Protein AF-0000000078886902 (afdb_homodimer)

Radius of gyration: 30.72 Å; Cα contacts (8 Å, |Δi|>4): 475; chains: 2; bounding box: 94×80×50 Å

Structure (mmCIF, N/CA/C/O backbone):
data_AF-0000000078886902-model_v1
#
loop_
_entity.id
_entity.type
_entity.pdbx_description
1 polymer 'PACRG-like protein'
#
loop_
_atom_site.group_PDB
_atom_site.id
_atom_site.type_symbol
_atom_site.label_atom_id
_atom_site.label_alt_id
_atom_site.label_comp_id
_atom_site.label_asym_id
_atom_site.label_entity_id
_atom_site.label_seq_id
_atom_site.pdbx_PDB_ins_code
_atom_site.Cartn_x
_atom_site.Cartn_y
_atom_site.Cartn_z
_atom_site.occupancy
_atom_site.B_iso_or_equiv
_atom_site.auth_seq_id
_atom_site.auth_comp_id
_atom_site.auth_asym_id
_atom_site.auth_atom_id
_atom_site.pdbx_PDB_model_num
ATOM 1 N N . ARG A 1 1 ? 65.25 -8.016 -24.578 1 24.39 1 ARG A N 1
ATOM 2 C CA . ARG A 1 1 ? 63.906 -8.023 -25.172 1 24.39 1 ARG A CA 1
ATOM 3 C C . ARG A 1 1 ? 62.969 -9 -24.469 1 24.39 1 ARG A C 1
ATOM 5 O O . ARG A 1 1 ? 63.125 -10.219 -24.609 1 24.39 1 ARG A O 1
ATOM 12 N N . PRO A 1 2 ? 62.594 -8.711 -23.25 1 29.84 2 PRO A N 1
ATOM 13 C CA . PRO A 1 2 ? 62.031 -9.68 -22.297 1 29.84 2 PRO A CA 1
ATOM 14 C C . PRO A 1 2 ? 60.75 -10.344 -22.812 1 29.84 2 PRO A C 1
ATOM 16 O O . PRO A 1 2 ? 60.062 -9.766 -23.656 1 29.84 2 PRO A O 1
ATOM 19 N N . SER A 1 3 ? 60.719 -11.703 -22.891 1 32.56 3 SER A N 1
ATOM 20 C CA . SER A 1 3 ? 59.688 -12.664 -23.25 1 32.56 3 SER A CA 1
ATOM 21 C C . SER A 1 3 ? 58.312 -12.227 -22.734 1 32.56 3 SER A C 1
ATOM 23 O O . SER A 1 3 ? 58.219 -11.758 -21.594 1 32.56 3 SER A O 1
ATOM 25 N N . ASP A 1 4 ? 57.375 -11.656 -23.641 1 33.38 4 ASP A N 1
ATOM 26 C CA . ASP A 1 4 ? 55.969 -11.391 -23.734 1 33.38 4 ASP A CA 1
ATOM 27 C C . ASP A 1 4 ? 55.156 -12.555 -23.188 1 33.38 4 ASP A C 1
ATOM 29 O O . ASP A 1 4 ? 54.594 -13.367 -23.938 1 33.38 4 ASP A O 1
ATOM 33 N N . ARG A 1 5 ? 55.625 -13.375 -22.25 1 28.19 5 ARG A N 1
ATOM 34 C CA . ARG A 1 5 ? 55.031 -14.586 -21.688 1 28.19 5 ARG A CA 1
ATOM 35 C C . ARG A 1 5 ? 53.562 -14.414 -21.406 1 28.19 5 ARG A C 1
ATOM 37 O O . ARG A 1 5 ? 53.062 -13.281 -21.359 1 28.19 5 ARG A O 1
ATOM 44 N N . LEU A 1 6 ? 52.812 -15.586 -20.938 1 30.41 6 LEU A N 1
ATOM 45 C CA . LEU A 1 6 ? 51.5 -16.234 -20.875 1 30.41 6 LEU A CA 1
ATOM 46 C C . LEU A 1 6 ? 50.562 -15.461 -19.953 1 30.41 6 LEU A C 1
ATOM 48 O O . LEU A 1 6 ? 50.688 -15.531 -18.734 1 30.41 6 LEU A O 1
ATOM 52 N N . ASN A 1 7 ? 50.406 -14.156 -20.109 1 30.66 7 ASN A N 1
ATOM 53 C CA . ASN A 1 7 ? 49.5 -13.547 -19.156 1 30.66 7 ASN A CA 1
ATOM 54 C C . ASN A 1 7 ? 48.156 -14.281 -19.109 1 30.66 7 ASN A C 1
ATOM 56 O O . ASN A 1 7 ? 47.469 -14.344 -20.125 1 30.66 7 ASN A O 1
ATOM 60 N N . PRO A 1 8 ? 47.938 -15.289 -18.25 1 32.06 8 PRO A N 1
ATOM 61 C CA . PRO A 1 8 ? 46.688 -16 -18.219 1 32.06 8 PRO A CA 1
ATOM 62 C C . PRO A 1 8 ? 45.469 -15.062 -18.234 1 32.06 8 PRO A C 1
ATOM 64 O O . PRO A 1 8 ? 45.531 -13.984 -17.641 1 32.06 8 PRO A O 1
ATOM 67 N N . LYS A 1 9 ? 44.781 -14.961 -19.328 1 35.25 9 LYS A N 1
ATOM 68 C CA . LYS A 1 9 ? 43.469 -14.305 -19.469 1 35.25 9 LYS A CA 1
ATOM 69 C C . LYS A 1 9 ? 42.625 -14.492 -18.219 1 35.25 9 LYS A C 1
ATOM 71 O O . LYS A 1 9 ? 42.375 -15.625 -17.797 1 35.25 9 LYS A O 1
ATOM 76 N N . THR A 1 10 ? 42.844 -13.633 -17.219 1 36.34 10 THR A N 1
ATOM 77 C CA . THR A 1 10 ? 42.031 -13.641 -16 1 36.34 10 THR A CA 1
ATOM 78 C C . THR A 1 10 ? 40.562 -13.883 -16.328 1 36.34 10 THR A C 1
ATOM 80 O O . THR A 1 10 ? 39.938 -13.117 -17.062 1 36.34 10 THR A O 1
ATOM 83 N N . VAL A 1 11 ? 40.125 -15.102 -16.5 1 39.81 11 VAL A N 1
ATOM 84 C CA . VAL A 1 11 ? 38.719 -15.477 -16.547 1 39.81 11 VAL A CA 1
ATOM 85 C C . VAL A 1 11 ? 37.906 -14.688 -15.5 1 39.81 11 VAL A C 1
ATOM 87 O O . VAL A 1 11 ? 38.281 -14.672 -14.32 1 39.81 11 VAL A O 1
ATOM 90 N N . ASP A 1 12 ? 37.469 -13.453 -15.883 1 38.78 12 ASP A N 1
ATOM 91 C CA . ASP A 1 12 ? 36.594 -12.711 -14.961 1 38.78 12 ASP A CA 1
ATOM 92 C C . ASP A 1 12 ? 35.625 -13.641 -14.25 1 38.78 12 ASP A C 1
ATOM 94 O O . ASP A 1 12 ? 34.781 -14.273 -14.898 1 38.78 12 ASP A O 1
ATOM 98 N N . PRO A 1 13 ? 35.938 -14.281 -13.148 1 39.62 13 PRO A N 1
ATOM 99 C CA . PRO A 1 13 ? 35.125 -15.281 -12.438 1 39.62 13 PRO A CA 1
ATOM 100 C C . PRO A 1 13 ? 33.688 -14.844 -12.234 1 39.62 13 PRO A C 1
ATOM 102 O O . PRO A 1 13 ? 32.844 -15.656 -11.883 1 39.62 13 PRO A O 1
ATOM 105 N N . PHE A 1 14 ? 33.531 -13.625 -12.016 1 39.09 14 PHE A N 1
ATOM 106 C CA . PHE A 1 14 ? 32.188 -13.102 -11.781 1 39.09 14 PHE A CA 1
ATOM 107 C C . PHE A 1 14 ? 31.375 -13.109 -13.062 1 39.09 14 PHE A C 1
ATOM 109 O O . PHE A 1 14 ? 30.266 -12.578 -13.102 1 39.09 14 PHE A O 1
ATOM 116 N N . ASN A 1 15 ? 31.984 -13.172 -14.141 1 41.81 15 ASN A N 1
ATOM 117 C CA . ASN A 1 15 ? 31.25 -13.406 -15.375 1 41.81 15 ASN A CA 1
ATOM 118 C C . ASN A 1 15 ? 30.422 -14.688 -15.305 1 41.81 15 ASN A C 1
ATOM 120 O O . ASN A 1 15 ? 30.781 -15.688 -15.938 1 41.81 15 ASN A O 1
ATOM 124 N N . ASP A 1 16 ? 30.312 -15.305 -14.133 1 39.41 16 ASP A N 1
ATOM 125 C CA . ASP A 1 16 ? 29.438 -16.469 -14.125 1 39.41 16 ASP A CA 1
ATOM 126 C C . ASP A 1 16 ? 28.25 -16.281 -15.055 1 39.41 16 ASP A C 1
ATOM 128 O O . ASP A 1 16 ? 27.359 -15.461 -14.766 1 39.41 16 ASP A O 1
ATOM 132 N N . LYS A 1 17 ? 28.375 -16.297 -16.281 1 46.91 17 LYS A N 1
ATOM 133 C CA . LYS A 1 17 ? 27.375 -16.391 -17.344 1 46.91 17 LYS A CA 1
ATOM 134 C C . LYS A 1 17 ? 26.203 -17.266 -16.906 1 46.91 17 LYS A C 1
ATOM 136 O O . LYS A 1 17 ? 26.156 -18.453 -17.203 1 46.91 17 LYS A O 1
ATOM 141 N N . THR A 1 18 ? 25.828 -17.188 -15.672 1 52.66 18 THR A N 1
ATOM 142 C CA . THR A 1 18 ? 24.688 -18 -15.266 1 52.66 18 THR A CA 1
ATOM 143 C C . THR A 1 18 ? 23.609 -18 -16.344 1 52.66 18 THR A C 1
ATOM 145 O O . THR A 1 18 ? 23.203 -16.938 -16.828 1 52.66 18 THR A O 1
ATOM 148 N N . GLN A 1 19 ? 23.625 -19.016 -17.234 1 72.12 19 GLN A N 1
ATOM 149 C CA . GLN A 1 19 ? 22.656 -19.25 -18.297 1 72.12 19 GLN A CA 1
ATOM 150 C C . GLN A 1 19 ? 21.266 -18.75 -17.891 1 72.12 19 GLN A C 1
ATOM 152 O O . GLN A 1 19 ? 20.766 -19.094 -16.828 1 72.12 19 GLN A O 1
ATOM 157 N N . LYS A 1 20 ? 20.938 -17.734 -18.594 1 81.69 20 LYS A N 1
ATOM 158 C CA . LYS A 1 20 ? 19.594 -17.203 -18.422 1 81.69 20 LYS A CA 1
ATOM 159 C C . LYS A 1 20 ? 18.547 -18.297 -18.516 1 81.69 20 LYS A C 1
ATOM 161 O O . LYS A 1 20 ? 18.594 -19.141 -19.406 1 81.69 20 LYS A O 1
ATOM 166 N N . SER A 1 21 ? 17.766 -18.406 -17.531 1 91.81 21 SER A N 1
ATOM 167 C CA . SER A 1 21 ? 16.641 -19.328 -17.609 1 91.81 21 SER A CA 1
ATOM 168 C C . SER A 1 21 ? 15.758 -19.047 -18.812 1 91.81 21 SER A C 1
ATOM 170 O O . SER A 1 21 ? 15.859 -17.984 -19.422 1 91.81 21 SER A O 1
ATOM 172 N N . SER A 1 22 ? 15.086 -20.094 -19.266 1 93.94 22 SER A N 1
ATOM 173 C CA . SER A 1 22 ? 14.133 -19.891 -20.359 1 93.94 22 SER A CA 1
ATOM 174 C C . SER A 1 22 ? 13.188 -18.734 -20.062 1 93.94 22 SER A C 1
ATOM 176 O O . SER A 1 22 ? 12.914 -17.922 -20.953 1 93.94 22 SER A O 1
ATOM 178 N N . PHE A 1 23 ? 12.727 -18.625 -18.859 1 96.5 23 PHE A N 1
ATOM 179 C CA . PHE A 1 23 ? 11.828 -17.531 -18.484 1 96.5 23 PHE A CA 1
ATOM 180 C C . PHE A 1 23 ? 12.531 -16.188 -18.625 1 96.5 23 PHE A C 1
ATOM 182 O O . PHE A 1 23 ? 11.984 -15.258 -19.203 1 96.5 23 PHE A O 1
ATOM 189 N N . ALA A 1 24 ? 13.656 -16.109 -18.062 1 95.06 24 ALA A N 1
ATOM 190 C CA . ALA A 1 24 ? 14.406 -14.859 -18.094 1 95.06 24 ALA A CA 1
ATOM 191 C C . ALA A 1 24 ? 14.633 -14.398 -19.531 1 95.06 24 ALA A C 1
ATOM 193 O O . ALA A 1 24 ? 14.531 -13.203 -19.828 1 95.06 24 ALA A O 1
ATOM 194 N N . ALA A 1 25 ? 14.898 -15.359 -20.375 1 94.25 25 ALA A N 1
ATOM 195 C CA . ALA A 1 25 ? 15.109 -15.047 -21.781 1 94.25 25 ALA A CA 1
ATOM 196 C C . ALA A 1 25 ? 13.836 -14.508 -22.422 1 94.25 25 ALA A C 1
ATOM 198 O O . ALA A 1 25 ? 13.875 -13.5 -23.141 1 94.25 25 ALA A O 1
ATOM 199 N N . VAL A 1 26 ? 12.719 -15.188 -22.25 1 96.19 26 VAL A N 1
ATOM 200 C CA . VAL A 1 26 ? 11.438 -14.766 -22.812 1 96.19 26 VAL A CA 1
ATOM 201 C C . VAL A 1 26 ? 11.055 -13.391 -22.266 1 96.19 26 VAL A C 1
ATOM 203 O O . VAL A 1 26 ? 10.594 -12.531 -23.016 1 96.19 26 VAL A O 1
ATOM 206 N N . TYR A 1 27 ? 11.281 -13.148 -20.953 1 94.44 27 TYR A N 1
ATOM 207 C CA . TYR A 1 27 ? 10.961 -11.875 -20.328 1 94.44 27 TYR A CA 1
ATOM 208 C C . TYR A 1 27 ? 11.812 -10.75 -20.906 1 94.44 27 TYR A C 1
ATOM 210 O O . TYR A 1 27 ? 11.297 -9.68 -21.25 1 94.44 27 TYR A O 1
ATOM 218 N N . ALA A 1 28 ? 13.07 -11.023 -21.016 1 91.06 28 ALA A N 1
ATOM 219 C CA . ALA A 1 28 ? 14.008 -10.016 -21.531 1 91.06 28 ALA A CA 1
ATOM 220 C C . ALA A 1 28 ? 13.664 -9.625 -22.969 1 91.06 28 ALA A C 1
ATOM 222 O O . ALA A 1 28 ? 13.883 -8.484 -23.375 1 91.06 28 ALA A O 1
ATOM 223 N N . SER A 1 29 ? 13.141 -10.523 -23.688 1 93.19 29 SER A N 1
ATOM 224 C CA . SER A 1 29 ? 12.797 -10.273 -25.078 1 93.19 29 SER A CA 1
ATOM 225 C C . SER A 1 29 ? 11.406 -9.656 -25.203 1 93.19 29 SER A C 1
ATOM 227 O O . SER A 1 29 ? 10.938 -9.398 -26.312 1 93.19 29 SER A O 1
ATOM 229 N N . GLY A 1 30 ? 10.711 -9.516 -24.125 1 92.69 30 GLY A N 1
ATOM 230 C CA . GLY A 1 30 ? 9.414 -8.867 -24.141 1 92.69 30 GLY A CA 1
ATOM 231 C C . GLY A 1 30 ? 8.258 -9.844 -24.25 1 92.69 30 GLY A C 1
ATOM 232 O O . GLY A 1 30 ? 7.125 -9.445 -24.531 1 92.69 30 GLY A O 1
ATOM 233 N N . GLY A 1 31 ? 8.555 -11.141 -24.109 1 93.88 31 GLY A N 1
ATOM 234 C CA . GLY A 1 31 ? 7.531 -12.164 -24.219 1 93.88 31 GLY A CA 1
ATOM 235 C C . GLY A 1 31 ? 6.508 -12.102 -23.094 1 93.88 31 GLY A C 1
ATOM 236 O O . GLY A 1 31 ? 5.426 -12.68 -23.203 1 93.88 31 GLY A O 1
ATOM 237 N N . VAL A 1 32 ? 6.828 -11.562 -22 1 96.25 32 VAL A N 1
ATOM 238 C CA . VAL A 1 32 ? 5.918 -11.203 -20.922 1 96.25 32 VAL A CA 1
ATOM 239 C C . VAL A 1 32 ? 5.793 -9.688 -20.828 1 96.25 32 VAL A C 1
ATOM 241 O O . VAL A 1 32 ? 6.703 -9.008 -20.344 1 96.25 32 VAL A O 1
ATOM 244 N N . PRO A 1 33 ? 4.715 -9.195 -21.312 1 95 33 PRO A N 1
ATOM 245 C CA . PRO A 1 33 ? 4.656 -7.754 -21.547 1 95 33 PRO A CA 1
ATOM 246 C C . PRO A 1 33 ? 4.391 -6.957 -20.281 1 95 33 PRO A C 1
ATOM 248 O O . PRO A 1 33 ? 3.33 -6.34 -20.141 1 95 33 PRO A O 1
ATOM 251 N N . CYS A 1 34 ? 5.258 -6.949 -19.406 1 94.5 34 CYS A N 1
ATOM 252 C CA . CYS A 1 34 ? 5.188 -6.172 -18.172 1 94.5 34 CYS A CA 1
ATOM 253 C C . CYS A 1 34 ? 6.578 -5.73 -17.719 1 94.5 34 CYS A C 1
ATOM 255 O O . CYS A 1 34 ? 7.582 -6.203 -18.25 1 94.5 34 CYS A O 1
ATOM 257 N N . ARG A 1 35 ? 6.578 -4.805 -16.875 1 91.56 35 ARG A N 1
ATOM 258 C CA . ARG A 1 35 ? 7.828 -4.348 -16.281 1 91.56 35 ARG A CA 1
ATOM 259 C C . ARG A 1 35 ? 7.672 -4.121 -14.773 1 91.56 35 ARG A C 1
ATOM 261 O O . ARG A 1 35 ? 6.559 -3.912 -14.289 1 91.56 35 ARG A O 1
ATOM 268 N N . LEU A 1 36 ? 8.742 -4.324 -14.062 1 88.5 36 LEU A N 1
ATOM 269 C CA . LEU A 1 36 ? 8.781 -4.031 -12.633 1 88.5 36 LEU A CA 1
ATOM 270 C C . LEU A 1 36 ? 8.898 -2.529 -12.391 1 88.5 36 LEU A C 1
ATOM 272 O O . LEU A 1 36 ? 9.742 -1.861 -13 1 88.5 36 LEU A O 1
ATOM 276 N N . ILE A 1 37 ? 7.906 -2.061 -11.68 1 84.56 37 ILE A N 1
ATOM 277 C CA . ILE A 1 37 ? 8.023 -0.662 -11.281 1 84.56 37 ILE A CA 1
ATOM 278 C C . ILE A 1 37 ? 8.109 -0.559 -9.766 1 84.56 37 ILE A C 1
ATOM 280 O O . ILE A 1 37 ? 7.566 -1.408 -9.047 1 84.56 37 ILE A O 1
ATOM 284 N N . HIS A 1 38 ? 8.969 0.184 -9.344 1 71.44 38 HIS A N 1
ATOM 285 C CA . HIS A 1 38 ? 9.078 0.464 -7.914 1 71.44 38 HIS A CA 1
ATOM 286 C C . HIS A 1 38 ? 7.887 1.275 -7.422 1 71.44 38 HIS A C 1
ATOM 288 O O . HIS A 1 38 ? 7.559 2.318 -7.992 1 71.44 38 HIS A O 1
ATOM 294 N N . GLY A 1 39 ? 6.953 0.468 -6.836 1 61.34 39 GLY A N 1
ATOM 295 C CA . GLY A 1 39 ? 5.895 1.262 -6.238 1 61.34 39 GLY A CA 1
ATOM 296 C C . GLY A 1 39 ? 6.406 2.322 -5.281 1 61.34 39 GLY A C 1
ATOM 297 O O . GLY A 1 39 ? 7.594 2.344 -4.953 1 61.34 39 GLY A O 1
ATOM 298 N N . SER A 1 40 ? 5.66 3.436 -5.188 1 56.59 40 SER A N 1
ATOM 299 C CA . SER A 1 40 ? 6.02 4.566 -4.34 1 56.59 40 SER A CA 1
ATOM 300 C C . SER A 1 40 ? 6.262 4.121 -2.9 1 56.59 40 SER A C 1
ATOM 302 O O . SER A 1 40 ? 5.645 3.162 -2.43 1 56.59 40 SER A O 1
ATOM 304 N N . VAL A 1 41 ? 7.492 4.195 -2.51 1 57.59 41 VAL A N 1
ATOM 305 C CA . VAL A 1 41 ? 7.734 4.133 -1.072 1 57.59 41 VAL A CA 1
ATOM 306 C C . VAL A 1 41 ? 6.625 4.871 -0.328 1 57.59 41 VAL A C 1
ATOM 308 O O . VAL A 1 41 ? 6.414 6.066 -0.544 1 57.59 41 VAL A O 1
ATOM 311 N N . LYS A 1 42 ? 5.645 4.035 0.114 1 64.81 42 LYS A N 1
ATOM 312 C CA . LYS A 1 42 ? 4.703 4.816 0.911 1 64.81 42 LYS A CA 1
ATOM 313 C C . LYS A 1 42 ? 5.246 5.066 2.314 1 64.81 42 LYS A C 1
ATOM 315 O O . LYS A 1 42 ? 5.617 4.129 3.02 1 64.81 42 LYS A O 1
ATOM 320 N N . HIS A 1 43 ? 5.801 6.281 2.508 1 74.94 43 HIS A N 1
ATOM 321 C CA . HIS A 1 43 ? 6.129 6.688 3.871 1 74.94 43 HIS A CA 1
ATOM 322 C C . HIS A 1 43 ? 4.922 6.535 4.793 1 74.94 43 HIS A C 1
ATOM 324 O O . HIS A 1 43 ? 3.785 6.773 4.383 1 74.94 43 HIS A O 1
ATOM 330 N N . LYS A 1 44 ? 5.242 5.805 5.871 1 86.69 44 LYS A N 1
ATOM 331 C CA . LYS A 1 44 ? 4.199 5.703 6.887 1 86.69 44 LYS A CA 1
ATOM 332 C C . LYS A 1 44 ? 4.703 6.184 8.242 1 86.69 44 LYS A C 1
ATOM 334 O O . LYS A 1 44 ? 5.91 6.219 8.484 1 86.69 44 LYS A O 1
ATOM 339 N N . LEU A 1 45 ? 3.791 6.723 9.07 1 90.44 45 LEU A N 1
ATOM 340 C CA . LEU A 1 45 ? 4.129 7.047 10.453 1 90.44 45 LEU A CA 1
ATOM 341 C C . LEU A 1 45 ? 4.105 5.797 11.328 1 90.44 45 LEU A C 1
ATOM 343 O O . LEU A 1 45 ? 3.199 4.969 11.211 1 90.44 45 LEU A O 1
ATOM 347 N N . GLN A 1 46 ? 5.176 5.562 12.016 1 92.75 46 GLN A N 1
ATOM 348 C CA . GLN A 1 46 ? 5.176 4.594 13.102 1 92.75 46 GLN A CA 1
ATOM 349 C C . GLN A 1 46 ? 5.07 5.289 14.461 1 92.75 46 GLN A C 1
ATOM 351 O O . GLN A 1 46 ? 6.016 5.938 14.906 1 92.75 46 GLN A O 1
ATOM 356 N N . TRP A 1 47 ? 3.92 5.016 15.086 1 94.56 47 TRP A N 1
ATOM 357 C CA . TRP A 1 47 ? 3.672 5.656 16.375 1 94.56 47 TRP A CA 1
ATOM 358 C C . TRP A 1 47 ? 4.309 4.859 17.5 1 94.56 47 TRP A C 1
ATOM 360 O O . TRP A 1 47 ? 4.234 3.627 17.531 1 94.56 47 TRP A O 1
ATOM 370 N N . ASP A 1 48 ? 5.004 5.539 18.438 1 93.56 48 ASP A N 1
ATOM 371 C CA . ASP A 1 48 ? 5.492 4.898 19.656 1 93.56 48 ASP A CA 1
ATOM 372 C C . ASP A 1 48 ? 4.34 4.523 20.594 1 93.56 48 ASP A C 1
ATOM 374 O O . ASP A 1 48 ? 4.391 3.494 21.266 1 93.56 48 ASP A O 1
ATOM 378 N N . THR A 1 49 ? 3.408 5.379 20.641 1 93.81 49 THR A N 1
ATOM 379 C CA . THR A 1 49 ? 2.123 5.203 21.297 1 93.81 49 THR A CA 1
ATOM 380 C C . THR A 1 49 ? 0.972 5.379 20.312 1 93.81 49 THR A C 1
ATOM 382 O O . THR A 1 49 ? 0.918 6.367 19.578 1 93.81 49 THR A O 1
ATOM 385 N N . PRO A 1 50 ? 0.075 4.383 20.266 1 94.56 50 PRO A N 1
ATOM 386 C CA . PRO A 1 50 ? -1.025 4.504 19.312 1 94.56 50 PRO A CA 1
ATOM 387 C C . PRO A 1 50 ? -1.823 5.793 19.484 1 94.56 50 PRO A C 1
ATOM 389 O O . PRO A 1 50 ? -2.057 6.23 20.609 1 94.56 50 PRO A O 1
ATOM 392 N N . PRO A 1 51 ? -2.244 6.344 18.375 1 95.88 51 PRO A N 1
ATOM 393 C CA . PRO A 1 51 ? -3.01 7.59 18.422 1 95.88 51 PRO A CA 1
ATOM 394 C C . PRO A 1 51 ? -4.207 7.508 19.375 1 95.88 51 PRO A C 1
ATOM 396 O O . PRO A 1 51 ? -4.547 8.492 20.031 1 95.88 51 PRO A O 1
ATOM 399 N N . ASP A 1 52 ? -4.762 6.34 19.5 1 96.44 52 ASP A N 1
ATOM 400 C CA . ASP A 1 52 ? -5.918 6.129 20.375 1 96.44 52 ASP A CA 1
ATOM 401 C C . ASP A 1 52 ? -5.586 6.469 21.828 1 96.44 52 ASP A C 1
ATOM 403 O O . ASP A 1 52 ? -6.477 6.816 22.609 1 96.44 52 ASP A O 1
ATOM 407 N N . ASN A 1 53 ? -4.34 6.41 22.156 1 96.88 53 ASN A N 1
ATOM 408 C CA . ASN A 1 53 ? -3.926 6.582 23.531 1 96.88 53 ASN A CA 1
ATOM 409 C C . ASN A 1 53 ? -3.199 7.906 23.75 1 96.88 53 ASN A C 1
ATOM 411 O O . ASN A 1 53 ? -2.658 8.164 24.828 1 96.88 53 ASN A O 1
ATOM 415 N N . LEU A 1 54 ? -3.152 8.719 22.828 1 97.06 54 LEU A N 1
ATOM 416 C CA . LEU A 1 54 ? -2.443 9.992 22.906 1 97.06 54 LEU A CA 1
ATOM 417 C C . LEU A 1 54 ? -3.391 11.117 23.312 1 97.06 54 LEU A C 1
ATOM 419 O O . LEU A 1 54 ? -4.547 11.141 22.875 1 97.06 54 LEU A O 1
ATOM 423 N N . PRO A 1 55 ? -2.945 11.992 24.172 1 97.62 55 PRO A N 1
ATOM 424 C CA . PRO A 1 55 ? -3.756 13.18 24.453 1 97.62 55 PRO A CA 1
ATOM 425 C C . PRO A 1 55 ? -3.855 14.109 23.234 1 97.62 55 PRO A C 1
ATOM 427 O O . PRO A 1 55 ? -2.838 14.438 22.625 1 97.62 55 PRO A O 1
ATOM 430 N N . PHE A 1 56 ? -5.055 14.516 22.891 1 98.31 56 PHE A N 1
ATOM 431 C CA . PHE A 1 56 ? -5.25 15.414 21.766 1 98.31 56 PHE A CA 1
ATOM 432 C C . PHE A 1 56 ? -4.691 16.797 22.062 1 98.31 56 PHE A C 1
ATOM 434 O O . PHE A 1 56 ? -4.164 17.469 21.172 1 98.31 56 PHE A O 1
ATOM 441 N N . ASP A 1 57 ? -4.93 17.234 23.234 1 97.62 57 ASP A N 1
ATOM 442 C CA . ASP A 1 57 ? -4.219 18.391 23.766 1 97.62 57 ASP A CA 1
ATOM 443 C C . ASP A 1 57 ? -3.041 17.953 24.641 1 97.62 57 ASP A C 1
ATOM 445 O O . ASP A 1 57 ? -3.232 17.406 25.734 1 97.62 57 ASP A O 1
ATOM 449 N N . PRO A 1 58 ? -1.734 18.094 24.156 1 97.56 58 PRO A N 1
ATOM 450 C CA . PRO A 1 58 ? -1.305 19.078 23.156 1 97.56 58 PRO A CA 1
ATOM 451 C C . PRO A 1 58 ? -1.005 18.438 21.797 1 97.56 58 PRO A C 1
ATOM 453 O O . PRO A 1 58 ? -0.67 19.141 20.844 1 97.56 58 PRO A O 1
ATOM 456 N N . ILE A 1 59 ? -1.151 17.125 21.625 1 98.38 59 ILE A N 1
ATOM 457 C CA . ILE A 1 59 ? -0.516 16.453 20.5 1 98.38 59 ILE A CA 1
ATOM 458 C C . ILE A 1 59 ? -1.195 16.875 19.203 1 98.38 59 ILE A C 1
ATOM 460 O O . ILE A 1 59 ? -0.526 17.25 18.234 1 98.38 59 ILE A O 1
ATOM 464 N N . LEU A 1 60 ? -2.461 16.859 19.156 1 98.75 60 LEU A N 1
ATOM 465 C CA . LEU A 1 60 ? -3.17 17.25 17.938 1 98.75 60 LEU A CA 1
ATOM 466 C C . LEU A 1 60 ? -2.91 18.719 17.609 1 98.75 60 LEU A C 1
ATOM 468 O O . LEU A 1 60 ? -2.744 19.078 16.438 1 98.75 60 LEU A O 1
ATOM 472 N N . ILE A 1 61 ? -2.83 19.531 18.656 1 98.69 61 ILE A N 1
ATOM 473 C CA . ILE A 1 61 ? -2.551 20.953 18.469 1 98.69 61 ILE A CA 1
ATOM 474 C C . ILE A 1 61 ? -1.151 21.125 17.891 1 98.69 61 ILE A C 1
ATOM 476 O O . ILE A 1 61 ? -0.957 21.922 16.953 1 98.69 61 ILE A O 1
ATOM 480 N N . THR A 1 62 ? -0.261 20.391 18.438 1 98.38 62 THR A N 1
ATOM 481 C CA . THR A 1 62 ? 1.109 20.438 17.938 1 98.38 62 THR A CA 1
ATOM 482 C C . THR A 1 62 ? 1.169 20.016 16.484 1 98.38 62 THR A C 1
ATOM 484 O O . THR A 1 62 ? 1.849 20.656 15.672 1 98.38 62 THR A O 1
ATOM 487 N N . LEU A 1 63 ? 0.537 19 16.156 1 98.75 63 LEU A N 1
ATOM 488 C CA . LEU A 1 63 ? 0.503 18.516 14.781 1 98.75 63 LEU A CA 1
ATOM 489 C C . LEU A 1 63 ? -0.128 19.562 13.859 1 98.75 63 LEU A C 1
ATOM 491 O O . LEU A 1 63 ? 0.345 19.766 12.742 1 98.75 63 LEU A O 1
ATOM 495 N N . ALA A 1 64 ? -1.202 20.219 14.328 1 98.75 64 ALA A N 1
ATOM 496 C CA . ALA A 1 64 ? -1.819 21.297 13.547 1 98.75 64 ALA A CA 1
ATOM 497 C C . ALA A 1 64 ? -0.826 22.422 13.273 1 98.75 64 ALA A C 1
ATOM 499 O O . ALA A 1 64 ? -0.779 22.969 12.172 1 98.75 64 ALA A O 1
ATOM 500 N N . GLU A 1 65 ? -0.05 22.719 14.273 1 98.38 65 GLU A N 1
ATOM 501 C CA . GLU A 1 65 ? 0.984 23.734 14.117 1 98.38 65 GLU A CA 1
ATOM 502 C C . GLU A 1 65 ? 2.006 23.328 13.055 1 98.38 65 GLU A C 1
ATOM 504 O O . GLU A 1 65 ? 2.566 24.172 12.359 1 98.38 65 GLU A O 1
ATOM 509 N N . GLY A 1 66 ? 2.172 22.094 12.945 1 98.62 66 GLY A N 1
ATOM 510 C CA . GLY A 1 66 ? 3.141 21.547 12.008 1 98.62 66 GLY A CA 1
ATOM 511 C C . GLY A 1 66 ? 2.654 21.562 10.57 1 98.62 66 GLY A C 1
ATOM 512 O O . GLY A 1 66 ? 3.439 21.359 9.641 1 98.62 66 GLY A O 1
ATOM 513 N N . LEU A 1 67 ? 1.382 21.781 10.305 1 98.44 67 LEU A N 1
ATOM 514 C CA . LEU A 1 67 ? 0.817 21.719 8.961 1 98.44 67 LEU A CA 1
ATOM 515 C C . LEU A 1 67 ? 1.463 22.75 8.047 1 98.44 67 LEU A C 1
ATOM 517 O O . LEU A 1 67 ? 1.417 22.609 6.82 1 98.44 67 LEU A O 1
ATOM 521 N N . ARG A 1 68 ? 2.098 23.734 8.648 1 97.56 68 ARG A N 1
ATOM 522 C CA . ARG A 1 68 ? 2.721 24.781 7.84 1 97.56 68 ARG A CA 1
ATOM 523 C C . ARG A 1 68 ? 4.137 24.391 7.434 1 97.56 68 ARG A C 1
ATOM 525 O O . ARG A 1 68 ? 4.809 25.125 6.707 1 97.56 68 ARG A O 1
ATOM 532 N N . GLU A 1 69 ? 4.598 23.281 7.926 1 96.38 69 GLU A N 1
ATOM 533 C CA . GLU A 1 69 ? 5.934 22.797 7.582 1 96.38 69 GLU A CA 1
ATOM 534 C C . GLU A 1 69 ? 6.039 22.484 6.094 1 96.38 69 GLU A C 1
ATOM 536 O O . GLU A 1 69 ? 5.109 21.938 5.5 1 96.38 69 GLU A O 1
ATOM 541 N N . THR A 1 70 ? 7.227 22.797 5.543 1 94.12 70 THR A N 1
ATOM 542 C CA . THR A 1 70 ? 7.453 22.516 4.129 1 94.12 70 THR A CA 1
ATOM 543 C C . THR A 1 70 ? 8.555 21.469 3.955 1 94.12 70 THR A C 1
ATOM 545 O O . THR A 1 70 ? 8.664 20.844 2.9 1 94.12 70 THR A O 1
ATOM 548 N N . LYS A 1 71 ? 9.312 21.266 4.941 1 90.5 71 LYS A N 1
ATOM 549 C CA . LYS A 1 71 ? 10.484 20.406 4.824 1 90.5 71 LYS A CA 1
ATOM 550 C C . LYS A 1 71 ? 10.18 18.984 5.312 1 90.5 71 LYS A C 1
ATOM 552 O O . LYS A 1 71 ? 9.492 18.812 6.32 1 90.5 71 LYS A O 1
ATOM 557 N N . HIS A 1 72 ? 10.695 17.938 4.598 1 87.75 72 HIS A N 1
ATOM 558 C CA . HIS A 1 72 ? 10.656 16.562 5.062 1 87.75 72 HIS A CA 1
ATOM 559 C C . HIS A 1 72 ? 11.703 16.312 6.141 1 87.75 72 HIS A C 1
ATOM 561 O O . HIS A 1 72 ? 12.797 16.891 6.094 1 87.75 72 HIS A O 1
ATOM 567 N N . PRO A 1 73 ? 11.375 15.664 7.238 1 90.38 73 PRO A N 1
ATOM 568 C CA . PRO A 1 73 ? 10.164 14.836 7.305 1 90.38 73 PRO A CA 1
ATOM 569 C C . PRO A 1 73 ? 9 15.547 7.977 1 90.38 73 PRO A C 1
ATOM 571 O O . PRO A 1 73 ? 7.93 14.961 8.156 1 90.38 73 PRO A O 1
ATOM 574 N N . TYR A 1 74 ? 9.148 16.797 8.32 1 94.06 74 TYR A N 1
ATOM 575 C CA . TYR A 1 74 ? 8.211 17.5 9.188 1 94.06 74 TYR A CA 1
ATOM 576 C C . TYR A 1 74 ? 6.855 17.656 8.508 1 94.06 74 TYR A C 1
ATOM 578 O O . TYR A 1 74 ? 5.812 17.469 9.133 1 94.06 74 TYR A O 1
ATOM 586 N N . THR A 1 75 ? 6.906 18.047 7.234 1 94.88 75 THR A N 1
ATOM 587 C CA . THR A 1 75 ? 5.664 18.219 6.492 1 94.88 75 THR A CA 1
ATOM 588 C C . THR A 1 75 ? 4.863 16.922 6.469 1 94.88 75 THR A C 1
ATOM 590 O O . THR A 1 75 ? 3.65 16.922 6.691 1 94.88 75 THR A O 1
ATOM 593 N N . PHE A 1 76 ? 5.508 15.844 6.281 1 94.25 76 PHE A N 1
ATOM 594 C CA . PHE A 1 76 ? 4.852 14.547 6.254 1 94.25 76 PHE A CA 1
ATOM 595 C C . PHE A 1 76 ? 4.328 14.172 7.637 1 94.25 76 PHE A C 1
ATOM 597 O O . PHE A 1 76 ? 3.182 13.75 7.777 1 94.25 76 PHE A O 1
ATOM 604 N N . VAL A 1 77 ? 5.141 14.242 8.617 1 94.94 77 VAL A N 1
ATOM 605 C CA . VAL A 1 77 ? 4.793 13.867 9.984 1 94.94 77 VAL A CA 1
ATOM 606 C C . VAL A 1 77 ? 3.572 14.656 10.445 1 94.94 77 VAL A C 1
ATOM 608 O O . VAL A 1 77 ? 2.627 14.094 11 1 94.94 77 VAL A O 1
ATOM 611 N N . ALA A 1 78 ? 3.627 15.93 10.195 1 97.94 78 ALA A N 1
ATOM 612 C CA . ALA A 1 78 ? 2.531 16.797 10.625 1 97.94 78 ALA A CA 1
ATOM 613 C C . ALA A 1 78 ? 1.229 16.422 9.922 1 97.94 78 ALA A C 1
ATOM 615 O O . ALA A 1 78 ? 0.199 16.234 10.578 1 97.94 78 ALA A O 1
ATOM 616 N N . ARG A 1 79 ? 1.326 16.328 8.609 1 97.56 79 ARG A N 1
ATOM 617 C CA . ARG A 1 79 ? 0.143 16.031 7.812 1 97.56 79 ARG A CA 1
ATOM 618 C C . ARG A 1 79 ? -0.439 14.672 8.188 1 97.56 79 ARG A C 1
ATOM 620 O O . ARG A 1 79 ? -1.622 14.57 8.523 1 97.56 79 ARG A O 1
ATOM 627 N N . GLU A 1 80 ? 0.42 13.672 8.188 1 96.56 80 GLU A N 1
ATOM 628 C CA . GLU A 1 80 ? -0.046 12.312 8.438 1 96.56 80 GLU A CA 1
ATOM 629 C C . GLU A 1 80 ? -0.432 12.117 9.898 1 96.56 80 GLU A C 1
ATOM 631 O O . GLU A 1 80 ? -1.413 11.438 10.203 1 96.56 80 GLU A O 1
ATOM 636 N N . GLY A 1 81 ? 0.347 12.672 10.773 1 98.06 81 GLY A N 1
ATOM 637 C CA . GLY A 1 81 ? -0.004 12.609 12.18 1 98.06 81 GLY A CA 1
ATOM 638 C C . GLY A 1 81 ? -1.353 13.234 12.492 1 98.06 81 GLY A C 1
ATOM 639 O O . GLY A 1 81 ? -2.166 12.648 13.203 1 98.06 81 GLY A O 1
ATOM 640 N N . PHE A 1 82 ? -1.594 14.438 11.969 1 98.69 82 PHE A N 1
ATOM 641 C CA . PHE A 1 82 ? -2.865 15.125 12.148 1 98.69 82 PHE A CA 1
ATOM 642 C C . PHE A 1 82 ? -4.02 14.281 11.617 1 98.69 82 PHE A C 1
ATOM 644 O O . PHE A 1 82 ? -5.023 14.094 12.305 1 98.69 82 PHE A O 1
ATOM 651 N N . ARG A 1 83 ? -3.828 13.742 10.477 1 98.5 83 ARG A N 1
ATOM 652 C CA . ARG A 1 83 ? -4.844 12.906 9.844 1 98.5 83 ARG A CA 1
ATOM 653 C C . ARG A 1 83 ? -5.145 11.672 10.68 1 98.5 83 ARG A C 1
ATOM 655 O O . ARG A 1 83 ? -6.309 11.375 10.953 1 98.5 83 ARG A O 1
ATOM 662 N N . GLU A 1 84 ? -4.113 10.992 11.055 1 97.25 84 GLU A N 1
ATOM 663 C CA . GLU A 1 84 ? -4.285 9.734 11.773 1 97.25 84 GLU A CA 1
ATOM 664 C C . GLU A 1 84 ? -4.906 9.961 13.148 1 97.25 84 GLU A C 1
ATOM 666 O O . GLU A 1 84 ? -5.691 9.141 13.625 1 97.25 84 GLU A O 1
ATOM 671 N N . MET A 1 85 ? -4.566 10.977 13.766 1 98.12 85 MET A N 1
ATOM 672 C CA . MET A 1 85 ? -5.176 11.289 15.055 1 98.12 85 MET A CA 1
ATOM 673 C C . MET A 1 85 ? -6.672 11.555 14.906 1 98.12 85 MET A C 1
ATOM 675 O O . MET A 1 85 ? -7.473 11.102 15.727 1 98.12 85 MET A O 1
ATOM 679 N N . LEU A 1 86 ? -7.062 12.25 13.852 1 98.44 86 LEU A N 1
ATOM 680 C CA . LEU A 1 86 ? -8.469 12.555 13.625 1 98.44 86 LEU A CA 1
ATOM 681 C C . LEU A 1 86 ? -9.242 11.312 13.211 1 98.44 86 LEU A C 1
ATOM 683 O O . LEU A 1 86 ? -10.469 11.281 13.281 1 98.44 86 LEU A O 1
ATOM 687 N N . ASP A 1 87 ? -8.562 10.289 12.828 1 97.38 87 ASP A N 1
ATOM 688 C CA . ASP A 1 87 ? -9.195 9.062 12.375 1 97.38 87 ASP A CA 1
ATOM 689 C C . ASP A 1 87 ? -9.578 8.164 13.555 1 97.38 87 ASP A C 1
ATOM 691 O O . ASP A 1 87 ? -10.273 7.164 13.383 1 97.38 87 ASP A O 1
ATOM 695 N N . VAL A 1 88 ? -9.102 8.516 14.703 1 96.06 88 VAL A N 1
ATOM 696 C CA . VAL A 1 88 ? -9.422 7.719 15.891 1 96.06 88 VAL A CA 1
ATOM 697 C C . VAL A 1 88 ? -10.922 7.754 16.141 1 96.06 88 VAL A C 1
ATOM 699 O O . VAL A 1 88 ? -11.578 8.773 15.93 1 96.06 88 VAL A O 1
ATOM 702 N N . GLU A 1 89 ? -11.484 6.684 16.672 1 91.94 89 GLU A N 1
ATOM 703 C CA . GLU A 1 89 ? -12.93 6.48 16.797 1 91.94 89 GLU A CA 1
ATOM 704 C C . GLU A 1 89 ? -13.555 7.559 17.688 1 91.94 89 GLU A C 1
ATOM 706 O O . GLU A 1 89 ? -14.602 8.117 17.344 1 91.94 89 GLU A O 1
ATOM 711 N N . ASP A 1 90 ? -12.945 7.941 18.75 1 96.19 90 ASP A N 1
ATOM 712 C CA . ASP A 1 90 ? -13.547 8.906 19.672 1 96.19 90 ASP A CA 1
ATOM 713 C C . ASP A 1 90 ? -13.023 10.312 19.406 1 96.19 90 ASP A C 1
ATOM 715 O O . ASP A 1 90 ? -13.125 11.188 20.266 1 96.19 90 ASP A O 1
ATOM 719 N N . SER A 1 91 ? -12.531 10.555 18.203 1 97.69 91 SER A N 1
ATOM 720 C CA . SER A 1 91 ? -11.922 11.836 17.875 1 97.69 91 SER A CA 1
ATOM 721 C C . SER A 1 91 ? -12.938 12.977 17.953 1 97.69 91 SER A C 1
ATOM 723 O O . SER A 1 91 ? -12.602 14.086 18.375 1 97.69 91 SER A O 1
ATOM 725 N N . PRO A 1 92 ? -14.25 12.781 17.625 1 97.56 92 PRO A N 1
ATOM 726 C CA . PRO A 1 92 ? -15.203 13.891 17.734 1 97.56 92 PRO A CA 1
ATOM 727 C C . PRO A 1 92 ? -15.281 14.461 19.156 1 97.56 92 PRO A C 1
ATOM 729 O O . PRO A 1 92 ? -15.188 15.68 19.344 1 97.56 92 PRO A O 1
ATOM 732 N N . GLU A 1 93 ? -15.336 13.602 20.172 1 97.88 93 GLU A N 1
ATOM 733 C CA . GLU A 1 93 ? -15.477 14.023 21.562 1 97.88 93 GLU A CA 1
ATOM 734 C C . GLU A 1 93 ? -14.188 14.672 22.078 1 97.88 93 GLU A C 1
ATOM 736 O O . GLU A 1 93 ? -14.234 15.562 22.922 1 97.88 93 GLU A O 1
ATOM 741 N N . ARG A 1 94 ? -13.117 14.289 21.5 1 98.25 94 ARG A N 1
ATOM 742 C CA . ARG A 1 94 ? -11.828 14.758 22 1 98.25 94 ARG A CA 1
ATOM 743 C C . ARG A 1 94 ? -11.375 16.016 21.266 1 98.25 94 ARG A C 1
ATOM 745 O O . ARG A 1 94 ? -10.648 16.844 21.828 1 98.25 94 ARG A O 1
ATOM 752 N N . THR A 1 95 ? -11.797 16.188 20.031 1 98.75 95 THR A N 1
ATOM 753 C CA . THR A 1 95 ? -11.375 17.297 19.203 1 98.75 95 THR A CA 1
ATOM 754 C C . THR A 1 95 ? -12.242 18.531 19.469 1 98.75 95 THR A C 1
ATOM 756 O O . THR A 1 95 ? -11.75 19.656 19.484 1 98.75 95 THR A O 1
ATOM 759 N N . THR A 1 96 ? -13.531 18.359 19.719 1 98.56 96 THR A N 1
ATOM 760 C CA . THR A 1 96 ? -14.5 19.438 19.812 1 98.56 96 THR A CA 1
ATOM 761 C C . THR A 1 96 ? -14.109 20.422 20.922 1 98.56 96 THR A C 1
ATOM 763 O O . THR A 1 96 ? -14.094 21.641 20.703 1 98.56 96 THR A O 1
ATOM 766 N N . PRO A 1 97 ? -13.68 19.938 22.094 1 98.19 97 PRO A N 1
ATOM 767 C CA . PRO A 1 97 ? -13.344 20.875 23.172 1 98.19 97 PRO A CA 1
ATOM 768 C C . PRO A 1 97 ? -12.102 21.703 22.844 1 98.19 97 PRO A C 1
ATOM 770 O O . PRO A 1 97 ? -11.922 22.797 23.406 1 98.19 97 PRO A O 1
ATOM 773 N N . ILE A 1 98 ? -11.305 21.281 22 1 98.56 98 ILE A N 1
ATOM 774 C CA . ILE A 1 98 ? -10.055 21.984 21.781 1 98.56 98 ILE A CA 1
ATOM 775 C C . ILE A 1 98 ? -10.094 22.688 20.422 1 98.56 98 ILE A C 1
ATOM 777 O O . ILE A 1 98 ? -9.078 23.219 19.953 1 98.56 98 ILE A O 1
ATOM 781 N N . LEU A 1 99 ? -11.211 22.734 19.828 1 98.5 99 LEU A N 1
ATOM 782 C CA . LEU A 1 99 ? -11.398 23.297 18.484 1 98.5 99 LEU A CA 1
ATOM 783 C C . LEU A 1 99 ? -10.891 24.734 18.438 1 98.5 99 LEU A C 1
ATOM 785 O O . LEU A 1 99 ? -10.18 25.109 17.5 1 98.5 99 LEU A O 1
ATOM 789 N N . PRO A 1 100 ? -11.125 25.578 19.391 1 98.31 100 PRO A N 1
ATOM 790 C CA . PRO A 1 100 ? -10.602 26.953 19.344 1 98.31 100 PRO A CA 1
ATOM 791 C C . PRO A 1 100 ? -9.078 27 19.25 1 98.31 100 PRO A C 1
ATOM 793 O O . PRO A 1 100 ? -8.531 27.875 18.578 1 98.31 100 PRO A O 1
ATOM 796 N N . LYS A 1 101 ? -8.414 26.047 19.812 1 98.44 101 LYS A N 1
ATOM 797 C CA . LYS A 1 101 ? -6.953 26.016 19.781 1 98.44 101 LYS A CA 1
ATOM 798 C C . LYS A 1 101 ? -6.438 25.562 18.422 1 98.44 101 LYS A C 1
ATOM 800 O O . LYS A 1 101 ? -5.266 25.766 18.094 1 98.44 101 LYS A O 1
ATOM 805 N N . LEU A 1 102 ? -7.293 24.969 17.656 1 98.69 102 LEU A N 1
ATOM 806 C CA . LEU A 1 102 ? -6.895 24.438 16.359 1 98.69 102 LEU A CA 1
ATOM 807 C C . LEU A 1 102 ? -7.059 25.5 15.273 1 98.69 102 LEU A C 1
ATOM 809 O O . LEU A 1 102 ? -6.488 25.391 14.188 1 98.69 102 LEU A O 1
ATOM 813 N N . VAL A 1 103 ? -7.824 26.516 15.555 1 98.25 103 VAL A N 1
ATOM 814 C CA . VAL A 1 103 ? -8.227 27.5 14.547 1 98.25 103 VAL A CA 1
ATOM 815 C C . VAL A 1 103 ? -7.012 28.297 14.086 1 98.25 103 VAL A C 1
ATOM 817 O O . VAL A 1 103 ? -6.785 28.453 12.883 1 98.25 103 VAL A O 1
ATOM 820 N N . PHE A 1 104 ? -6.23 28.688 15.062 1 97.56 104 PHE A N 1
ATOM 821 C CA . PHE A 1 104 ? -5.109 29.547 14.719 1 97.56 104 PHE A CA 1
ATOM 822 C C . PHE A 1 104 ? -4.09 28.797 13.867 1 97.56 104 PHE A C 1
ATOM 824 O O . PHE A 1 104 ? -3.707 29.266 12.789 1 97.56 104 PHE A O 1
ATOM 831 N N . PRO A 1 105 ? -3.658 27.656 14.312 1 98.5 105 PRO A N 1
ATOM 832 C CA . PRO A 1 105 ? -2.688 26.953 13.469 1 98.5 105 PRO A CA 1
ATOM 833 C C . PRO A 1 105 ? -3.252 26.578 12.102 1 98.5 105 PRO A C 1
ATOM 835 O O . PRO A 1 105 ? -2.529 26.609 11.102 1 98.5 105 PRO A O 1
ATOM 838 N N . LEU A 1 106 ? -4.484 26.234 11.977 1 98.62 106 LEU A N 1
ATOM 839 C CA . LEU A 1 106 ? -5.098 25.906 10.688 1 98.62 106 LEU A CA 1
ATOM 840 C C . LEU A 1 106 ? -5.129 27.141 9.789 1 98.62 106 LEU A C 1
ATOM 842 O O . LEU A 1 106 ? -4.848 27.047 8.594 1 98.62 106 LEU A O 1
ATOM 846 N N . ARG A 1 107 ? -5.496 28.25 10.422 1 98.31 107 ARG A N 1
ATOM 847 C CA . ARG A 1 107 ? -5.496 29.5 9.68 1 98.31 107 ARG A CA 1
ATOM 848 C C . ARG A 1 107 ? -4.117 29.797 9.109 1 98.31 107 ARG A C 1
ATOM 850 O O . ARG A 1 107 ? -3.986 30.172 7.941 1 98.31 107 ARG A O 1
ATOM 857 N N . ALA A 1 108 ? -3.16 29.656 9.969 1 98 108 ALA A N 1
ATOM 858 C CA . ALA A 1 108 ? -1.786 29.938 9.555 1 98 108 ALA A CA 1
ATOM 859 C C . ALA A 1 108 ? -1.37 29.031 8.398 1 98 108 ALA A C 1
ATOM 861 O O . ALA A 1 108 ? -0.729 29.469 7.449 1 98 108 ALA A O 1
ATOM 862 N N . ALA A 1 109 ? -1.669 27.781 8.445 1 98.5 109 ALA A N 1
ATOM 863 C CA . ALA A 1 109 ? -1.308 26.812 7.414 1 98.5 109 ALA A CA 1
ATOM 864 C C . ALA A 1 109 ? -2.043 27.109 6.109 1 98.5 109 ALA A C 1
ATOM 866 O O . ALA A 1 109 ? -1.458 27.031 5.027 1 98.5 109 ALA A O 1
ATOM 867 N N . LEU A 1 110 ? -3.314 27.5 6.16 1 98.38 110 LEU A N 1
ATOM 868 C CA . LEU A 1 110 ? -4.125 27.812 4.988 1 98.38 110 LEU A CA 1
ATOM 869 C C . LEU A 1 110 ? -3.645 29.094 4.324 1 98.38 110 LEU A C 1
ATOM 871 O O . LEU A 1 110 ? -3.9 29.312 3.141 1 98.38 110 LEU A O 1
ATOM 875 N N . SER A 1 111 ? -2.939 29.922 5.105 1 97.44 111 SER A N 1
ATOM 876 C CA . SER A 1 111 ? -2.447 31.188 4.598 1 97.44 111 SER A CA 1
ATOM 877 C C . SER A 1 111 ? -1.051 31.047 4 1 97.44 111 SER A C 1
ATOM 879 O O . SER A 1 111 ? -0.492 32.031 3.477 1 97.44 111 SER A O 1
ATOM 881 N N . ALA A 1 112 ? -0.49 29.859 4.172 1 96.38 112 ALA A N 1
ATOM 882 C CA . ALA A 1 112 ? 0.882 29.641 3.721 1 96.38 112 ALA A CA 1
ATOM 883 C C . ALA A 1 112 ? 0.985 29.766 2.203 1 96.38 112 ALA A C 1
ATOM 885 O O . ALA A 1 112 ? 0.097 29.312 1.477 1 96.38 112 ALA A O 1
ATOM 886 N N . PRO A 1 113 ? 2.096 30.328 1.692 1 95.12 113 PRO A N 1
ATOM 887 C CA . PRO A 1 113 ? 2.254 30.5 0.245 1 95.12 113 PRO A CA 1
ATOM 888 C C . PRO A 1 113 ? 2.525 29.172 -0.472 1 95.12 113 PRO A C 1
ATOM 890 O O . PRO A 1 113 ? 2.238 29.047 -1.664 1 95.12 113 PRO A O 1
ATOM 893 N N . ASP A 1 114 ? 3.066 28.281 0.193 1 94.31 114 ASP A N 1
ATOM 894 C CA . ASP A 1 114 ? 3.404 27 -0.393 1 94.31 114 ASP A CA 1
ATOM 895 C C . ASP A 1 114 ? 2.146 26.219 -0.792 1 94.31 114 ASP A C 1
ATOM 897 O O . ASP A 1 114 ? 1.265 26 0.038 1 94.31 114 ASP A O 1
ATOM 901 N N . LEU A 1 115 ? 2.115 25.828 -2.047 1 93.56 115 LEU A N 1
ATOM 902 C CA . LEU A 1 115 ? 0.922 25.203 -2.611 1 93.56 115 LEU A CA 1
ATOM 903 C C . LEU A 1 115 ? 0.628 23.875 -1.925 1 93.56 115 LEU A C 1
ATOM 905 O O . LEU A 1 115 ? -0.527 23.578 -1.615 1 93.56 115 LEU A O 1
ATOM 909 N N . GLU A 1 116 ? 1.653 23.078 -1.707 1 93.5 116 GLU A N 1
ATOM 910 C CA . GLU A 1 116 ? 1.464 21.781 -1.062 1 93.5 116 GLU A CA 1
ATOM 911 C C . GLU A 1 116 ? 0.958 21.953 0.368 1 93.5 116 GLU A C 1
ATOM 913 O O . GLU A 1 116 ? 0.072 21.203 0.808 1 93.5 116 GLU A O 1
ATOM 918 N N . VAL A 1 117 ? 1.498 22.891 1.061 1 97 117 VAL A N 1
ATOM 919 C CA . VAL A 1 117 ? 1.059 23.188 2.42 1 97 117 VAL A CA 1
ATOM 920 C C . VAL A 1 117 ? -0.415 23.578 2.412 1 97 117 VAL A C 1
ATOM 922 O O . VAL A 1 117 ? -1.205 23.078 3.215 1 97 117 VAL A O 1
ATOM 925 N N . PHE A 1 118 ? -0.779 24.469 1.493 1 97.88 118 PHE A N 1
ATOM 926 C CA . PHE A 1 118 ? -2.166 24.906 1.389 1 97.88 118 PHE A CA 1
ATOM 927 C C . PHE A 1 118 ? -3.09 23.719 1.122 1 97.88 118 PHE A C 1
ATOM 929 O O . PHE A 1 118 ? -4.098 23.547 1.812 1 97.88 118 PHE A O 1
ATOM 936 N N . GLN A 1 119 ? -2.711 22.891 0.162 1 97.31 119 GLN A N 1
ATOM 937 C CA . GLN A 1 119 ? -3.553 21.766 -0.225 1 97.31 119 GLN A CA 1
ATOM 938 C C . GLN A 1 119 ? -3.719 20.781 0.928 1 97.31 119 GLN A C 1
ATOM 940 O O . GLN A 1 119 ? -4.824 20.312 1.19 1 97.31 119 GLN A O 1
ATOM 945 N N . ASN A 1 120 ? -2.6 20.516 1.582 1 96.75 120 ASN A N 1
ATOM 946 C CA . ASN A 1 120 ? -2.648 19.625 2.74 1 96.75 120 ASN A CA 1
ATOM 947 C C . ASN A 1 120 ? -3.514 20.203 3.855 1 96.75 120 ASN A C 1
ATOM 949 O O . ASN A 1 120 ? -4.238 19.469 4.531 1 96.75 120 ASN A O 1
ATOM 953 N N . SER A 1 121 ? -3.391 21.469 4.035 1 98.62 121 SER A N 1
ATOM 954 C CA . SER A 1 121 ? -4.168 22.141 5.07 1 98.62 121 SER A CA 1
ATOM 955 C C . SER A 1 121 ? -5.656 22.156 4.73 1 98.62 121 SER A C 1
ATOM 957 O O . SER A 1 121 ? -6.5 22.031 5.621 1 98.62 121 SER A O 1
ATOM 959 N N . LEU A 1 122 ? -5.953 22.312 3.451 1 98.44 122 LEU A N 1
ATOM 960 C CA . LEU A 1 122 ? -7.336 22.219 2.994 1 98.44 122 LEU A CA 1
ATOM 961 C C . LEU A 1 122 ? -7.91 20.828 3.27 1 98.44 122 LEU A C 1
ATOM 963 O O . LEU A 1 122 ? -9.031 20.703 3.762 1 98.44 122 LEU A O 1
ATOM 967 N N . ASP A 1 123 ? -7.129 19.812 3.021 1 98.31 123 ASP A N 1
ATOM 968 C CA . ASP A 1 123 ? -7.535 18.453 3.334 1 98.31 123 ASP A CA 1
ATOM 969 C C . ASP A 1 123 ? -7.777 18.281 4.832 1 98.31 123 ASP A C 1
ATOM 971 O O . ASP A 1 123 ? -8.734 17.609 5.238 1 98.31 123 ASP A O 1
ATOM 975 N N . ALA A 1 124 ? -6.875 18.797 5.594 1 98.75 124 ALA A N 1
ATOM 976 C CA . ALA A 1 124 ? -7 18.719 7.047 1 98.75 124 ALA A CA 1
ATOM 977 C C . ALA A 1 124 ? -8.289 19.391 7.52 1 98.75 124 ALA A C 1
ATOM 979 O O . ALA A 1 124 ? -8.969 18.891 8.406 1 98.75 124 ALA A O 1
ATOM 980 N N . LEU A 1 125 ? -8.625 20.547 6.898 1 98.81 125 LEU A N 1
ATOM 981 C CA . LEU A 1 125 ? -9.852 21.266 7.246 1 98.81 125 LEU A CA 1
ATOM 982 C C . LEU A 1 125 ? -11.078 20.438 6.914 1 98.81 125 LEU A C 1
ATOM 984 O O . LEU A 1 125 ? -12.023 20.359 7.707 1 98.81 125 LEU A O 1
ATOM 988 N N . VAL A 1 126 ? -11.07 19.797 5.766 1 98.62 126 VAL A N 1
ATOM 989 C CA . VAL A 1 126 ? -12.188 18.953 5.371 1 98.62 126 VAL A CA 1
ATOM 990 C C . VAL A 1 126 ? -12.336 17.797 6.367 1 98.62 126 VAL A C 1
ATOM 992 O O . VAL A 1 126 ? -13.438 17.5 6.824 1 98.62 126 VAL A O 1
ATOM 995 N N . GLN A 1 127 ? -11.234 17.188 6.688 1 98.62 127 GLN A N 1
ATOM 996 C CA . GLN A 1 127 ? -11.297 16.094 7.645 1 98.62 127 GLN A CA 1
ATOM 997 C C . GLN A 1 127 ? -11.805 16.562 9 1 98.62 127 GLN A C 1
ATOM 999 O O . GLN A 1 127 ? -12.625 15.898 9.633 1 98.62 127 GLN A O 1
ATOM 1004 N N . LEU A 1 128 ? -11.297 17.688 9.453 1 98.81 128 LEU A N 1
ATOM 1005 C CA . LEU A 1 128 ? -11.758 18.25 10.719 1 98.81 128 LEU A CA 1
ATOM 1006 C C . LEU A 1 128 ? -13.266 18.5 10.68 1 98.81 128 LEU A C 1
ATOM 1008 O O . LEU A 1 128 ? -13.969 18.234 11.656 1 98.81 128 LEU A O 1
ATOM 1012 N N . SER A 1 129 ? -13.75 19 9.555 1 98.69 129 SER A N 1
ATOM 1013 C CA . SER A 1 129 ? -15.18 19.266 9.414 1 98.69 129 SER A CA 1
ATOM 1014 C C . SER A 1 129 ? -15.992 17.984 9.555 1 98.69 129 SER A C 1
ATOM 1016 O O . SER A 1 129 ? -17.094 18 10.094 1 98.69 129 SER A O 1
ATOM 1018 N N . PHE A 1 130 ? -15.469 16.875 9.078 1 98 130 PHE A N 1
ATOM 1019 C CA . PHE A 1 130 ? -16.141 15.586 9.203 1 98 130 PHE A CA 1
ATOM 1020 C C . PHE A 1 130 ? -16.188 15.141 10.656 1 98 130 PHE A C 1
ATOM 1022 O O . PHE A 1 130 ? -17.188 14.57 11.102 1 98 130 PHE A O 1
ATOM 1029 N N . VAL A 1 131 ? -15.172 15.375 11.328 1 98.31 131 VAL A N 1
ATOM 1030 C CA . VAL A 1 131 ? -15.016 14.891 12.695 1 98.31 131 VAL A CA 1
ATOM 1031 C C . VAL A 1 131 ? -15.875 15.727 13.648 1 98.31 131 VAL A C 1
ATOM 1033 O O . VAL A 1 131 ? -16.609 15.172 14.477 1 98.31 131 VAL A O 1
ATOM 1036 N N . VAL A 1 132 ? -15.898 17.109 13.5 1 98.56 132 VAL A N 1
ATOM 1037 C CA . VAL A 1 132 ? -16.516 17.938 14.523 1 98.56 132 VAL A CA 1
ATOM 1038 C C . VAL A 1 132 ? -17.859 18.453 14.016 1 98.56 132 VAL A C 1
ATOM 1040 O O . VAL A 1 132 ? -18.641 19.031 14.781 1 98.56 132 VAL A O 1
ATOM 1043 N N . ARG A 1 133 ? -18.125 18.312 12.75 1 97.69 133 ARG A N 1
ATOM 1044 C CA . ARG A 1 133 ? -19.422 18.625 12.141 1 97.69 133 ARG A CA 1
ATOM 1045 C C . ARG A 1 133 ? -19.812 20.078 12.414 1 97.69 133 ARG A C 1
ATOM 1047 O O . ARG A 1 133 ? -19.031 21 12.133 1 97.69 133 ARG A O 1
ATOM 1054 N N . GLU A 1 134 ? -20.938 20.312 12.945 1 97.94 134 GLU A N 1
ATOM 1055 C CA . GLU A 1 134 ? -21.5 21.656 13.094 1 97.94 134 GLU A CA 1
ATOM 1056 C C . GLU A 1 134 ? -20.688 22.5 14.07 1 97.94 134 GLU A C 1
ATOM 1058 O O . GLU A 1 134 ? -20.75 23.719 14.047 1 97.94 134 GLU A O 1
ATOM 1063 N N . ALA A 1 135 ? -19.938 21.844 14.875 1 98.38 135 ALA A N 1
ATOM 1064 C CA . ALA A 1 135 ? -19.141 22.578 15.852 1 98.38 135 ALA A CA 1
ATOM 1065 C C . ALA A 1 135 ? -18.094 23.438 15.172 1 98.38 135 ALA A C 1
ATOM 1067 O O . ALA A 1 135 ? -17.531 24.359 15.781 1 98.38 135 ALA A O 1
ATOM 1068 N N . LEU A 1 136 ? -17.828 23.219 13.906 1 98.62 136 LEU A N 1
ATOM 1069 C CA . LEU A 1 136 ? -16.828 23.969 13.156 1 98.62 136 LEU A CA 1
ATOM 1070 C C . LEU A 1 136 ? -17.406 25.281 12.648 1 98.62 136 LEU A C 1
ATOM 1072 O O . LEU A 1 136 ? -16.656 26.203 12.32 1 98.62 136 LEU A O 1
ATOM 1076 N N . ASN A 1 137 ? -18.703 25.438 12.57 1 98.06 137 ASN A N 1
ATOM 1077 C CA . ASN A 1 137 ? -19.391 26.547 11.906 1 98.06 137 ASN A CA 1
ATOM 1078 C C . ASN A 1 137 ? -18.938 27.891 12.469 1 98.06 137 ASN A C 1
ATOM 1080 O O . ASN A 1 137 ? -18.609 28.797 11.711 1 98.06 137 ASN A O 1
ATOM 1084 N N . PRO A 1 138 ? -18.859 28.031 13.789 1 97.81 138 PRO A N 1
ATOM 1085 C CA . PRO A 1 138 ? -18.438 29.328 14.328 1 97.81 138 PRO A CA 1
ATOM 1086 C C . PRO A 1 138 ? -17.031 29.734 13.891 1 97.81 138 PRO A C 1
ATOM 1088 O O . PRO A 1 138 ? -16.703 30.922 13.898 1 97.81 138 PRO A O 1
ATOM 1091 N N . HIS A 1 139 ? -16.281 28.812 13.445 1 98.19 139 HIS A N 1
ATOM 1092 C CA . HIS A 1 139 ? -14.883 29.078 13.133 1 98.19 139 HIS A CA 1
ATOM 1093 C C . HIS A 1 139 ? -14.672 29.219 11.625 1 98.19 139 HIS A C 1
ATOM 1095 O O . HIS A 1 139 ? -13.602 29.641 11.188 1 98.19 139 HIS A O 1
ATOM 1101 N N . LEU A 1 140 ? -15.625 28.891 10.836 1 98.12 140 LEU A N 1
ATOM 1102 C CA . LEU A 1 140 ? -15.5 28.922 9.383 1 98.12 140 LEU A CA 1
ATOM 1103 C C . LEU A 1 140 ? -15.266 30.344 8.883 1 98.12 140 LEU A C 1
ATOM 1105 O O . LEU A 1 140 ? -14.531 30.547 7.914 1 98.12 140 LEU A O 1
ATOM 1109 N N . LYS A 1 141 ? -15.867 31.328 9.578 1 96.44 141 LYS A N 1
ATOM 1110 C CA . LYS A 1 141 ? -15.711 32.719 9.172 1 96.44 141 LYS A CA 1
ATOM 1111 C C . LYS A 1 141 ? -14.242 33.156 9.219 1 96.44 141 LYS A C 1
ATOM 1113 O O . LYS A 1 141 ? -13.797 33.969 8.398 1 96.44 141 LYS A O 1
ATOM 1118 N N . THR A 1 142 ? -13.547 32.562 10.141 1 97 142 THR A N 1
ATOM 1119 C CA . THR A 1 142 ? -12.148 32.906 10.336 1 97 142 THR A CA 1
ATOM 1120 C C . THR A 1 142 ? -11.258 32.125 9.375 1 97 142 THR A C 1
ATOM 1122 O O . THR A 1 142 ? -10.211 32.594 8.953 1 97 142 THR A O 1
ATOM 1125 N N . LEU A 1 143 ? -11.641 30.969 8.961 1 98.38 143 LEU A N 1
ATOM 1126 C CA . LEU A 1 143 ? -10.797 30.047 8.203 1 98.38 143 LEU A CA 1
ATOM 1127 C C . LEU A 1 143 ? -11.023 30.203 6.707 1 98.38 143 LEU A C 1
ATOM 1129 O O . LEU A 1 143 ? -10.078 30.188 5.922 1 98.38 143 LEU A O 1
ATOM 1133 N N . LEU A 1 144 ? -12.227 30.484 6.242 1 97.88 144 LEU A N 1
ATOM 1134 C CA . LEU A 1 144 ? -12.633 30.391 4.844 1 97.88 144 LEU A CA 1
ATOM 1135 C C . LEU A 1 144 ? -12.031 31.531 4.031 1 97.88 144 LEU A C 1
ATOM 1137 O O . LEU A 1 144 ? -11.75 31.375 2.842 1 97.88 144 LEU A O 1
ATOM 1141 N N . PRO A 1 145 ? -11.805 32.781 4.652 1 97.12 145 PRO A N 1
ATOM 1142 C CA . PRO A 1 145 ? -11.18 33.812 3.863 1 97.12 145 PRO A CA 1
ATOM 1143 C C . PRO A 1 145 ? -9.82 33.406 3.297 1 97.12 145 PRO A C 1
ATOM 1145 O O . PRO A 1 145 ? -9.461 33.812 2.188 1 97.12 145 PRO A O 1
ATOM 1148 N N . HIS A 1 146 ? -9.102 32.594 3.98 1 97.44 146 HIS A N 1
ATOM 1149 C CA . HIS A 1 146 ? -7.773 32.156 3.557 1 97.44 146 HIS A CA 1
ATOM 1150 C C . HIS A 1 146 ? -7.859 31.094 2.459 1 97.44 146 HIS A C 1
ATOM 1152 O O . HIS A 1 146 ? -6.922 30.922 1.681 1 97.44 146 HIS A O 1
ATOM 1158 N N . VAL A 1 147 ? -8.961 30.391 2.449 1 97.5 147 VAL A N 1
ATOM 1159 C CA . VAL A 1 147 ? -9.234 29.438 1.378 1 97.5 147 VAL A CA 1
ATOM 1160 C C . VAL A 1 147 ? -9.695 30.188 0.13 1 97.5 147 VAL A C 1
ATOM 1162 O O . VAL A 1 147 ? -9.195 29.953 -0.969 1 97.5 147 VAL A O 1
ATOM 1165 N N . SER A 1 148 ? -10.578 31.172 0.324 1 96 148 SER A N 1
ATOM 1166 C CA . SER A 1 148 ? -11.195 31.906 -0.779 1 96 148 SER A CA 1
ATOM 1167 C C . SER A 1 148 ? -10.172 32.719 -1.548 1 96 148 SER A C 1
ATOM 1169 O O . SER A 1 148 ? -10.297 32.906 -2.76 1 96 148 SER A O 1
ATOM 1171 N N . ARG A 1 149 ? -9.164 33.156 -0.878 1 95.25 149 ARG A N 1
ATOM 1172 C CA . ARG A 1 149 ? -8.117 33.969 -1.5 1 95.25 149 ARG A CA 1
ATOM 1173 C C . ARG A 1 149 ? -7.379 33.188 -2.572 1 95.25 149 ARG A C 1
ATOM 1175 O O . ARG A 1 149 ? -6.809 33.75 -3.5 1 95.25 149 ARG A O 1
ATOM 1182 N N . ARG A 1 150 ? -7.496 31.859 -2.484 1 95.62 150 ARG A N 1
ATOM 1183 C CA . ARG A 1 150 ? -6.746 31 -3.395 1 95.62 150 ARG A CA 1
ATOM 1184 C C . ARG A 1 150 ? -7.605 30.578 -4.582 1 95.62 150 ARG A C 1
ATOM 1186 O O . ARG A 1 150 ? -7.137 29.859 -5.473 1 95.62 150 ARG A O 1
ATOM 1193 N N . LEU A 1 151 ? -8.797 31.031 -4.668 1 94.19 151 LEU A N 1
ATOM 1194 C CA . LEU A 1 151 ? -9.742 30.625 -5.707 1 94.19 151 LEU A CA 1
ATOM 1195 C C . LEU A 1 151 ? -9.305 31.156 -7.07 1 94.19 151 LEU A C 1
ATOM 1197 O O . LEU A 1 151 ? -9.688 30.594 -8.102 1 94.19 151 LEU A O 1
ATOM 1201 N N . MET A 1 152 ? -8.469 32.188 -7.031 1 91.25 152 MET A N 1
ATOM 1202 C CA . MET A 1 152 ? -8.016 32.781 -8.289 1 91.25 152 MET A CA 1
ATOM 1203 C C . MET A 1 152 ? -6.965 31.906 -8.953 1 91.25 152 MET A C 1
ATOM 1205 O O . MET A 1 152 ? -6.668 32.062 -10.141 1 91.25 152 MET A O 1
ATOM 1209 N N . ASP A 1 153 ? -6.34 31.109 -8.172 1 92.75 153 ASP A N 1
ATOM 1210 C CA . ASP A 1 153 ? -5.43 30.125 -8.727 1 92.75 153 ASP A CA 1
ATOM 1211 C C . ASP A 1 153 ? -6.199 28.984 -9.406 1 92.75 153 ASP A C 1
ATOM 1213 O O . ASP A 1 153 ? -6.793 28.141 -8.734 1 92.75 153 ASP A O 1
ATOM 1217 N N . LYS A 1 154 ? -6.172 28.922 -10.688 1 90.31 154 LYS A N 1
ATOM 1218 C CA . LYS A 1 154 ? -6.953 27.969 -11.484 1 90.31 154 LYS A CA 1
ATOM 1219 C C . LYS A 1 154 ? -6.625 26.531 -11.109 1 90.31 154 LYS A C 1
ATOM 1221 O O . LYS A 1 154 ? -7.496 25.672 -11.141 1 90.31 154 LYS A O 1
ATOM 1226 N N . SER A 1 155 ? -5.406 26.391 -10.727 1 90.81 155 SER A N 1
ATOM 1227 C CA . SER A 1 155 ? -4.984 25.031 -10.406 1 90.81 155 SER A CA 1
ATOM 1228 C C . SER A 1 155 ? -5.586 24.562 -9.086 1 90.81 155 SER A C 1
ATOM 1230 O O . SER A 1 155 ? -5.633 23.359 -8.805 1 90.81 155 SER A O 1
ATOM 1232 N N . LEU A 1 156 ? -6.098 25.516 -8.297 1 94.19 156 LEU A N 1
ATOM 1233 C CA . LEU A 1 156 ? -6.617 25.172 -6.973 1 94.19 156 LEU A CA 1
ATOM 1234 C C . LEU A 1 156 ? -8.141 25.219 -6.957 1 94.19 156 LEU A C 1
ATOM 1236 O O . LEU A 1 156 ? -8.773 24.703 -6.035 1 94.19 156 LEU A O 1
ATOM 1240 N N . LYS A 1 157 ? -8.656 25.844 -7.922 1 93.06 157 LYS A N 1
ATOM 1241 C CA . LYS A 1 157 ? -10.078 26.156 -7.934 1 93.06 157 LYS A CA 1
ATOM 1242 C C . LYS A 1 157 ? -10.93 24.906 -7.719 1 93.06 157 LYS A C 1
ATOM 1244 O O . LYS A 1 157 ? -11.812 24.891 -6.859 1 93.06 157 LYS A O 1
ATOM 1249 N N . GLU A 1 158 ? -10.664 23.875 -8.492 1 92.06 158 GLU A N 1
ATOM 1250 C CA . GLU A 1 158 ? -11.453 22.656 -8.406 1 92.06 158 GLU A CA 1
ATOM 1251 C C . GLU A 1 158 ? -11.336 22.031 -7.023 1 92.06 158 GLU A C 1
ATOM 1253 O O . GLU A 1 158 ? -12.336 21.578 -6.457 1 92.06 158 GLU A O 1
ATOM 1258 N N . LYS A 1 159 ? -10.203 21.953 -6.547 1 94 159 LYS A N 1
ATOM 1259 C CA . LYS A 1 159 ? -9.969 21.375 -5.227 1 94 159 LYS A CA 1
ATOM 1260 C C . LYS A 1 159 ? -10.68 22.172 -4.141 1 94 159 LYS A C 1
ATOM 1262 O O . LYS A 1 159 ? -11.273 21.594 -3.227 1 94 159 LYS A O 1
ATOM 1267 N N . ILE A 1 160 ? -10.633 23.453 -4.23 1 97.44 160 ILE A N 1
ATOM 1268 C CA . ILE A 1 160 ? -11.258 24.328 -3.246 1 97.44 160 ILE A CA 1
ATOM 1269 C C . ILE A 1 160 ? -12.773 24.141 -3.281 1 97.44 160 ILE A C 1
ATOM 1271 O O . ILE A 1 160 ? -13.406 23.969 -2.236 1 97.44 160 ILE A O 1
ATOM 1275 N N . ILE A 1 161 ? -13.328 24.094 -4.449 1 94.75 161 ILE A N 1
ATOM 1276 C CA . ILE A 1 161 ? -14.773 23.938 -4.59 1 94.75 161 ILE A CA 1
ATOM 1277 C C . ILE A 1 161 ? -15.203 22.594 -4.027 1 94.75 161 ILE A C 1
ATOM 1279 O O . ILE A 1 161 ? -16.172 22.5 -3.264 1 94.75 161 ILE A O 1
ATOM 1283 N N . SER A 1 162 ? -14.516 21.578 -4.398 1 95.06 162 SER A N 1
ATOM 1284 C CA . SER A 1 162 ? -14.812 20.25 -3.877 1 95.06 162 SER A CA 1
ATOM 1285 C C . SER A 1 162 ? -14.711 20.219 -2.355 1 95.06 162 SER A C 1
ATOM 1287 O O . SER A 1 162 ? -15.555 19.609 -1.688 1 95.06 162 SER A O 1
ATOM 1289 N N . SER A 1 163 ? -13.711 20.844 -1.833 1 97.5 163 SER A N 1
ATOM 1290 C CA . SER A 1 163 ? -13.516 20.891 -0.388 1 97.5 163 SER A CA 1
ATOM 1291 C C . SER A 1 163 ? -14.656 21.625 0.302 1 97.5 163 SER A C 1
ATOM 1293 O O . SER A 1 163 ? -15.164 21.172 1.335 1 97.5 163 SER A O 1
ATOM 1295 N N . LEU A 1 164 ? -15.109 22.703 -0.292 1 97.5 164 LEU A N 1
ATOM 1296 C CA . LEU A 1 164 ? -16.234 23.453 0.261 1 97.5 164 LEU A CA 1
ATOM 1297 C C . LEU A 1 164 ? -17.516 22.625 0.242 1 97.5 164 LEU A C 1
ATOM 1299 O O . LEU A 1 164 ? -18.328 22.703 1.167 1 97.5 164 LEU A O 1
ATOM 1303 N N . GLN A 1 165 ? -17.656 21.812 -0.764 1 96.12 165 GLN A N 1
ATOM 1304 C CA . GLN A 1 165 ? -18.812 20.922 -0.838 1 96.12 165 GLN A CA 1
ATOM 1305 C C . GLN A 1 165 ? -18.797 19.891 0.294 1 96.12 165 GLN A C 1
ATOM 1307 O O . GLN A 1 165 ? -19.828 19.625 0.907 1 96.12 165 GLN A O 1
ATOM 1312 N N . HIS A 1 166 ? -17.656 19.359 0.542 1 96.25 166 HIS A N 1
ATOM 1313 C CA . HIS A 1 166 ? -17.516 18.438 1.662 1 96.25 166 HIS A CA 1
ATOM 1314 C C . HIS A 1 166 ? -17.812 19.141 2.988 1 96.25 166 HIS A C 1
ATOM 1316 O O . HIS A 1 166 ? -18.5 18.578 3.846 1 96.25 166 HIS A O 1
ATOM 1322 N N . ILE A 1 167 ? -17.328 20.391 3.15 1 97.81 167 ILE A N 1
ATOM 1323 C CA . ILE A 1 167 ? -17.531 21.141 4.383 1 97.81 167 ILE A CA 1
ATOM 1324 C C . ILE A 1 167 ? -19.031 21.422 4.57 1 97.81 167 ILE A C 1
ATOM 1326 O O . ILE A 1 167 ? -19.562 21.266 5.672 1 97.81 167 ILE A O 1
ATOM 1330 N N . GLU A 1 168 ? -19.641 21.75 3.527 1 97.12 168 GLU A N 1
ATOM 1331 C CA . GLU A 1 168 ? -21.078 21.984 3.604 1 97.12 168 GLU A CA 1
ATOM 1332 C C . GLU A 1 168 ? -21.828 20.734 4.035 1 97.12 168 GLU A C 1
ATOM 1334 O O . GLU A 1 168 ? -22.688 20.781 4.914 1 97.12 168 GLU A O 1
ATOM 1339 N N . ARG A 1 169 ? -21.531 19.625 3.441 1 95.31 169 ARG A N 1
ATOM 1340 C CA . ARG A 1 169 ? -22.172 18.359 3.787 1 95.31 169 ARG A CA 1
ATOM 1341 C C . ARG A 1 169 ? -21.891 18 5.242 1 95.31 169 ARG A C 1
ATOM 1343 O O . ARG A 1 169 ? -22.797 17.531 5.949 1 95.31 169 ARG A O 1
ATOM 1350 N N . ASN A 1 170 ? -20.734 18.203 5.691 1 96.19 170 ASN A N 1
ATOM 1351 C CA . ASN A 1 170 ? -20.312 17.797 7.023 1 96.19 170 ASN A CA 1
ATOM 1352 C C . ASN A 1 170 ? -20.875 18.719 8.102 1 96.19 170 ASN A C 1
ATOM 1354 O O . ASN A 1 170 ? -21.281 18.266 9.164 1 96.19 170 ASN A O 1
ATOM 1358 N N . CYS A 1 171 ? -20.859 20.016 7.777 1 97.38 171 CYS A N 1
ATOM 1359 C CA . CYS A 1 171 ? -21.172 21.016 8.797 1 97.38 171 CYS A CA 1
ATOM 1360 C C . CYS A 1 171 ? -22.641 21.422 8.75 1 97.38 171 CYS A C 1
ATOM 1362 O O . CYS A 1 171 ? -23.094 22.219 9.562 1 97.38 171 CYS A O 1
ATOM 1364 N N . GLY A 1 172 ? -23.328 20.891 7.73 1 94.38 172 GLY A N 1
ATOM 1365 C CA . GLY A 1 172 ? -24.766 21.078 7.691 1 94.38 172 GLY A CA 1
ATOM 1366 C C . GLY A 1 172 ? -25.172 22.375 7.031 1 94.38 172 GLY A C 1
ATOM 1367 O O . GLY A 1 172 ? -24.328 23.172 6.625 1 94.38 172 GLY A O 1
ATOM 1368 N N . ARG A 1 173 ? -26.453 22.656 6.996 1 93.06 173 ARG A N 1
ATOM 1369 C CA . ARG A 1 173 ? -27.062 23.734 6.238 1 93.06 173 ARG A CA 1
ATOM 1370 C C . ARG A 1 173 ? -26.625 25.094 6.781 1 93.06 173 ARG A C 1
ATOM 1372 O O . ARG A 1 173 ? -26.531 26.062 6.031 1 93.06 173 ARG A O 1
ATOM 1379 N N . GLU A 1 174 ? -26.359 25.156 8.023 1 95.12 174 GLU A N 1
ATOM 1380 C CA . GLU A 1 174 ? -25.984 26.406 8.664 1 95.12 174 GLU A CA 1
ATOM 1381 C C . GLU A 1 174 ? -24.625 26.891 8.156 1 95.12 174 GLU A C 1
ATOM 1383 O O . GLU A 1 174 ? -24.25 28.047 8.375 1 95.12 174 GLU A O 1
ATOM 1388 N N . SER A 1 175 ? -23.875 26.031 7.48 1 96.69 175 SER A N 1
ATOM 1389 C CA . SER A 1 175 ? -22.562 26.422 6.977 1 96.69 175 SER A CA 1
ATOM 1390 C C . SER A 1 175 ? -22.672 27.156 5.648 1 96.69 175 SER A C 1
ATOM 1392 O O . SER A 1 175 ? -21.766 27.906 5.262 1 96.69 175 SER A O 1
ATOM 1394 N N . LEU A 1 176 ? -23.75 26.969 4.957 1 96.19 176 LEU A N 1
ATOM 1395 C CA . LEU A 1 176 ? -23.922 27.453 3.592 1 96.19 176 LEU A CA 1
ATOM 1396 C C . LEU A 1 176 ? -23.844 28.984 3.555 1 96.19 176 LEU A C 1
ATOM 1398 O O . LEU A 1 176 ? -23.109 29.547 2.752 1 96.19 176 LEU A O 1
ATOM 1402 N N . PRO A 1 177 ? -24.625 29.75 4.434 1 96.06 177 PRO A N 1
ATOM 1403 C CA . PRO A 1 177 ? -24.5 31.219 4.41 1 96.06 177 PRO A CA 1
ATOM 1404 C C . PRO A 1 177 ? -23.078 31.703 4.656 1 96.06 177 PRO A C 1
ATOM 1406 O O . PRO A 1 177 ? -22.656 32.719 4.09 1 96.06 177 PRO A O 1
ATOM 1409 N N . ILE A 1 178 ? -22.359 31.031 5.488 1 96.5 178 ILE A N 1
ATOM 1410 C CA . ILE A 1 178 ? -20.984 31.406 5.805 1 96.5 178 ILE A CA 1
ATOM 1411 C C . ILE A 1 178 ? -20.094 31.188 4.578 1 96.5 178 ILE A C 1
ATOM 1413 O O . ILE A 1 178 ? -19.297 32.062 4.223 1 96.5 178 ILE A O 1
ATOM 1417 N N . ILE A 1 179 ? -20.266 30.031 3.945 1 96.94 179 ILE A N 1
ATOM 1418 C CA . ILE A 1 179 ? -19.5 29.703 2.748 1 96.94 179 ILE A CA 1
ATOM 1419 C C . ILE A 1 179 ? -19.797 30.719 1.651 1 96.94 179 ILE A C 1
ATOM 1421 O O . ILE A 1 179 ? -18.875 31.25 1.029 1 96.94 179 ILE A O 1
ATOM 1425 N N . LYS A 1 180 ? -21.031 31.016 1.438 1 95.06 180 LYS A N 1
ATOM 1426 C CA . LYS A 1 180 ? -21.453 31.938 0.373 1 95.06 180 LYS A CA 1
ATOM 1427 C C . LYS A 1 180 ? -21 33.375 0.661 1 95.06 180 LYS A C 1
ATOM 1429 O O . LYS A 1 180 ? -20.766 34.156 -0.263 1 95.06 180 LYS A O 1
ATOM 1434 N N . LEU A 1 181 ? -20.906 33.688 1.901 1 93.62 181 LEU A N 1
ATOM 1435 C CA . LEU A 1 181 ? -20.391 35 2.275 1 93.62 181 LEU A CA 1
ATOM 1436 C C . LEU A 1 181 ? -18.953 35.156 1.808 1 93.62 181 LEU A C 1
ATOM 1438 O O . LEU A 1 181 ? -18.562 36.25 1.362 1 93.62 181 LEU A O 1
ATOM 1442 N N . LYS A 1 182 ? -18.172 34.094 1.891 1 92.06 182 LYS A N 1
ATOM 1443 C CA . LYS A 1 182 ? -16.75 34.188 1.562 1 92.06 182 LYS A CA 1
ATOM 1444 C C . LYS A 1 182 ? -16.5 33.781 0.11 1 92.06 182 LYS A C 1
ATOM 1446 O O . LYS A 1 182 ? -15.523 34.219 -0.499 1 92.06 182 LYS A O 1
ATOM 1451 N N . VAL A 1 183 ? -17.391 32.938 -0.41 1 93.44 183 VAL A N 1
ATOM 1452 C CA . VAL A 1 183 ? -17.328 32.5 -1.801 1 93.44 183 VAL A CA 1
ATOM 1453 C C . VAL A 1 183 ? -18.719 32.656 -2.441 1 93.44 183 VAL A C 1
ATOM 1455 O O . VAL A 1 183 ? -19.438 31.672 -2.637 1 93.44 183 VAL A O 1
ATOM 1458 N N . PRO A 1 184 ? -18.938 33.875 -2.951 1 91.19 184 PRO A N 1
ATOM 1459 C CA . PRO A 1 184 ? -20.281 34.156 -3.451 1 91.19 184 PRO A CA 1
ATOM 1460 C C . PRO A 1 184 ? -20.672 33.312 -4.656 1 91.19 184 PRO A C 1
ATOM 1462 O O . PRO A 1 184 ? -21.859 33.062 -4.887 1 91.19 184 PRO A O 1
ATOM 1465 N N . THR A 1 185 ? -19.734 32.844 -5.371 1 90.06 185 THR A N 1
ATOM 1466 C CA . THR A 1 185 ? -20.016 32.094 -6.586 1 90.06 185 THR A CA 1
ATOM 1467 C C . THR A 1 185 ? -20.234 30.609 -6.273 1 90.06 185 THR A C 1
ATOM 1469 O O . THR A 1 185 ? -20.516 29.812 -7.168 1 90.06 185 THR A O 1
ATOM 1472 N N . TYR A 1 186 ? -19.984 30.234 -5.012 1 93 186 TYR A N 1
ATOM 1473 C CA . TYR A 1 186 ? -20.125 28.844 -4.605 1 93 186 TYR A CA 1
ATOM 1474 C C . TYR A 1 186 ? -21.531 28.344 -4.852 1 93 186 TYR A C 1
ATOM 1476 O O . TYR A 1 186 ? -22.516 29.047 -4.539 1 93 186 TYR A O 1
ATOM 1484 N N . GLN A 1 187 ? -21.609 27.156 -5.477 1 88.44 187 GLN A N 1
ATOM 1485 C CA . GLN A 1 187 ? -22.891 26.516 -5.707 1 88.44 187 GLN A CA 1
ATOM 1486 C C . GLN A 1 187 ? -23.109 25.344 -4.746 1 88.44 187 GLN A C 1
ATOM 1488 O O . GLN A 1 187 ? -22.328 24.391 -4.754 1 88.44 187 GLN A O 1
ATOM 1493 N N . SER A 1 188 ? -24.203 25.406 -3.961 1 85.38 188 SER A N 1
ATOM 1494 C CA . SER A 1 188 ? -24.5 24.438 -2.912 1 85.38 188 SER A CA 1
ATOM 1495 C C . SER A 1 188 ? -24.812 23.062 -3.5 1 85.38 188 SER A C 1
ATOM 1497 O O . SER A 1 188 ? -25.391 22.969 -4.59 1 85.38 188 SER A O 1
ATOM 1499 N N . VAL A 1 189 ? -24.344 21.984 -2.879 1 74.5 189 VAL A N 1
ATOM 1500 C CA . VAL A 1 189 ? -24.641 20.625 -3.32 1 74.5 189 VAL A CA 1
ATOM 1501 C C . VAL A 1 189 ? -25.719 20.031 -2.424 1 74.5 189 VAL A C 1
ATOM 1503 O O . VAL A 1 189 ? -26.172 18.906 -2.658 1 74.5 189 VAL A O 1
ATOM 1506 N N . CYS A 1 190 ? -25.969 20.469 -1.255 1 66.62 190 CYS A N 1
ATOM 1507 C CA . CYS A 1 190 ? -27 19.938 -0.358 1 66.62 190 CYS A CA 1
ATOM 1508 C C . CYS A 1 190 ? -28.359 20.547 -0.663 1 66.62 190 CYS A C 1
ATOM 1510 O O . CYS A 1 190 ? -29.312 20.344 0.088 1 66.62 190 CYS A O 1
ATOM 1512 N N . LEU A 1 191 ? -28.641 21.234 -1.852 1 49.09 191 LEU A N 1
ATOM 1513 C CA . LEU A 1 191 ? -30.047 21.578 -2.021 1 49.09 191 LEU A CA 1
ATOM 1514 C C . LEU A 1 191 ? -30.859 20.344 -2.373 1 49.09 191 LEU A C 1
ATOM 1516 O O . LEU A 1 191 ? -30.359 19.406 -3.004 1 49.09 191 LEU A O 1
ATOM 1520 N N . ARG B 1 1 ? 57.719 38.156 7.207 1 25.38 1 ARG B N 1
ATOM 1521 C CA . ARG B 1 1 ? 56.688 37.875 8.219 1 25.38 1 ARG B CA 1
ATOM 1522 C C . ARG B 1 1 ? 55.281 38.094 7.652 1 25.38 1 ARG B C 1
ATOM 1524 O O . ARG B 1 1 ? 54.844 39.219 7.484 1 25.38 1 ARG B O 1
ATOM 1531 N N . PRO B 1 2 ? 54.875 37.312 6.703 1 31.56 2 PRO B N 1
ATOM 1532 C CA . PRO B 1 2 ? 53.781 37.625 5.781 1 31.56 2 PRO B CA 1
ATOM 1533 C C . PRO B 1 2 ? 52.469 37.875 6.5 1 31.56 2 PRO B C 1
ATOM 1535 O O . PRO B 1 2 ? 52.25 37.344 7.602 1 31.56 2 PRO B O 1
ATOM 1538 N N . SER B 1 3 ? 51.781 39 6.293 1 31.09 3 SER B N 1
ATOM 1539 C CA . SER B 1 3 ? 50.5 39.562 6.746 1 31.09 3 SER B CA 1
ATOM 1540 C C . SER B 1 3 ? 49.406 38.531 6.75 1 31.09 3 SER B C 1
ATOM 1542 O O . SER B 1 3 ? 49.219 37.812 5.766 1 31.09 3 SER B O 1
ATOM 1544 N N . ASP B 1 4 ? 49.094 37.781 7.906 1 32.25 4 ASP B N 1
ATOM 1545 C CA . ASP B 1 4 ? 48 36.969 8.453 1 32.25 4 ASP B CA 1
ATOM 1546 C C . ASP B 1 4 ? 46.625 37.531 8.125 1 32.25 4 ASP B C 1
ATOM 1548 O O . ASP B 1 4 ? 45.969 38.125 8.984 1 32.25 4 ASP B O 1
ATOM 1552 N N . ARG B 1 5 ? 46.469 38.219 7.008 1 31.66 5 ARG B N 1
ATOM 1553 C CA . ARG B 1 5 ? 45.25 38.969 6.629 1 31.66 5 ARG B CA 1
ATOM 1554 C C . ARG B 1 5 ? 44 38.125 6.863 1 31.66 5 ARG B C 1
ATOM 1556 O O . ARG B 1 5 ? 44.094 36.906 7.066 1 31.66 5 ARG B O 1
ATOM 1563 N N . LEU B 1 6 ? 42.719 38.719 6.434 1 31.56 6 LEU B N 1
ATOM 1564 C CA . LEU B 1 6 ? 41.281 38.719 6.707 1 31.56 6 LEU B CA 1
ATOM 1565 C C . LEU B 1 6 ? 40.625 37.438 6.203 1 31.56 6 LEU B C 1
ATOM 1567 O O . LEU B 1 6 ? 40.5 37.25 4.996 1 31.56 6 LEU B O 1
ATOM 1571 N N . ASN B 1 7 ? 41.156 36.281 6.508 1 30.81 7 ASN B N 1
ATOM 1572 C CA . ASN B 1 7 ? 40.438 35.125 5.949 1 30.81 7 ASN B CA 1
ATOM 1573 C C . ASN B 1 7 ? 38.938 35.25 6.164 1 30.81 7 ASN B C 1
ATOM 1575 O O . ASN B 1 7 ? 38.469 35.281 7.305 1 30.81 7 ASN B O 1
ATOM 1579 N N . PRO B 1 8 ? 38.156 35.719 5.188 1 35.72 8 PRO B N 1
ATOM 1580 C CA . PRO B 1 8 ? 36.719 35.844 5.402 1 35.72 8 PRO B CA 1
ATOM 1581 C C . PRO B 1 8 ? 36.062 34.594 5.945 1 35.72 8 PRO B C 1
ATOM 1583 O O . PRO B 1 8 ? 36.469 33.469 5.602 1 35.72 8 PRO B O 1
ATOM 1586 N N . LYS B 1 9 ? 35.688 34.531 7.211 1 37.62 9 LYS B N 1
ATOM 1587 C CA . LYS B 1 9 ? 34.875 33.469 7.84 1 37.62 9 LYS B CA 1
ATOM 1588 C C . LYS B 1 9 ? 33.844 32.906 6.879 1 37.62 9 LYS B C 1
ATOM 1590 O O . LYS B 1 9 ? 33 33.656 6.383 1 37.62 9 LYS B O 1
ATOM 1595 N N . THR B 1 10 ? 34.219 32.062 5.977 1 36.25 10 THR B N 1
ATOM 1596 C CA . THR B 1 10 ? 33.312 31.375 5.07 1 36.25 10 THR B CA 1
ATOM 1597 C C . THR B 1 10 ? 32.031 30.953 5.805 1 36.25 10 THR B C 1
ATOM 1599 O O . THR B 1 10 ? 32.094 30.188 6.766 1 36.25 10 THR B O 1
ATOM 1602 N N . VAL B 1 11 ? 31.047 31.812 5.992 1 39.03 11 VAL B N 1
ATOM 1603 C CA . VAL B 1 11 ? 29.703 31.484 6.445 1 39.03 11 VAL B CA 1
ATOM 1604 C C . VAL B 1 11 ? 29.219 30.219 5.742 1 39.03 11 VAL B C 1
ATOM 1606 O O . VAL B 1 11 ? 29.266 30.125 4.516 1 39.03 11 VAL B O 1
ATOM 1609 N N . ASP B 1 12 ? 29.516 29.016 6.293 1 39.06 12 ASP B N 1
ATOM 1610 C CA . ASP B 1 12 ? 28.953 27.781 5.73 1 39.06 12 ASP B CA 1
ATOM 1611 C C . ASP B 1 12 ? 27.516 28 5.258 1 39.06 12 ASP B C 1
ATOM 1613 O O . ASP B 1 12 ? 26.625 28.312 6.059 1 39.06 12 ASP B O 1
ATOM 1617 N N . PRO B 1 13 ? 27.25 28.453 4.039 1 39.78 13 PRO B N 1
ATOM 1618 C CA . PRO B 1 13 ? 25.922 28.797 3.502 1 39.78 13 PRO B CA 1
ATOM 1619 C C . PRO B 1 13 ? 24.875 27.734 3.812 1 39.78 13 PRO B C 1
ATOM 1621 O O . PRO B 1 13 ? 23.688 27.969 3.615 1 39.78 13 PRO B O 1
ATOM 1624 N N . PHE B 1 14 ? 25.266 26.547 3.82 1 40.81 14 PHE B N 1
ATOM 1625 C CA . PHE B 1 14 ? 24.328 25.453 4.078 1 40.81 14 PHE B CA 1
ATOM 1626 C C . PHE B 1 14 ? 23.938 25.406 5.547 1 40.81 14 PHE B C 1
ATOM 1628 O O . PHE B 1 14 ? 23.203 24.516 5.973 1 40.81 14 PHE B O 1
ATOM 1635 N N . ASN B 1 15 ? 24.75 25.875 6.426 1 40.97 15 ASN B N 1
ATOM 1636 C CA . ASN B 1 15 ? 24.328 26.078 7.809 1 40.97 15 ASN B CA 1
ATOM 1637 C C . ASN B 1 15 ? 23.094 26.969 7.902 1 40.97 15 ASN B C 1
ATOM 1639 O O . ASN B 1 15 ? 23.125 28.016 8.539 1 40.97 15 ASN B O 1
ATOM 1643 N N . ASP B 1 16 ? 22.562 27.297 6.809 1 43.34 16 ASP B N 1
ATOM 1644 C CA . ASP B 1 16 ? 21.359 28.109 6.992 1 43.34 16 ASP B CA 1
ATOM 1645 C C . ASP B 1 16 ? 20.578 27.656 8.219 1 43.34 16 ASP B C 1
ATOM 1647 O O . ASP B 1 16 ? 20.047 26.547 8.25 1 43.34 16 ASP B O 1
ATOM 1651 N N . LYS B 1 17 ? 20.984 27.922 9.375 1 48.03 17 LYS B N 1
ATOM 1652 C CA . LYS B 1 17 ? 20.328 27.828 10.672 1 48.03 17 LYS B CA 1
ATOM 1653 C C . LYS B 1 17 ? 18.828 28.078 10.547 1 48.03 17 LYS B C 1
ATOM 1655 O O . LYS B 1 17 ? 18.344 29.188 10.844 1 48.03 17 LYS B O 1
ATOM 1660 N N . THR B 1 18 ? 18.281 27.797 9.391 1 52.75 18 THR B N 1
ATOM 1661 C CA . THR B 1 18 ? 16.844 28.047 9.367 1 52.75 18 THR B CA 1
ATOM 1662 C C . THR B 1 18 ? 16.188 27.594 10.664 1 52.75 18 THR B C 1
ATOM 1664 O O . THR B 1 18 ? 16.422 26.484 11.141 1 52.75 18 THR B O 1
ATOM 1667 N N . GLN B 1 19 ? 16.016 28.562 11.602 1 71.38 19 GLN B N 1
ATOM 1668 C CA . GLN B 1 19 ? 15.336 28.375 12.883 1 71.38 19 GLN B CA 1
ATOM 1669 C C . GLN B 1 19 ? 14.25 27.312 12.789 1 71.38 19 GLN B C 1
ATOM 1671 O O . GLN B 1 19 ? 13.398 27.359 11.898 1 71.38 19 GLN B O 1
ATOM 1676 N N . LYS B 1 20 ? 14.586 26.312 13.43 1 81.75 20 LYS B N 1
ATOM 1677 C CA . LYS B 1 20 ? 13.617 25.234 13.547 1 81.75 20 LYS B CA 1
ATOM 1678 C C . LYS B 1 20 ? 12.25 25.766 13.961 1 81.75 20 LYS B C 1
ATOM 1680 O O . LYS B 1 20 ? 12.148 26.594 14.867 1 81.75 20 LYS B O 1
ATOM 1685 N N . SER B 1 21 ? 11.281 25.438 13.227 1 91.69 21 SER B N 1
ATOM 1686 C CA . SER B 1 21 ? 9.914 25.781 13.625 1 91.69 21 SER B CA 1
ATOM 1687 C C . SER B 1 21 ? 9.578 25.203 14.992 1 91.69 21 SER B C 1
ATOM 1689 O O . SER B 1 21 ? 10.289 24.328 15.5 1 91.69 21 SER B O 1
ATOM 1691 N N . SER B 1 22 ? 8.641 25.859 15.688 1 94 22 SER B N 1
ATOM 1692 C CA . SER B 1 22 ? 8.18 25.328 16.969 1 94 22 SER B CA 1
ATOM 1693 C C . SER B 1 22 ? 7.805 23.844 16.844 1 94 22 SER B C 1
ATOM 1695 O O . SER B 1 22 ? 8.141 23.047 17.719 1 94 22 SER B O 1
ATOM 1697 N N . PHE B 1 23 ? 7.172 23.469 15.773 1 96.69 23 PHE B N 1
ATOM 1698 C CA . PHE B 1 23 ? 6.785 22.078 15.562 1 96.69 23 PHE B CA 1
ATOM 1699 C C . PHE B 1 23 ? 8.016 21.188 15.438 1 96.69 23 PHE B C 1
ATOM 1701 O O . PHE B 1 23 ? 8.102 20.141 16.094 1 96.69 23 PHE B O 1
ATOM 1708 N N . ALA B 1 24 ? 8.867 21.594 14.602 1 95.19 24 ALA B N 1
ATOM 1709 C CA . ALA B 1 24 ? 10.078 20.812 14.375 1 95.19 24 ALA B CA 1
ATOM 1710 C C . ALA B 1 24 ? 10.836 20.578 15.688 1 95.19 24 ALA B C 1
ATOM 1712 O O . ALA B 1 24 ? 11.344 19.484 15.93 1 95.19 24 ALA B O 1
ATOM 1713 N N . ALA B 1 25 ? 10.867 21.609 16.5 1 94.38 25 ALA B N 1
ATOM 1714 C CA . ALA B 1 25 ? 11.547 21.5 17.781 1 94.38 25 ALA B CA 1
ATOM 1715 C C . ALA B 1 25 ? 10.852 20.484 18.688 1 94.38 25 ALA B C 1
ATOM 1717 O O . ALA B 1 25 ? 11.5 19.656 19.312 1 94.38 25 ALA B O 1
ATOM 1718 N N . VAL B 1 26 ? 9.523 20.578 18.828 1 96.12 26 VAL B N 1
ATOM 1719 C CA . VAL B 1 26 ? 8.742 19.688 19.672 1 96.12 26 VAL B CA 1
ATOM 1720 C C . VAL B 1 26 ? 8.883 18.25 19.156 1 96.12 26 VAL B C 1
ATOM 1722 O O . VAL B 1 26 ? 9.047 17.312 19.938 1 96.12 26 VAL B O 1
ATOM 1725 N N . TYR B 1 27 ? 8.859 18.062 17.812 1 94.62 27 TYR B N 1
ATOM 1726 C CA . TYR B 1 27 ? 8.992 16.734 17.203 1 94.62 27 TYR B CA 1
ATOM 1727 C C . TYR B 1 27 ? 10.367 16.141 17.5 1 94.62 27 TYR B C 1
ATOM 1729 O O . TYR B 1 27 ? 10.477 14.984 17.891 1 94.62 27 TYR B O 1
ATOM 1737 N N . ALA B 1 28 ? 11.367 16.938 17.312 1 91.38 28 ALA B N 1
ATOM 1738 C CA . ALA B 1 28 ? 12.742 16.484 17.5 1 91.38 28 ALA B CA 1
ATOM 1739 C C . ALA B 1 28 ? 12.977 16.078 18.953 1 91.38 28 ALA B C 1
ATOM 1741 O O . ALA B 1 28 ? 13.773 15.18 19.234 1 91.38 28 ALA B O 1
ATOM 1742 N N . SER B 1 29 ? 12.305 16.703 19.844 1 93.38 29 SER B N 1
ATOM 1743 C CA . SER B 1 29 ? 12.469 16.406 21.266 1 93.38 29 SER B CA 1
ATOM 1744 C C . SER B 1 29 ? 11.57 15.25 21.688 1 93.38 29 SER B C 1
ATOM 1746 O O . SER B 1 29 ? 11.539 14.883 22.875 1 93.38 29 SER B O 1
ATOM 1748 N N . GLY B 1 30 ? 10.773 14.742 20.812 1 92.81 30 GLY B N 1
ATOM 1749 C CA . GLY B 1 30 ? 9.938 13.586 21.109 1 92.81 30 GLY B CA 1
ATOM 1750 C C . GLY B 1 30 ? 8.539 13.961 21.562 1 92.81 30 GLY B C 1
ATOM 1751 O O . GLY B 1 30 ? 7.812 13.117 22.094 1 92.81 30 GLY B O 1
ATOM 1752 N N . GLY B 1 31 ? 8.188 15.242 21.422 1 94 31 GLY B N 1
ATOM 1753 C CA . GLY B 1 31 ? 6.875 15.719 21.828 1 94 31 GLY B CA 1
ATOM 1754 C C . GLY B 1 31 ? 5.746 15.141 21 1 94 31 GLY B C 1
ATOM 1755 O O . GLY B 1 31 ? 4.582 15.188 21.406 1 94 31 GLY B O 1
ATOM 1756 N N . VAL B 1 32 ? 5.992 14.742 19.828 1 96.25 32 VAL B N 1
ATOM 1757 C CA . VAL B 1 32 ? 5.098 13.953 19 1 96.25 32 VAL B CA 1
ATOM 1758 C C . VAL B 1 32 ? 5.641 12.539 18.844 1 96.25 32 VAL B C 1
ATOM 1760 O O . VAL B 1 32 ? 6.605 12.305 18.109 1 96.25 32 VAL B O 1
ATOM 1763 N N . PRO B 1 33 ? 5.07 11.648 19.562 1 95.19 33 PRO B N 1
ATOM 1764 C CA . PRO B 1 33 ? 5.707 10.344 19.719 1 95.19 33 PRO B CA 1
ATOM 1765 C C . PRO B 1 33 ? 5.512 9.438 18.5 1 95.19 33 PRO B C 1
ATOM 1767 O O . PRO B 1 33 ? 4.828 8.414 18.594 1 95.19 33 PRO B O 1
ATOM 1770 N N . CYS B 1 34 ? 6.051 9.758 17.438 1 94.62 34 CYS B N 1
ATOM 1771 C CA . CYS B 1 34 ? 6.027 8.961 16.219 1 94.62 34 CYS B CA 1
ATOM 1772 C C . CYS B 1 34 ? 7.305 9.156 15.406 1 94.62 34 CYS B C 1
ATOM 1774 O O . CYS B 1 34 ? 8.102 10.047 15.703 1 94.62 34 CYS B O 1
ATOM 1776 N N . ARG B 1 35 ? 7.52 8.281 14.508 1 91.56 35 ARG B N 1
ATOM 1777 C CA . ARG B 1 35 ? 8.648 8.391 13.594 1 91.56 35 ARG B CA 1
ATOM 1778 C C . ARG B 1 35 ? 8.242 8.023 12.172 1 91.56 35 ARG B C 1
ATOM 1780 O O . ARG B 1 35 ? 7.262 7.309 11.969 1 91.56 35 ARG B O 1
ATOM 1787 N N . LEU B 1 36 ? 8.914 8.656 11.227 1 88.38 36 LEU B N 1
ATOM 1788 C CA . LEU B 1 36 ? 8.719 8.32 9.82 1 88.38 36 LEU B CA 1
ATOM 1789 C C . LEU B 1 36 ? 9.422 7.012 9.469 1 88.38 36 LEU B C 1
ATOM 1791 O O . LEU B 1 36 ? 10.594 6.82 9.812 1 88.38 36 LEU B O 1
ATOM 1795 N N . ILE B 1 37 ? 8.625 6.105 9 1 84.94 37 ILE B N 1
ATOM 1796 C CA . ILE B 1 37 ? 9.25 4.879 8.508 1 84.94 37 ILE B CA 1
ATOM 1797 C C . ILE B 1 37 ? 9 4.742 7.012 1 84.94 37 ILE B C 1
ATOM 1799 O O . ILE B 1 37 ? 7.98 5.219 6.5 1 84.94 37 ILE B O 1
ATOM 1803 N N . HIS B 1 38 ? 10 4.461 6.348 1 71.19 38 HIS B N 1
ATOM 1804 C CA . HIS B 1 38 ? 9.875 4.184 4.922 1 71.19 38 HIS B CA 1
ATOM 1805 C C . HIS B 1 38 ? 9.102 2.896 4.672 1 71.19 38 HIS B C 1
ATOM 1807 O O . HIS B 1 38 ? 9.438 1.849 5.23 1 71.19 38 HIS B O 1
ATOM 1813 N N . GLY B 1 39 ? 7.797 3.16 4.406 1 61.25 39 GLY B N 1
ATOM 1814 C CA . GLY B 1 39 ? 7.098 1.942 4.027 1 61.25 39 GLY B CA 1
ATOM 1815 C C . GLY B 1 39 ? 7.785 1.185 2.908 1 61.25 39 GLY B C 1
ATOM 1816 O O . GLY B 1 39 ? 8.727 1.69 2.297 1 61.25 39 GLY B O 1
ATOM 1817 N N . SER B 1 40 ? 7.664 -0.142 2.941 1 56.81 40 SER B N 1
ATOM 1818 C CA . SER B 1 40 ? 8.273 -1.025 1.954 1 56.81 40 SER B CA 1
ATOM 1819 C C . SER B 1 40 ? 7.898 -0.614 0.535 1 56.81 40 SER B C 1
ATOM 1821 O O . SER B 1 40 ? 6.809 -0.085 0.305 1 56.81 40 SER B O 1
ATOM 1823 N N . VAL B 1 41 ? 8.898 -0.131 -0.164 1 57.47 41 VAL B N 1
ATOM 1824 C CA . VAL B 1 41 ? 8.695 -0.059 -1.608 1 57.47 41 VAL B CA 1
ATOM 1825 C C . VAL B 1 41 ? 7.91 -1.276 -2.084 1 57.47 41 VAL B C 1
ATOM 1827 O O . VAL B 1 41 ? 8.336 -2.416 -1.889 1 57.47 41 VAL B O 1
ATOM 1830 N N . LYS B 1 42 ? 6.586 -0.996 -2.201 1 64.69 42 LYS B N 1
ATOM 1831 C CA . LYS B 1 42 ? 5.941 -2.172 -2.777 1 64.69 42 LYS B CA 1
ATOM 1832 C C . LYS B 1 42 ? 6.168 -2.238 -4.285 1 64.69 42 LYS B C 1
ATOM 1834 O O . LYS B 1 42 ? 5.887 -1.277 -5.004 1 64.69 42 LYS B O 1
ATOM 1839 N N . HIS B 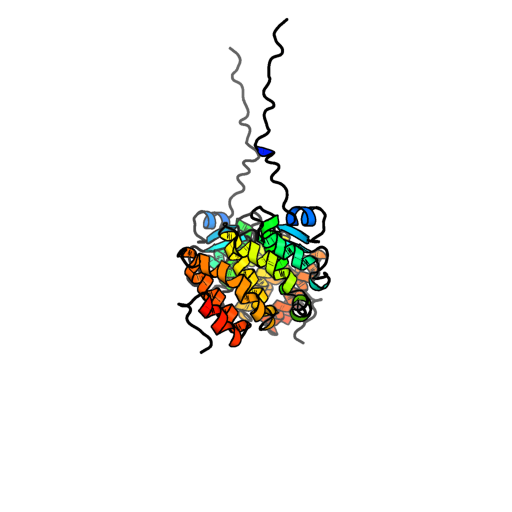1 43 ? 7.152 -3.088 -4.695 1 75.06 43 HIS B N 1
ATOM 1840 C CA . HIS B 1 43 ? 7.277 -3.387 -6.117 1 75.06 43 HIS B CA 1
ATOM 1841 C C . HIS B 1 43 ? 5.945 -3.838 -6.707 1 75.06 43 HIS B C 1
ATOM 1843 O O . HIS B 1 43 ? 5.168 -4.523 -6.039 1 75.06 43 HIS B O 1
ATOM 1849 N N . LYS B 1 44 ? 5.656 -3.107 -7.785 1 86.62 44 LYS B N 1
ATOM 1850 C CA . LYS B 1 44 ? 4.453 -3.529 -8.5 1 86.62 44 LYS B CA 1
ATOM 1851 C C . LYS B 1 44 ? 4.762 -3.811 -9.969 1 86.62 44 LYS B C 1
ATOM 1853 O O . LYS B 1 44 ? 5.766 -3.326 -10.5 1 86.62 44 LYS B O 1
ATOM 1858 N N . LEU B 1 45 ? 4.016 -4.738 -10.578 1 90.44 45 LEU B N 1
ATOM 1859 C CA . LEU B 1 45 ? 4.109 -4.957 -12.016 1 90.44 45 LEU B CA 1
ATOM 1860 C C . LEU B 1 45 ? 3.32 -3.902 -12.781 1 90.44 45 LEU B C 1
ATOM 1862 O O . LEU B 1 45 ? 2.199 -3.559 -12.398 1 90.44 45 LEU B O 1
ATOM 1866 N N . GLN B 1 46 ? 3.979 -3.27 -13.711 1 92.81 46 GLN B N 1
ATOM 1867 C CA . GLN B 1 46 ? 3.285 -2.461 -14.711 1 92.81 46 GLN B CA 1
ATOM 1868 C C . GLN B 1 46 ? 3.162 -3.207 -16.031 1 92.81 46 GLN B C 1
ATOM 1870 O O . GLN B 1 46 ? 4.156 -3.391 -16.75 1 92.81 46 GLN B O 1
ATOM 1875 N N . TRP B 1 47 ? 1.905 -3.516 -16.328 1 94.44 47 TRP B N 1
ATOM 1876 C CA . TRP B 1 47 ? 1.653 -4.273 -17.547 1 94.44 47 TRP B CA 1
ATOM 1877 C C . TRP B 1 47 ? 1.564 -3.348 -18.766 1 94.44 47 TRP B C 1
ATOM 1879 O O . TRP B 1 47 ? 0.95 -2.279 -18.688 1 94.44 47 TRP B O 1
ATOM 1889 N N . ASP B 1 48 ? 2.234 -3.695 -19.875 1 93.19 48 ASP B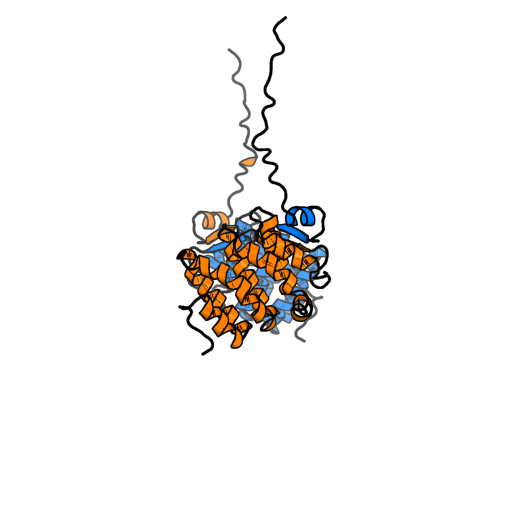 N 1
ATOM 1890 C CA . ASP B 1 48 ? 2.07 -2.977 -21.125 1 93.19 48 ASP B CA 1
ATOM 1891 C C . ASP B 1 48 ? 0.679 -3.205 -21.719 1 93.19 48 ASP B C 1
ATOM 1893 O O . ASP B 1 48 ? 0.1 -2.305 -22.328 1 93.19 48 ASP B O 1
ATOM 1897 N N . THR B 1 49 ? 0.246 -4.387 -21.578 1 93.44 49 THR B N 1
ATOM 1898 C CA . THR B 1 49 ? -1.104 -4.836 -21.891 1 93.44 49 THR B CA 1
ATOM 1899 C C . THR B 1 49 ? -1.773 -5.445 -20.656 1 93.44 49 THR B C 1
ATOM 1901 O O . THR B 1 49 ? -1.198 -6.312 -20 1 93.44 49 THR B O 1
ATOM 1904 N N . PRO B 1 50 ? -2.963 -4.953 -20.344 1 94.44 50 PRO B N 1
ATOM 1905 C CA . PRO B 1 50 ? -3.617 -5.492 -19.141 1 94.44 50 PRO B CA 1
ATOM 1906 C C . PRO B 1 50 ? -3.777 -7.012 -19.188 1 94.44 50 PRO B C 1
ATOM 1908 O O . PRO B 1 50 ? -4.066 -7.57 -20.25 1 94.44 50 PRO B O 1
ATOM 1911 N N . PRO B 1 51 ? -3.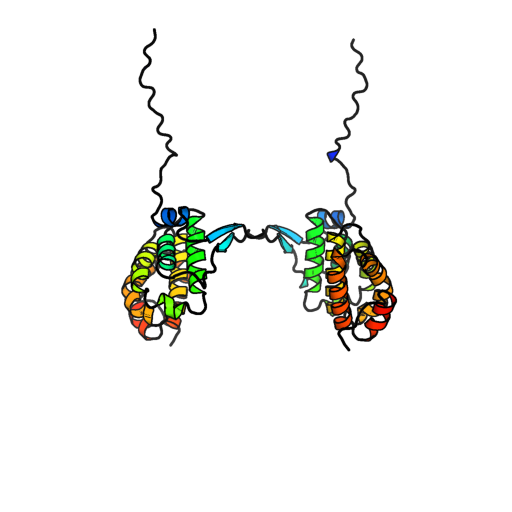621 -7.617 -18.047 1 95.88 51 PRO B N 1
ATOM 1912 C CA . PRO B 1 51 ? -3.744 -9.078 -17.984 1 95.88 51 PRO B CA 1
ATOM 1913 C C . PRO B 1 51 ? -5.047 -9.586 -18.609 1 95.88 51 PRO B C 1
ATOM 1915 O O . PRO B 1 51 ? -5.066 -10.656 -19.219 1 95.88 51 PRO B O 1
ATOM 1918 N N . ASP B 1 52 ? -6.078 -8.797 -18.531 1 96.31 52 ASP B N 1
ATOM 1919 C CA . ASP B 1 52 ? -7.383 -9.172 -19.078 1 96.31 52 ASP B CA 1
ATOM 1920 C C . ASP B 1 52 ? -7.305 -9.414 -20.578 1 96.31 52 ASP B C 1
ATOM 1922 O O . ASP B 1 52 ? -8.109 -10.172 -21.125 1 96.31 52 ASP B O 1
ATOM 1926 N N . ASN B 1 53 ? -6.34 -8.828 -21.203 1 96.75 53 ASN B N 1
ATOM 1927 C CA . ASN B 1 53 ? -6.246 -8.891 -22.656 1 96.75 53 ASN B CA 1
ATOM 1928 C C . ASN B 1 53 ? -5.086 -9.766 -23.109 1 96.75 53 ASN B C 1
ATOM 1930 O O . ASN B 1 53 ? -4.77 -9.82 -24.297 1 96.75 53 ASN B O 1
ATOM 1934 N N . LEU B 1 54 ? -4.469 -10.422 -22.281 1 96.94 54 LEU B N 1
ATOM 1935 C CA . LEU B 1 54 ? -3.312 -11.25 -22.609 1 96.94 54 LEU B CA 1
ATOM 1936 C C . LEU B 1 54 ? -3.73 -12.695 -22.828 1 96.94 54 LEU B C 1
ATOM 1938 O O . LEU B 1 54 ? -4.602 -13.211 -22.125 1 96.94 54 LEU B O 1
ATOM 1942 N N . PRO B 1 55 ? -3.154 -13.32 -23.844 1 97.56 55 PRO B N 1
ATOM 1943 C CA . PRO B 1 55 ? -3.391 -14.766 -23.969 1 97.56 55 PRO B CA 1
ATOM 1944 C C . PRO B 1 55 ? -2.768 -15.57 -22.828 1 97.56 55 PRO B C 1
ATOM 1946 O O . PRO B 1 55 ? -1.595 -15.375 -22.5 1 97.56 55 PRO B O 1
ATOM 1949 N N . PHE B 1 56 ? -3.541 -16.438 -22.219 1 98.25 56 PHE B N 1
ATOM 1950 C CA . PHE B 1 56 ? -3.031 -17.266 -21.125 1 98.25 56 PHE B CA 1
ATOM 1951 C C . PHE B 1 56 ? -2.014 -18.266 -21.641 1 98.25 56 PHE B C 1
ATOM 1953 O O . PHE B 1 56 ? -1.04 -18.578 -20.938 1 98.25 56 PHE B O 1
ATOM 1960 N N . ASP B 1 57 ? -2.309 -18.844 -22.719 1 97.56 57 ASP B N 1
ATOM 1961 C CA . ASP B 1 57 ? -1.316 -19.578 -23.484 1 97.56 57 ASP B CA 1
ATOM 1962 C C . ASP B 1 57 ? -0.713 -18.719 -24.594 1 97.56 57 ASP B C 1
ATOM 1964 O O . ASP B 1 57 ? -1.391 -18.375 -25.562 1 97.56 57 ASP B O 1
ATOM 1968 N N . PRO B 1 58 ? 0.587 -18.234 -24.469 1 97.56 58 PRO B N 1
ATOM 1969 C CA . PRO B 1 58 ? 1.636 -18.859 -23.656 1 97.56 58 PRO B CA 1
ATOM 1970 C C . PRO B 1 58 ? 1.943 -18.078 -22.375 1 97.56 58 PRO B C 1
ATOM 1972 O O . PRO B 1 58 ? 2.771 -18.5 -21.562 1 97.56 58 PRO B O 1
ATOM 1975 N N . ILE B 1 59 ? 1.29 -16.969 -22.109 1 98.31 59 ILE B N 1
ATOM 1976 C CA . ILE B 1 59 ? 1.822 -16.031 -21.125 1 98.31 59 ILE B CA 1
ATOM 1977 C C . ILE B 1 59 ? 1.74 -16.625 -19.734 1 98.31 59 ILE B C 1
ATOM 1979 O O . ILE B 1 59 ? 2.721 -16.609 -18.984 1 98.31 59 ILE B O 1
ATOM 1983 N N . LEU B 1 60 ? 0.66 -17.156 -19.375 1 98.69 60 LEU B N 1
ATOM 1984 C CA . LEU B 1 60 ? 0.52 -17.75 -18.047 1 98.69 60 LEU B CA 1
ATOM 1985 C C . LEU B 1 60 ? 1.473 -18.922 -17.875 1 98.69 60 LEU B C 1
ATOM 1987 O O . LEU B 1 60 ? 2.061 -19.094 -16.812 1 98.69 60 LEU B O 1
ATOM 1991 N N . ILE B 1 61 ? 1.638 -19.672 -18.953 1 98.69 61 ILE B N 1
ATOM 1992 C CA . ILE B 1 61 ? 2.549 -20.812 -18.922 1 98.69 61 ILE B CA 1
ATOM 1993 C C . ILE B 1 61 ? 3.98 -20.328 -18.719 1 98.69 61 ILE B C 1
ATOM 1995 O O . ILE B 1 61 ? 4.727 -20.891 -17.906 1 98.69 61 ILE B O 1
ATOM 1999 N N . THR B 1 62 ? 4.301 -19.312 -19.438 1 98.38 62 THR B N 1
ATOM 2000 C CA . THR B 1 62 ? 5.625 -18.719 -19.297 1 98.38 62 THR B CA 1
ATOM 2001 C C . THR B 1 62 ? 5.852 -18.234 -17.875 1 98.38 62 THR B C 1
ATOM 2003 O O . THR B 1 62 ? 6.918 -18.453 -17.297 1 98.38 62 THR B O 1
ATOM 2006 N N . LEU B 1 63 ? 4.918 -17.578 -17.344 1 98.75 63 LEU B N 1
ATOM 2007 C CA . LEU B 1 63 ? 5.02 -17.094 -15.977 1 98.75 63 LEU B CA 1
ATOM 2008 C C . LEU B 1 63 ? 5.16 -18.234 -14.984 1 98.75 63 LEU B C 1
ATOM 2010 O O . LEU B 1 63 ? 5.938 -18.156 -14.031 1 98.75 63 LEU B O 1
ATOM 2014 N N . ALA B 1 64 ? 4.414 -19.312 -15.203 1 98.75 64 ALA B N 1
ATOM 2015 C CA . ALA B 1 64 ? 4.547 -20.5 -14.359 1 98.75 64 ALA B CA 1
ATOM 2016 C C . ALA B 1 64 ? 5.969 -21.047 -14.406 1 98.75 64 ALA B C 1
ATOM 2018 O O . ALA B 1 64 ? 6.523 -21.453 -13.383 1 98.75 64 ALA B O 1
ATOM 2019 N N . GLU B 1 65 ? 6.527 -21.047 -15.586 1 98.31 65 GLU B N 1
ATOM 2020 C CA . GLU B 1 65 ? 7.91 -21.484 -15.742 1 98.31 65 GLU B CA 1
ATOM 2021 C C . GLU B 1 65 ? 8.867 -20.609 -14.953 1 98.31 65 GLU B C 1
ATOM 2023 O O . GLU B 1 65 ? 9.898 -21.078 -14.477 1 98.31 65 GLU B O 1
ATOM 2028 N N . GLY B 1 66 ? 8.5 -19.422 -14.812 1 98.56 66 GLY B N 1
ATOM 2029 C CA . GLY B 1 66 ? 9.328 -18.453 -14.117 1 98.56 66 GLY B CA 1
ATOM 2030 C C . GLY B 1 66 ? 9.266 -18.594 -12.602 1 98.56 66 GLY B C 1
ATOM 2031 O O . GLY B 1 66 ? 10.078 -18 -11.891 1 98.56 66 GLY B O 1
ATOM 2032 N N . LEU B 1 67 ? 8.328 -19.328 -12.031 1 98.5 67 LEU B N 1
ATOM 2033 C CA . LEU B 1 67 ? 8.148 -19.438 -10.594 1 98.5 67 LEU B CA 1
ATOM 2034 C C . LEU B 1 67 ? 9.391 -20.031 -9.93 1 98.5 67 LEU B C 1
ATOM 2036 O O . LEU B 1 67 ? 9.594 -19.844 -8.727 1 98.5 67 LEU B O 1
ATOM 2040 N N . ARG B 1 68 ? 10.219 -20.672 -10.719 1 97.62 68 ARG B N 1
ATOM 2041 C CA . ARG B 1 68 ? 11.414 -21.281 -10.156 1 97.62 68 ARG B CA 1
ATOM 2042 C C . ARG B 1 68 ? 12.562 -20.281 -10.094 1 97.62 68 ARG B C 1
ATOM 2044 O O . ARG B 1 68 ? 13.648 -20.609 -9.609 1 97.62 68 ARG B O 1
ATOM 2051 N N . GLU B 1 69 ? 12.344 -19.125 -10.633 1 96.44 69 GLU B N 1
ATOM 2052 C CA . GLU B 1 69 ? 13.375 -18.078 -10.602 1 96.44 69 GLU B CA 1
ATOM 2053 C C . GLU B 1 69 ? 13.695 -17.672 -9.172 1 96.44 69 GLU B C 1
ATOM 2055 O O . GLU B 1 69 ? 12.797 -17.547 -8.336 1 96.44 69 GLU B O 1
ATOM 2060 N N . THR B 1 70 ? 14.977 -17.391 -8.938 1 94.25 70 THR B N 1
ATOM 2061 C CA . THR B 1 70 ? 15.391 -16.953 -7.605 1 94.25 70 THR B CA 1
ATOM 2062 C C . THR B 1 70 ? 15.93 -15.531 -7.648 1 94.25 70 THR B C 1
ATOM 2064 O O . THR B 1 70 ? 16.016 -14.859 -6.617 1 94.25 70 THR B O 1
ATOM 2067 N N . LYS B 1 71 ? 16.25 -15.07 -8.797 1 90.75 71 LYS B N 1
ATOM 2068 C CA . LYS B 1 71 ? 16.906 -13.781 -8.922 1 90.75 71 LYS B CA 1
ATOM 2069 C C . LYS B 1 71 ? 15.898 -12.672 -9.227 1 90.75 71 LYS B C 1
ATOM 2071 O O . LYS B 1 71 ? 14.977 -12.875 -10.023 1 90.75 71 LYS B O 1
ATOM 2076 N N . HIS B 1 72 ? 16.062 -11.469 -8.602 1 87.94 72 HIS B N 1
ATOM 2077 C CA . HIS B 1 72 ? 15.312 -10.273 -8.961 1 87.94 72 HIS B CA 1
ATOM 2078 C C . HIS B 1 72 ? 15.844 -9.656 -10.25 1 87.94 72 HIS B C 1
ATOM 2080 O O . HIS B 1 72 ? 17.047 -9.688 -10.508 1 87.94 72 HIS B O 1
ATOM 2086 N N . PRO B 1 73 ? 15 -9.266 -11.188 1 90.5 73 PRO B N 1
ATOM 2087 C CA . PRO B 1 73 ? 13.578 -9.062 -10.906 1 90.5 73 PRO B CA 1
ATOM 2088 C C . PRO B 1 73 ? 12.711 -10.258 -11.305 1 90.5 73 PRO B C 1
ATOM 2090 O O . PRO B 1 73 ? 11.492 -10.211 -11.164 1 90.5 73 PRO B O 1
ATOM 2093 N N . TYR B 1 74 ? 13.305 -11.344 -11.766 1 94.06 74 TYR B N 1
ATOM 2094 C CA . TYR B 1 74 ? 12.586 -12.438 -12.414 1 94.06 74 TYR B CA 1
ATOM 2095 C C . TYR B 1 74 ? 11.656 -13.141 -11.422 1 94.06 74 TYR B C 1
ATOM 2097 O O . TYR B 1 74 ? 10.516 -13.461 -11.758 1 94.06 74 TYR B O 1
ATOM 2105 N N . THR B 1 75 ? 12.195 -13.391 -10.234 1 95 75 THR B N 1
ATOM 2106 C CA . THR B 1 75 ? 11.383 -14.055 -9.219 1 95 75 THR B CA 1
ATOM 2107 C C . THR B 1 75 ? 10.133 -13.242 -8.914 1 95 75 THR B C 1
ATOM 2109 O O . THR B 1 75 ? 9.031 -13.797 -8.836 1 95 75 THR B O 1
ATOM 2112 N N . PHE B 1 76 ? 10.234 -11.969 -8.82 1 94 76 PHE B N 1
ATOM 2113 C CA . PHE B 1 76 ? 9.102 -11.094 -8.539 1 94 76 PHE B CA 1
ATOM 2114 C C . PHE B 1 76 ? 8.141 -11.062 -9.719 1 94 76 PHE B C 1
ATOM 2116 O O . PHE B 1 76 ? 6.926 -11.211 -9.547 1 94 76 PHE B O 1
ATOM 2123 N N . VAL B 1 77 ? 8.648 -10.844 -10.914 1 95.31 77 VAL B N 1
ATOM 2124 C CA . VAL B 1 77 ? 7.84 -10.734 -12.117 1 95.31 77 VAL B CA 1
ATOM 2125 C C . VAL B 1 77 ? 7.027 -12.008 -12.312 1 95.31 77 VAL B C 1
ATOM 2127 O O . VAL B 1 77 ? 5.82 -11.953 -12.578 1 95.31 77 VAL B O 1
ATOM 2130 N N . ALA B 1 78 ? 7.703 -13.117 -12.148 1 97.94 78 ALA B N 1
ATOM 2131 C CA . ALA B 1 78 ? 7.031 -14.398 -12.352 1 97.94 78 ALA B CA 1
ATOM 2132 C C . ALA B 1 78 ? 5.918 -14.602 -11.328 1 97.94 78 ALA B C 1
ATOM 2134 O O . ALA B 1 78 ? 4.785 -14.922 -11.695 1 97.94 78 ALA B O 1
ATOM 2135 N N . ARG B 1 79 ? 6.285 -14.391 -10.078 1 97.5 79 ARG B N 1
ATOM 2136 C CA . ARG B 1 79 ? 5.328 -14.594 -9 1 97.5 79 ARG B CA 1
ATOM 2137 C C . ARG B 1 79 ? 4.133 -13.656 -9.141 1 97.5 79 ARG B C 1
ATOM 2139 O O . ARG B 1 79 ? 2.984 -14.109 -9.164 1 97.5 79 ARG B O 1
ATOM 2146 N N . GLU B 1 80 ? 4.426 -12.391 -9.281 1 96.62 80 GLU B N 1
ATOM 2147 C CA . GLU B 1 80 ? 3.363 -11.398 -9.328 1 96.62 80 GLU B CA 1
ATOM 2148 C C . GLU B 1 80 ? 2.582 -11.484 -10.633 1 96.62 80 GLU B C 1
ATOM 2150 O O . GLU B 1 80 ? 1.36 -11.328 -10.648 1 96.62 80 GLU B O 1
ATOM 2155 N N . GLY B 1 81 ? 3.287 -11.672 -11.711 1 97.94 81 GLY B N 1
ATOM 2156 C CA . GLY B 1 81 ? 2.607 -11.852 -12.984 1 97.94 81 GLY B CA 1
ATOM 2157 C C . GLY B 1 81 ? 1.645 -13.023 -12.984 1 97.94 81 GLY B C 1
ATOM 2158 O O . GLY B 1 81 ? 0.505 -12.898 -13.438 1 97.94 81 GLY B O 1
ATOM 2159 N N . PHE B 1 82 ? 2.092 -14.188 -12.5 1 98.75 82 PHE B N 1
ATOM 2160 C CA . PHE B 1 82 ? 1.259 -15.383 -12.398 1 98.75 82 PHE B CA 1
ATOM 2161 C C . PHE B 1 82 ? 0.019 -15.102 -11.555 1 98.75 82 PHE B C 1
ATOM 2163 O O . PHE B 1 82 ? -1.1 -15.422 -11.961 1 98.75 82 PHE B O 1
ATOM 2170 N N . ARG B 1 83 ? 0.221 -14.461 -10.461 1 98.5 83 ARG B N 1
ATOM 2171 C CA . ARG B 1 83 ? -0.865 -14.133 -9.547 1 98.5 83 ARG B CA 1
ATOM 2172 C C . ARG B 1 83 ? -1.88 -13.211 -10.211 1 98.5 83 ARG B C 1
ATOM 2174 O O . ARG B 1 83 ? -3.084 -13.477 -10.172 1 98.5 83 ARG B O 1
ATOM 2181 N N . GLU B 1 84 ? -1.371 -12.18 -10.773 1 97.19 84 GLU B N 1
ATOM 2182 C CA . GLU B 1 84 ? -2.252 -11.164 -11.352 1 97.19 84 GLU B CA 1
ATOM 2183 C C . GLU B 1 84 ? -3.029 -11.727 -12.539 1 97.19 84 GLU B C 1
ATOM 2185 O O . GLU B 1 84 ? -4.188 -11.359 -12.758 1 97.19 84 GLU B O 1
ATOM 2190 N N . MET B 1 85 ? -2.447 -12.508 -13.297 1 98.12 85 MET B N 1
ATOM 2191 C CA . MET B 1 85 ? -3.156 -13.125 -14.414 1 98.12 85 MET B CA 1
ATOM 2192 C C . MET B 1 85 ? -4.289 -14.016 -13.914 1 98.12 85 MET B C 1
ATOM 2194 O O . MET B 1 85 ? -5.383 -14.008 -14.477 1 98.12 85 MET B O 1
ATOM 2198 N N . LEU B 1 86 ? -4.055 -14.75 -12.836 1 98.44 86 LEU B N 1
ATOM 2199 C CA . LEU B 1 86 ? -5.074 -15.641 -12.289 1 98.44 86 LEU B CA 1
ATOM 2200 C C . LEU B 1 86 ? -6.191 -14.844 -11.625 1 98.44 86 LEU B C 1
ATOM 2202 O O . LEU B 1 86 ? -7.281 -15.367 -11.391 1 98.44 86 LEU B O 1
ATOM 2206 N N . ASP B 1 87 ? -5.969 -13.609 -11.359 1 97.38 87 ASP B N 1
ATOM 2207 C CA . ASP B 1 87 ? -6.953 -12.758 -10.695 1 97.38 87 ASP B CA 1
ATOM 2208 C C . ASP B 1 87 ? -7.961 -12.203 -11.695 1 97.38 87 ASP B C 1
ATOM 2210 O O . ASP B 1 87 ? -8.969 -11.602 -11.297 1 97.38 87 ASP B O 1
ATOM 2214 N N . VAL B 1 88 ? -7.688 -12.383 -12.93 1 95.88 88 VAL B N 1
ATOM 2215 C CA . VAL B 1 88 ? -8.602 -11.883 -13.953 1 95.88 88 VAL B CA 1
ATOM 2216 C C . VAL B 1 88 ? -9.945 -12.594 -13.836 1 95.88 88 VAL B C 1
ATOM 2218 O O . VAL B 1 88 ? -10 -13.789 -13.523 1 95.88 88 VAL B O 1
ATOM 2221 N N . GLU B 1 89 ? -11.023 -11.922 -14.148 1 91.75 89 GLU B N 1
ATOM 2222 C CA . GLU B 1 89 ? -12.383 -12.383 -13.914 1 91.75 89 GLU B CA 1
ATOM 2223 C C . GLU B 1 89 ? -12.672 -13.68 -14.664 1 91.75 89 GLU B C 1
ATOM 2225 O O . GLU B 1 89 ? -13.242 -14.617 -14.109 1 91.75 89 GLU B O 1
ATOM 2230 N N . ASP B 1 90 ? -12.242 -13.812 -15.875 1 96.06 90 ASP B N 1
ATOM 2231 C CA . ASP B 1 90 ? -12.555 -14.992 -16.672 1 96.06 90 ASP B CA 1
ATOM 2232 C C . ASP B 1 90 ? -11.414 -16 -16.625 1 96.06 90 ASP B C 1
ATOM 2234 O O . ASP B 1 90 ? -11.32 -16.875 -17.5 1 96.06 90 ASP B O 1
ATOM 2238 N N . SER B 1 91 ? -10.594 -15.93 -15.617 1 97.69 91 SER B N 1
ATOM 2239 C CA . SER B 1 91 ? -9.414 -16.781 -15.508 1 97.69 91 SER B CA 1
ATOM 2240 C C . SER B 1 91 ? -9.812 -18.25 -15.414 1 97.69 91 SER B C 1
ATOM 2242 O O . SER B 1 91 ? -9.133 -19.125 -15.961 1 97.69 91 SER B O 1
ATOM 2244 N N . PRO B 1 92 ? -10.938 -18.641 -14.758 1 97.56 92 PRO B N 1
ATOM 2245 C CA . PRO B 1 92 ? -11.289 -20.062 -14.695 1 97.56 92 PRO B CA 1
ATOM 2246 C C . PRO B 1 92 ? -11.461 -20.688 -16.078 1 97.56 92 PRO B C 1
ATOM 2248 O O . PRO B 1 92 ? -10.891 -21.75 -16.344 1 97.56 92 PRO B O 1
ATOM 2251 N N . GLU B 1 93 ? -12.148 -20 -17 1 97.88 93 GLU B N 1
ATOM 2252 C CA . GLU B 1 93 ? -12.422 -20.531 -18.328 1 97.88 93 GLU B CA 1
ATOM 2253 C C . GLU B 1 93 ? -11.156 -20.578 -19.172 1 97.88 93 GLU B C 1
ATOM 2255 O O . GLU B 1 93 ? -11.008 -21.438 -20.047 1 97.88 93 GLU B O 1
ATOM 2260 N N . ARG B 1 94 ? -10.258 -19.719 -18.875 1 98.19 94 ARG B N 1
ATOM 2261 C CA . ARG B 1 94 ? -9.062 -19.609 -19.703 1 98.19 94 ARG B CA 1
ATOM 2262 C C . ARG B 1 94 ? -7.938 -20.484 -19.172 1 98.19 94 ARG B C 1
ATOM 2264 O O . ARG B 1 94 ? -7.086 -20.938 -19.938 1 98.19 94 ARG B O 1
ATOM 2271 N N . THR B 1 95 ? -7.914 -20.75 -17.89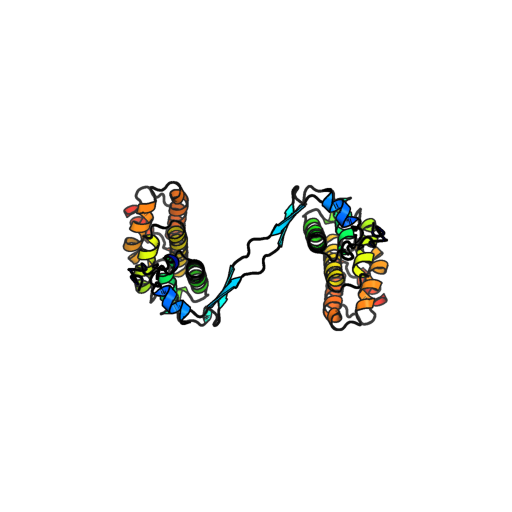1 1 98.75 95 THR B N 1
ATOM 2272 C CA . THR B 1 95 ? -6.844 -21.516 -17.266 1 98.75 95 THR B CA 1
ATOM 2273 C C . THR B 1 95 ? -7.117 -23.016 -17.359 1 98.75 95 THR B C 1
ATOM 2275 O O . THR B 1 95 ? -6.195 -23.812 -17.562 1 98.75 95 THR B O 1
ATOM 2278 N N . THR B 1 96 ? -8.367 -23.453 -17.281 1 98.56 96 THR B N 1
ATOM 2279 C CA . THR B 1 96 ? -8.742 -24.859 -17.203 1 98.56 96 THR B CA 1
ATOM 2280 C C . THR B 1 96 ? -8.242 -25.625 -18.422 1 98.56 96 THR B C 1
ATOM 2282 O O . THR B 1 96 ? -7.637 -26.688 -18.281 1 98.56 96 THR B O 1
ATOM 2285 N N . PRO B 1 97 ? -8.375 -25.047 -19.641 1 98.19 97 PRO B N 1
ATOM 2286 C CA . PRO B 1 97 ? -7.93 -25.797 -20.812 1 98.19 97 PRO B CA 1
ATOM 2287 C C . PRO B 1 97 ? -6.41 -25.969 -20.859 1 98.19 97 PRO B C 1
ATOM 2289 O O . PRO B 1 97 ? -5.91 -26.906 -21.5 1 98.19 97 PRO B O 1
ATOM 2292 N N . ILE B 1 98 ? -5.707 -25.203 -20.203 1 98.56 98 ILE B N 1
ATOM 2293 C CA . ILE B 1 98 ? -4.258 -25.266 -20.344 1 98.56 98 ILE B CA 1
ATOM 2294 C C . ILE B 1 98 ? -3.648 -25.828 -19.047 1 98.56 98 ILE B C 1
ATOM 2296 O O . ILE B 1 98 ? -2.428 -25.828 -18.891 1 98.56 98 ILE B O 1
ATOM 2300 N N . LEU B 1 99 ? -4.441 -26.344 -18.203 1 98.5 99 LEU B N 1
ATOM 2301 C CA . LEU B 1 99 ? -4.02 -26.844 -16.891 1 98.5 99 LEU B CA 1
ATOM 2302 C C . LEU B 1 99 ? -2.932 -27.906 -17.047 1 98.5 99 LEU B C 1
ATOM 2304 O O . LEU B 1 99 ? -1.923 -27.875 -16.344 1 98.5 99 LEU B O 1
ATOM 2308 N N . PRO B 1 100 ? -3.002 -28.812 -17.984 1 98.38 100 PRO B N 1
ATOM 2309 C CA . PRO B 1 100 ? -1.938 -29.797 -18.141 1 98.38 100 PRO B CA 1
ATOM 2310 C C . PRO B 1 100 ? -0.578 -29.172 -18.422 1 98.38 100 PRO B C 1
ATOM 2312 O O . PRO B 1 100 ? 0.449 -29.672 -17.969 1 98.38 100 PRO B O 1
ATOM 2315 N N . LYS B 1 101 ? -0.553 -28.062 -19.078 1 98.44 101 LYS B N 1
ATOM 2316 C CA . LYS B 1 101 ? 0.697 -27.391 -19.406 1 98.44 101 LYS B CA 1
ATOM 2317 C C . LYS B 1 101 ? 1.276 -26.672 -18.203 1 98.44 101 LYS B C 1
ATOM 2319 O O . LYS B 1 101 ? 2.455 -26.312 -18.188 1 98.44 101 LYS B O 1
ATOM 2324 N N . LEU B 1 102 ? 0.471 -26.484 -17.203 1 98.69 102 LEU B N 1
ATOM 2325 C CA . LEU B 1 102 ? 0.908 -25.766 -16.016 1 98.69 102 LEU B CA 1
ATOM 2326 C C . LEU B 1 102 ? 1.5 -26.719 -14.984 1 98.69 102 LEU B C 1
ATOM 2328 O O . LEU B 1 102 ? 2.211 -26.297 -14.07 1 98.69 102 LEU B O 1
ATOM 2332 N N . VAL B 1 103 ? 1.217 -27.969 -15.133 1 98.31 103 VAL B N 1
ATOM 2333 C CA . VAL B 1 103 ? 1.545 -28.969 -14.117 1 98.31 103 VAL B CA 1
ATOM 2334 C C . VAL B 1 103 ? 3.061 -29.109 -14.008 1 98.31 103 VAL B C 1
ATOM 2336 O O . VAL B 1 103 ? 3.619 -29.062 -12.906 1 98.31 103 VAL B O 1
ATOM 2339 N N . PHE B 1 104 ? 3.664 -29.188 -15.164 1 97.62 104 PHE B N 1
ATOM 2340 C CA . PHE B 1 104 ? 5.102 -29.438 -15.148 1 97.62 104 PHE B CA 1
ATOM 2341 C C . PHE B 1 104 ? 5.848 -28.266 -14.531 1 97.62 104 PHE B C 1
ATOM 2343 O O . PHE B 1 104 ? 6.648 -28.438 -13.617 1 97.62 104 PHE B O 1
ATOM 2350 N N . PRO B 1 105 ? 5.609 -27.062 -15.023 1 98.5 105 PRO B N 1
ATOM 2351 C CA . PRO B 1 105 ? 6.34 -25.953 -14.406 1 98.5 105 PRO B CA 1
ATOM 2352 C C . PRO B 1 105 ? 6.027 -25.797 -12.922 1 98.5 105 PRO B C 1
ATOM 2354 O O . PRO B 1 105 ? 6.914 -25.438 -12.133 1 98.5 105 PRO B O 1
ATOM 2357 N N . LEU B 1 106 ? 4.84 -26.016 -12.469 1 98.62 106 LEU B N 1
ATOM 2358 C CA . LEU B 1 106 ? 4.484 -25.938 -11.055 1 98.62 106 LEU B CA 1
ATOM 2359 C C . LEU B 1 106 ? 5.227 -26.984 -10.242 1 98.62 106 LEU B C 1
ATOM 2361 O O . LEU B 1 106 ? 5.723 -26.703 -9.148 1 98.62 106 LEU B O 1
ATOM 2365 N N . ARG B 1 107 ? 5.242 -28.172 -10.828 1 98.25 107 ARG B N 1
ATOM 2366 C CA . ARG B 1 107 ? 5.98 -29.25 -10.188 1 98.25 107 ARG B CA 1
ATOM 2367 C C . ARG B 1 107 ? 7.445 -28.875 -9.992 1 98.25 107 ARG B C 1
ATOM 2369 O O . ARG B 1 107 ? 8.008 -29.078 -8.914 1 98.25 107 ARG B O 1
ATOM 2376 N N . ALA B 1 108 ? 7.992 -28.391 -11.047 1 98 108 ALA B N 1
ATOM 2377 C CA . ALA B 1 108 ? 9.398 -28 -11.008 1 98 108 ALA B CA 1
ATOM 2378 C C . ALA B 1 108 ? 9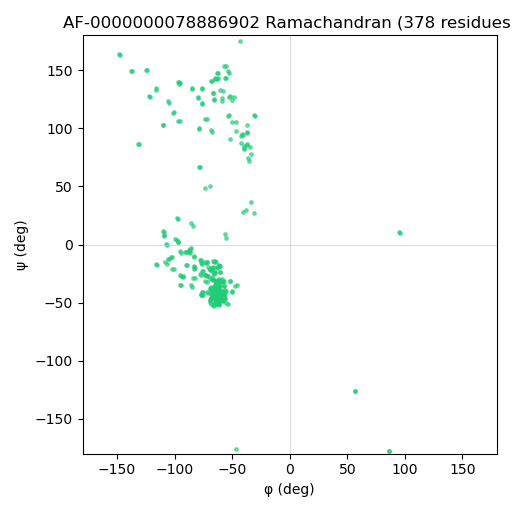.641 -26.938 -9.938 1 98 108 ALA B C 1
ATOM 2380 O O . ALA B 1 108 ? 10.625 -26.984 -9.203 1 98 108 ALA B O 1
ATOM 2381 N N . ALA B 1 109 ? 8.82 -25.953 -9.836 1 98.5 109 ALA B N 1
ATOM 2382 C CA . ALA B 1 109 ? 8.961 -24.875 -8.867 1 98.5 109 ALA B CA 1
ATOM 2383 C C . ALA B 1 109 ? 8.773 -25.375 -7.441 1 98.5 109 ALA B C 1
ATOM 2385 O O . ALA B 1 109 ? 9.508 -24.984 -6.535 1 98.5 109 ALA B O 1
ATOM 2386 N N . LEU B 1 110 ? 7.832 -26.281 -7.199 1 98.38 110 LEU B N 1
ATOM 2387 C CA . LEU B 1 110 ? 7.562 -26.844 -5.883 1 98.38 110 LEU B CA 1
ATOM 2388 C C . LEU B 1 110 ? 8.711 -27.75 -5.43 1 98.38 110 LEU B C 1
ATOM 2390 O O . LEU B 1 110 ? 8.883 -27.984 -4.234 1 98.38 110 LEU B O 1
ATOM 2394 N N . SER B 1 111 ? 9.492 -28.219 -6.41 1 97.44 111 SER B N 1
ATOM 2395 C CA . SER B 1 111 ? 10.602 -29.109 -6.113 1 97.44 111 SER B CA 1
ATOM 2396 C C . SER B 1 111 ? 11.891 -28.328 -5.867 1 97.44 111 SER B C 1
ATOM 2398 O O . SER B 1 111 ? 12.93 -28.906 -5.547 1 97.44 111 SER B O 1
ATOM 2400 N N . ALA B 1 112 ? 11.805 -27.031 -6.102 1 96.44 112 ALA B N 1
ATOM 2401 C CA . ALA B 1 112 ? 13 -26.188 -5.988 1 96.44 112 ALA B CA 1
ATOM 2402 C C . ALA B 1 112 ? 13.516 -26.156 -4.551 1 96.44 112 ALA B C 1
ATOM 2404 O O . ALA B 1 112 ? 12.719 -26.109 -3.604 1 96.44 112 ALA B O 1
ATOM 2405 N N . PRO B 1 113 ? 14.836 -26.141 -4.352 1 95.19 113 PRO B N 1
ATOM 2406 C CA . PRO B 1 113 ? 15.398 -26.141 -3 1 95.19 113 PRO B CA 1
ATOM 2407 C C . PRO B 1 113 ? 15.227 -24.781 -2.303 1 95.19 113 PRO B C 1
ATOM 2409 O O . PRO B 1 113 ? 15.211 -24.719 -1.07 1 95.19 113 PRO B O 1
ATOM 2412 N N . ASP B 1 114 ? 15.141 -23.812 -3.027 1 94.25 114 ASP B N 1
ATOM 2413 C CA . ASP B 1 114 ? 15.008 -22.469 -2.473 1 94.25 114 ASP B CA 1
ATOM 2414 C C . ASP B 1 114 ? 13.68 -22.312 -1.732 1 94.25 114 ASP B C 1
ATOM 2416 O O . ASP B 1 114 ? 12.617 -22.531 -2.307 1 94.25 114 ASP B O 1
ATOM 2420 N N . LEU B 1 115 ? 13.781 -21.922 -0.481 1 93.62 115 LEU B N 1
ATOM 2421 C CA . LEU B 1 115 ? 12.617 -21.859 0.393 1 93.62 115 LEU B CA 1
ATOM 2422 C C . LEU B 1 115 ? 11.609 -20.828 -0.121 1 93.62 115 LEU B C 1
ATOM 2424 O O . LEU B 1 115 ? 10.398 -21.094 -0.119 1 93.62 115 LEU B O 1
ATOM 2428 N N . GLU B 1 116 ? 12.078 -19.672 -0.542 1 93.56 116 GLU B N 1
ATOM 2429 C CA . GLU B 1 116 ? 11.188 -18.641 -1.046 1 93.56 116 GLU B CA 1
ATOM 2430 C C . GLU B 1 116 ? 10.469 -19.094 -2.314 1 93.56 116 GLU B C 1
ATOM 2432 O O . GLU B 1 116 ? 9.273 -18.859 -2.479 1 93.56 116 GLU B O 1
ATOM 2437 N N . VAL B 1 117 ? 11.18 -19.734 -3.172 1 96.94 117 VAL B N 1
ATOM 2438 C CA . VAL B 1 117 ? 10.602 -20.266 -4.398 1 96.94 117 VAL B CA 1
ATOM 2439 C C . VAL B 1 117 ? 9.508 -21.281 -4.051 1 96.94 117 VAL B C 1
ATOM 2441 O O . VAL B 1 117 ? 8.406 -21.234 -4.602 1 96.94 117 VAL B O 1
ATOM 2444 N N . PHE B 1 118 ? 9.812 -22.172 -3.131 1 97.88 118 PHE B N 1
ATOM 2445 C CA . PHE B 1 118 ? 8.836 -23.172 -2.715 1 97.88 118 PHE B CA 1
ATOM 2446 C C . PHE B 1 118 ? 7.582 -22.516 -2.162 1 97.88 118 PHE B C 1
ATOM 2448 O O . PHE B 1 118 ? 6.469 -22.844 -2.574 1 97.88 118 PHE B O 1
ATOM 2455 N N . GLN B 1 119 ? 7.777 -21.562 -1.264 1 97.31 119 GLN B N 1
ATOM 2456 C CA . GLN B 1 119 ? 6.645 -20.906 -0.617 1 97.31 119 GLN B CA 1
ATOM 2457 C C . GLN B 1 119 ? 5.781 -20.156 -1.635 1 97.31 119 GLN B C 1
ATOM 2459 O O . GLN B 1 119 ? 4.555 -20.234 -1.589 1 97.31 119 GLN B O 1
ATOM 2464 N N . ASN B 1 120 ? 6.469 -19.469 -2.529 1 96.75 120 ASN B N 1
ATOM 2465 C CA . ASN B 1 120 ? 5.75 -18.766 -3.584 1 96.75 120 ASN B CA 1
ATOM 2466 C C . ASN B 1 120 ? 4.988 -19.719 -4.488 1 96.75 120 ASN B C 1
ATOM 2468 O O . ASN B 1 120 ? 3.873 -19.422 -4.922 1 96.75 120 ASN B O 1
ATOM 2472 N N . SER B 1 121 ? 5.613 -20.812 -4.777 1 98.56 121 SER B N 1
ATOM 2473 C CA . SER B 1 121 ? 4.988 -21.828 -5.629 1 98.56 121 SER B CA 1
ATOM 2474 C C . SER B 1 121 ? 3.791 -22.469 -4.938 1 98.56 121 SER B C 1
ATOM 2476 O O . SER B 1 121 ? 2.793 -22.797 -5.586 1 98.56 121 SER B O 1
ATOM 2478 N N . LEU B 1 122 ? 3.924 -22.656 -3.637 1 98.44 122 LEU B N 1
ATOM 2479 C CA . LEU B 1 122 ? 2.805 -23.172 -2.85 1 98.44 122 LEU B CA 1
ATOM 2480 C C . LEU B 1 122 ? 1.627 -22.203 -2.891 1 98.44 122 LEU B C 1
ATOM 2482 O O . LEU B 1 122 ? 0.483 -22.609 -3.088 1 98.44 122 LEU B O 1
ATOM 2486 N N . ASP B 1 123 ? 1.899 -20.938 -2.777 1 98.38 123 ASP B N 1
ATOM 2487 C CA . ASP B 1 123 ? 0.866 -19.922 -2.898 1 98.38 123 ASP B CA 1
ATOM 2488 C C . ASP B 1 123 ? 0.212 -19.953 -4.277 1 98.38 123 ASP B C 1
ATOM 2490 O O . ASP B 1 123 ? -1.007 -19.812 -4.398 1 98.38 123 ASP B O 1
ATOM 2494 N N . ALA B 1 124 ? 1.037 -20.062 -5.262 1 98.75 124 ALA B N 1
ATOM 2495 C CA . ALA B 1 124 ? 0.542 -20.141 -6.633 1 98.75 124 ALA B CA 1
ATOM 2496 C C . ALA B 1 124 ? -0.387 -21.344 -6.816 1 98.75 124 ALA B C 1
ATOM 2498 O O . ALA B 1 124 ? -1.424 -21.234 -7.473 1 98.75 124 ALA B O 1
ATOM 2499 N N . LEU B 1 125 ? -0.012 -22.484 -6.211 1 98.81 125 LEU B N 1
ATOM 2500 C CA . LEU B 1 125 ? -0.834 -23.688 -6.289 1 98.81 125 LEU B CA 1
ATOM 2501 C C . LEU B 1 125 ? -2.184 -23.469 -5.613 1 98.81 125 LEU B C 1
ATOM 2503 O O . LEU B 1 125 ? -3.221 -23.859 -6.145 1 98.81 125 LEU B O 1
ATOM 2507 N N . VAL B 1 126 ? -2.174 -22.828 -4.465 1 98.62 126 VAL B N 1
ATOM 2508 C CA . VAL B 1 126 ? -3.416 -22.531 -3.756 1 98.62 126 VAL B CA 1
ATOM 2509 C C . VAL B 1 126 ? -4.297 -21.625 -4.613 1 98.62 126 VAL B C 1
ATOM 2511 O O . VAL B 1 126 ? -5.496 -21.891 -4.77 1 98.62 126 VAL B O 1
ATOM 2514 N N . GLN B 1 127 ? -3.707 -20.625 -5.156 1 98.62 127 GLN B N 1
ATOM 2515 C CA . GLN B 1 127 ? -4.488 -19.719 -5.996 1 98.62 127 GLN B CA 1
ATOM 2516 C C . GLN B 1 127 ? -5.047 -20.438 -7.215 1 98.62 127 GLN B C 1
ATOM 2518 O O . GLN B 1 127 ? -6.207 -20.25 -7.582 1 98.62 127 GLN B O 1
ATOM 2523 N N . LEU B 1 128 ? -4.215 -21.25 -7.848 1 98.81 128 LEU B N 1
ATOM 2524 C CA . LEU B 1 128 ? -4.668 -22.031 -8.984 1 98.81 128 LEU B CA 1
ATOM 2525 C C . LEU B 1 128 ? -5.848 -22.922 -8.594 1 98.81 128 LEU B C 1
ATOM 2527 O O . LEU B 1 128 ? -6.816 -23.047 -9.352 1 98.81 128 LEU B O 1
ATOM 2531 N N . SER B 1 129 ? -5.762 -23.516 -7.422 1 98.69 129 SER B N 1
ATOM 2532 C CA . SER B 1 129 ? -6.84 -24.375 -6.949 1 98.69 129 SER B CA 1
ATOM 2533 C C . SER B 1 129 ? -8.148 -23.594 -6.809 1 98.69 129 SER B C 1
ATOM 2535 O O . SER B 1 129 ? -9.227 -24.141 -7.055 1 98.69 129 SER B O 1
ATOM 2537 N N . PHE B 1 130 ? -8.07 -22.344 -6.426 1 98.12 130 PHE B N 1
ATOM 2538 C CA . PHE B 1 130 ? -9.242 -21.5 -6.301 1 98.12 130 PHE B CA 1
ATOM 2539 C C . PHE B 1 130 ? -9.844 -21.188 -7.672 1 98.12 130 PHE B C 1
ATOM 2541 O O . PHE B 1 130 ? -11.062 -21.156 -7.824 1 98.12 130 PHE B O 1
ATOM 2548 N N . VAL B 1 131 ? -9.031 -21.016 -8.578 1 98.31 131 VAL B N 1
ATOM 2549 C CA . VAL B 1 131 ? -9.445 -20.594 -9.914 1 98.31 131 VAL B CA 1
ATOM 2550 C C . VAL B 1 131 ? -10.055 -21.766 -10.672 1 98.31 131 VAL B C 1
ATOM 2552 O O . VAL B 1 131 ? -11.125 -21.641 -11.258 1 98.31 131 VAL B O 1
ATOM 2555 N N . VAL B 1 132 ? -9.43 -23 -10.609 1 98.62 132 VAL B N 1
ATOM 2556 C CA . VAL B 1 132 ? -9.844 -24.094 -11.492 1 98.62 132 VAL B CA 1
ATOM 2557 C C . VAL B 1 132 ? -10.648 -25.125 -10.703 1 98.62 132 VAL B C 1
ATOM 2559 O O . VAL B 1 132 ? -11.242 -26.031 -11.281 1 98.62 132 VAL B O 1
ATOM 2562 N N . ARG B 1 133 ? -10.625 -25.031 -9.398 1 97.69 133 ARG B N 1
ATOM 2563 C CA . ARG B 1 133 ? -11.445 -25.859 -8.516 1 97.69 133 ARG B CA 1
ATOM 2564 C C . ARG B 1 133 ? -11.203 -27.344 -8.766 1 97.69 133 ARG B C 1
ATOM 2566 O O . ARG B 1 133 ? -10.062 -27.797 -8.727 1 97.69 133 ARG B O 1
ATOM 2573 N N . GLU B 1 134 ? -12.195 -28.094 -9.016 1 97.94 134 GLU B N 1
ATOM 2574 C CA . GLU B 1 134 ? -12.125 -29.547 -9.094 1 97.94 134 GLU B CA 1
ATOM 2575 C C . GLU B 1 134 ? -11.289 -29.984 -10.297 1 97.94 134 GLU B C 1
ATOM 2577 O O . GLU B 1 134 ? -10.789 -31.109 -10.328 1 97.94 134 GLU B O 1
ATOM 2582 N N . ALA B 1 135 ? -11.141 -29.125 -11.219 1 98.38 135 ALA B N 1
ATOM 2583 C CA . ALA B 1 135 ? -10.367 -29.469 -12.406 1 98.38 135 ALA B CA 1
ATOM 2584 C C . ALA B 1 135 ? -8.906 -29.734 -12.055 1 98.38 135 ALA B C 1
ATOM 2586 O O . ALA B 1 135 ? -8.172 -30.344 -12.844 1 98.38 135 ALA B O 1
ATOM 2587 N N . LEU B 1 136 ? -8.477 -29.344 -10.875 1 98.62 136 LEU B N 1
ATOM 2588 C CA . LEU B 1 136 ? -7.094 -29.531 -10.445 1 98.62 136 LEU B CA 1
ATOM 2589 C C . LEU B 1 136 ? -6.887 -30.938 -9.883 1 98.62 136 LEU B C 1
ATOM 2591 O O . LEU B 1 136 ? -5.75 -31.422 -9.805 1 98.62 136 LEU B O 1
ATOM 2595 N N . ASN B 1 137 ? -7.91 -31.656 -9.5 1 98.06 137 ASN B N 1
ATOM 2596 C CA . ASN B 1 137 ? -7.844 -32.906 -8.75 1 98.06 137 ASN B CA 1
ATOM 2597 C C . ASN B 1 137 ? -7.004 -33.938 -9.484 1 98.06 137 ASN B C 1
ATOM 2599 O O . ASN B 1 137 ? -6.125 -34.562 -8.883 1 98.06 137 ASN B O 1
ATOM 2603 N N . PRO B 1 138 ? -7.195 -34.125 -10.797 1 97.81 138 PRO B N 1
ATOM 2604 C CA . PRO B 1 138 ? -6.398 -35.125 -11.492 1 97.81 138 PRO B CA 1
ATOM 2605 C C . PRO B 1 138 ? -4.898 -34.844 -11.438 1 97.81 138 PRO B C 1
ATOM 2607 O O . PRO B 1 138 ? -4.082 -35.75 -11.594 1 97.81 138 PRO B O 1
ATOM 2610 N N . HIS B 1 139 ? -4.539 -33.656 -11.141 1 98.19 139 HIS B N 1
ATOM 2611 C CA . HIS B 1 139 ? -3.137 -33.25 -11.195 1 98.19 139 HIS B CA 1
ATOM 2612 C C . HIS B 1 139 ? -2.52 -33.188 -9.805 1 98.19 139 HIS B C 1
ATOM 2614 O O . HIS B 1 139 ? -1.301 -33.062 -9.664 1 98.19 139 HIS B O 1
ATOM 2620 N N . LEU B 1 140 ? -3.291 -33.281 -8.781 1 98.12 140 LEU B N 1
ATOM 2621 C CA . LEU B 1 140 ? -2.818 -33.156 -7.402 1 98.12 140 LEU B CA 1
ATOM 2622 C C . LEU B 1 140 ? -1.86 -34.281 -7.055 1 98.12 140 LEU B C 1
ATOM 2624 O O . LEU B 1 140 ? -0.896 -34.094 -6.312 1 98.12 140 LEU B O 1
ATOM 2628 N N . LYS B 1 141 ? -2.121 -35.469 -7.641 1 96.44 141 LYS B N 1
ATOM 2629 C CA . LYS B 1 141 ? -1.268 -36.625 -7.363 1 96.44 141 LYS B CA 1
ATOM 2630 C C . LYS B 1 141 ? 0.173 -36.344 -7.789 1 96.44 141 LYS B C 1
ATOM 2632 O O . LYS B 1 141 ? 1.114 -36.812 -7.152 1 96.44 141 LYS B O 1
ATOM 2637 N N . THR B 1 142 ? 0.286 -35.594 -8.828 1 97 142 THR B N 1
ATOM 2638 C CA . THR B 1 142 ? 1.604 -35.281 -9.375 1 97 142 THR B CA 1
ATOM 2639 C C . THR B 1 142 ? 2.252 -34.125 -8.617 1 97 142 THR B C 1
ATOM 2641 O O . THR B 1 142 ? 3.477 -34.062 -8.492 1 97 142 THR B O 1
ATOM 2644 N N . LEU B 1 143 ? 1.514 -33.219 -8.055 1 98.38 143 LEU B N 1
ATOM 2645 C CA . LEU B 1 143 ? 2.023 -32 -7.473 1 98.38 143 LEU B CA 1
ATOM 2646 C C . LEU B 1 143 ? 2.264 -32.156 -5.977 1 98.38 143 LEU B C 1
ATOM 2648 O O . LEU B 1 143 ? 3.27 -31.672 -5.449 1 98.38 143 LEU B O 1
ATOM 2652 N N . LEU B 1 144 ? 1.462 -32.906 -5.246 1 97.81 144 LEU B N 1
ATOM 2653 C CA . LEU B 1 144 ? 1.414 -32.938 -3.789 1 97.81 144 LEU B CA 1
ATOM 2654 C C . LEU B 1 144 ? 2.637 -33.625 -3.217 1 97.81 144 LEU B C 1
ATOM 2656 O O . LEU B 1 144 ? 3.098 -33.312 -2.121 1 97.81 144 LEU B O 1
ATOM 2660 N N . PRO B 1 145 ? 3.229 -34.656 -3.953 1 97.06 145 PRO B N 1
ATOM 2661 C CA . PRO B 1 145 ? 4.438 -35.281 -3.404 1 97.06 145 PRO B CA 1
ATOM 2662 C C . PRO B 1 145 ? 5.559 -34.281 -3.164 1 97.06 145 PRO B C 1
ATOM 2664 O O . PRO B 1 145 ? 6.32 -34.406 -2.201 1 97.06 145 PRO B O 1
ATOM 2667 N N . HIS B 1 146 ? 5.648 -33.281 -3.949 1 97.38 146 HIS B N 1
ATOM 2668 C CA . HIS B 1 146 ? 6.707 -32.281 -3.836 1 97.38 146 HIS B CA 1
ATOM 2669 C C . HIS B 1 146 ? 6.43 -31.297 -2.691 1 97.38 146 HIS B C 1
ATOM 2671 O O . HIS B 1 146 ? 7.352 -30.688 -2.156 1 97.38 146 HIS B O 1
ATOM 2677 N N . VAL B 1 147 ? 5.176 -31.156 -2.369 1 97.5 147 VAL B N 1
ATOM 2678 C CA . VAL B 1 147 ? 4.781 -30.375 -1.208 1 97.5 147 VAL B CA 1
ATOM 2679 C C . VAL B 1 147 ? 5.016 -31.172 0.069 1 97.5 147 VAL B C 1
ATOM 2681 O O . VAL B 1 147 ? 5.613 -30.672 1.023 1 97.5 147 VAL B O 1
ATOM 2684 N N . SER B 1 148 ? 4.656 -32.469 0.03 1 96 148 SER B N 1
ATOM 2685 C CA . SER B 1 148 ? 4.715 -33.312 1.208 1 96 148 SER B CA 1
ATOM 2686 C C . SER B 1 148 ? 6.156 -33.562 1.65 1 96 148 SER B C 1
ATOM 2688 O O . SER B 1 148 ? 6.426 -33.688 2.844 1 96 148 SER B O 1
ATOM 2690 N N . ARG B 1 149 ? 7.051 -33.531 0.723 1 95.25 149 ARG B N 1
ATOM 2691 C CA . ARG B 1 149 ? 8.461 -33.719 1.018 1 95.25 149 ARG B CA 1
ATOM 2692 C C . ARG B 1 149 ? 9.008 -32.625 1.922 1 95.25 149 ARG B C 1
ATOM 2694 O O . ARG B 1 149 ? 9.977 -32.844 2.646 1 95.25 149 ARG B O 1
ATOM 2701 N N . ARG B 1 150 ? 8.305 -31.516 1.946 1 95.62 150 ARG B N 1
ATOM 2702 C CA . ARG B 1 150 ? 8.797 -30.359 2.693 1 95.62 150 ARG B CA 1
ATOM 2703 C C . ARG B 1 150 ? 8.156 -30.297 4.078 1 95.62 150 ARG B C 1
ATOM 2705 O O . ARG B 1 150 ? 8.461 -29.406 4.863 1 95.62 150 ARG B O 1
ATOM 2712 N N . LEU B 1 151 ? 7.344 -31.234 4.434 1 94.25 151 LEU B N 1
ATOM 2713 C CA . LEU B 1 151 ? 6.602 -31.234 5.691 1 94.25 151 LEU B CA 1
ATOM 2714 C C . LEU B 1 151 ? 7.547 -31.422 6.875 1 94.25 151 LEU B C 1
ATOM 2716 O O . LEU B 1 151 ? 7.227 -31.031 7.996 1 94.25 151 LEU B O 1
ATOM 2720 N N . MET B 1 152 ? 8.711 -31.984 6.57 1 91.12 152 MET B N 1
ATOM 2721 C CA . MET B 1 152 ? 9.664 -32.219 7.648 1 91.12 152 MET B CA 1
ATOM 2722 C C . MET B 1 152 ? 10.344 -30.938 8.078 1 91.12 152 MET B C 1
ATOM 2724 O O . MET B 1 152 ? 10.961 -30.875 9.148 1 91.12 152 MET B O 1
ATOM 2728 N N . ASP B 1 153 ? 10.352 -30.016 7.219 1 92.81 153 ASP B N 1
ATOM 2729 C CA . ASP B 1 153 ? 10.836 -28.688 7.59 1 92.81 153 ASP B CA 1
ATOM 2730 C C . ASP B 1 153 ? 9.836 -27.984 8.508 1 92.81 153 ASP B C 1
ATOM 2732 O O . ASP B 1 153 ? 8.789 -27.516 8.055 1 92.81 153 ASP B O 1
ATOM 2736 N N . LYS B 1 154 ? 10.141 -27.844 9.742 1 90.44 154 LYS B N 1
ATOM 2737 C CA . LYS B 1 154 ? 9.242 -27.297 10.758 1 90.44 154 LYS B CA 1
ATOM 2738 C C . LYS B 1 154 ? 8.805 -25.875 10.406 1 90.44 154 LYS B C 1
ATOM 2740 O O . LYS B 1 154 ? 7.672 -25.484 10.703 1 90.44 154 LYS B O 1
ATOM 2745 N N . SER B 1 155 ? 9.688 -25.234 9.727 1 90.75 155 SER B N 1
ATOM 2746 C CA . SER B 1 155 ? 9.375 -23.859 9.391 1 90.75 155 SER B CA 1
ATOM 2747 C C . SER B 1 155 ? 8.328 -23.781 8.289 1 90.75 155 SER B C 1
ATOM 2749 O O . SER B 1 155 ? 7.688 -22.734 8.102 1 90.75 155 SER B O 1
ATOM 2751 N N . LEU B 1 156 ? 8.102 -24.891 7.609 1 94.19 156 LEU B N 1
ATOM 2752 C CA . LEU B 1 156 ? 7.18 -24.891 6.477 1 94.19 156 LEU B CA 1
ATOM 2753 C C . LEU B 1 156 ? 5.887 -25.625 6.828 1 94.19 156 LEU B C 1
ATOM 2755 O O . LEU B 1 156 ? 4.887 -25.5 6.121 1 94.19 156 LEU B O 1
ATOM 2759 N N . LYS B 1 157 ? 5.953 -26.344 7.867 1 92.88 157 LYS B N 1
ATOM 2760 C CA . LYS B 1 157 ? 4.875 -27.266 8.203 1 92.88 157 LYS B CA 1
ATOM 2761 C C . LYS B 1 157 ? 3.535 -26.531 8.281 1 92.88 157 LYS B C 1
ATOM 2763 O O . LYS B 1 157 ? 2.555 -26.953 7.664 1 92.88 157 LYS B O 1
ATOM 2768 N N . GLU B 1 158 ? 3.482 -25.453 9.016 1 91.81 158 GLU B N 1
ATOM 2769 C CA . GLU B 1 158 ? 2.232 -24.719 9.203 1 91.81 158 GLU B CA 1
ATOM 2770 C C . GLU B 1 158 ? 1.712 -24.188 7.871 1 91.81 158 GLU B C 1
ATOM 2772 O O . GLU B 1 158 ? 0.513 -24.25 7.594 1 91.81 158 GLU B O 1
ATOM 2777 N N . LYS B 1 159 ? 2.545 -23.641 7.133 1 94 159 LYS B N 1
ATOM 2778 C CA . LYS B 1 159 ? 2.16 -23.094 5.836 1 94 159 LYS B CA 1
ATOM 2779 C C . LYS B 1 159 ? 1.642 -24.188 4.906 1 94 159 LYS B C 1
ATOM 2781 O O . LYS B 1 159 ? 0.646 -24 4.207 1 94 159 LYS B O 1
ATOM 2786 N N . ILE B 1 160 ? 2.281 -25.297 4.91 1 97.38 160 ILE B N 1
ATOM 2787 C CA . ILE B 1 160 ? 1.885 -26.422 4.059 1 97.38 160 ILE B CA 1
ATOM 2788 C C . ILE B 1 160 ? 0.503 -26.922 4.477 1 97.38 160 ILE B C 1
ATOM 2790 O O . ILE B 1 160 ? -0.376 -27.109 3.633 1 97.38 160 ILE B O 1
ATOM 2794 N N . ILE B 1 161 ? 0.293 -27.062 5.75 1 94.62 161 ILE B N 1
ATOM 2795 C CA . ILE B 1 161 ? -0.986 -27.547 6.246 1 94.62 161 ILE B CA 1
ATOM 2796 C C . ILE B 1 161 ? -2.096 -26.562 5.883 1 94.62 161 ILE B C 1
ATOM 2798 O O . ILE B 1 161 ? -3.15 -26.969 5.387 1 94.62 161 ILE B O 1
ATOM 2802 N N . SER B 1 162 ? -1.861 -25.344 6.129 1 94.88 162 SER B N 1
ATOM 2803 C CA . SER B 1 162 ? -2.834 -24.312 5.773 1 94.88 162 SER B CA 1
ATOM 2804 C C . SER B 1 162 ? -3.137 -24.328 4.281 1 94.88 162 SER B C 1
ATOM 2806 O O . SER B 1 162 ? -4.293 -24.203 3.875 1 94.88 162 SER B O 1
ATOM 2808 N N . SER B 1 163 ? -2.127 -24.484 3.488 1 97.5 163 SER B N 1
ATOM 2809 C CA . SER B 1 163 ? -2.289 -24.531 2.039 1 97.5 163 SER B CA 1
ATOM 2810 C C . SER B 1 163 ? -3.113 -25.734 1.605 1 97.5 163 SER B C 1
ATOM 2812 O O . SER B 1 163 ? -3.998 -25.609 0.754 1 97.5 163 SER B O 1
ATOM 2814 N N . LEU B 1 164 ? -2.883 -26.844 2.227 1 97.44 164 LEU B N 1
ATOM 2815 C CA . LEU B 1 164 ? -3.646 -28.062 1.921 1 97.44 164 LEU B CA 1
ATOM 2816 C C . LEU B 1 164 ? -5.113 -27.875 2.299 1 97.44 164 LEU B C 1
ATOM 2818 O O . LEU B 1 164 ? -6 -28.375 1.598 1 97.44 164 LEU B O 1
ATOM 2822 N N . GLN B 1 165 ? -5.363 -27.156 3.355 1 96.06 165 GLN B N 1
ATOM 2823 C CA . GLN B 1 165 ? -6.734 -26.859 3.76 1 96.06 165 GLN B CA 1
ATOM 2824 C C . GLN B 1 165 ? -7.449 -26.016 2.719 1 96.06 165 GLN B C 1
ATOM 2826 O O . GLN B 1 165 ? -8.609 -26.266 2.393 1 96.06 165 GLN B O 1
ATOM 2831 N N . HIS B 1 166 ? -6.758 -25.047 2.225 1 96.31 166 HIS B N 1
ATOM 2832 C CA . HIS B 1 166 ? -7.328 -24.219 1.162 1 96.31 166 HIS B CA 1
ATOM 2833 C C . HIS B 1 166 ? -7.59 -25.047 -0.091 1 96.31 166 HIS B C 1
ATOM 2835 O O . HIS B 1 166 ? -8.641 -24.922 -0.719 1 96.31 166 HIS B O 1
ATOM 2841 N N . ILE B 1 167 ? -6.668 -25.984 -0.433 1 97.81 167 ILE B N 1
ATOM 2842 C CA . ILE B 1 167 ? -6.809 -26.812 -1.617 1 97.81 167 ILE B CA 1
ATOM 2843 C C . ILE B 1 167 ? -8.008 -27.75 -1.452 1 97.81 167 ILE B C 1
ATOM 2845 O O . ILE B 1 167 ? -8.805 -27.906 -2.379 1 97.81 167 ILE B O 1
ATOM 2849 N N . GLU B 1 168 ? -8.133 -28.234 -0.305 1 97 168 GLU B N 1
ATOM 2850 C CA . GLU B 1 168 ? -9.289 -29.078 -0.041 1 97 168 GLU B CA 1
ATOM 2851 C C . GLU B 1 168 ? -10.594 -28.312 -0.202 1 97 168 GLU B C 1
ATOM 2853 O O . GLU B 1 168 ? -11.531 -28.797 -0.848 1 97 168 GLU B O 1
ATOM 2858 N N . ARG B 1 169 ? -10.688 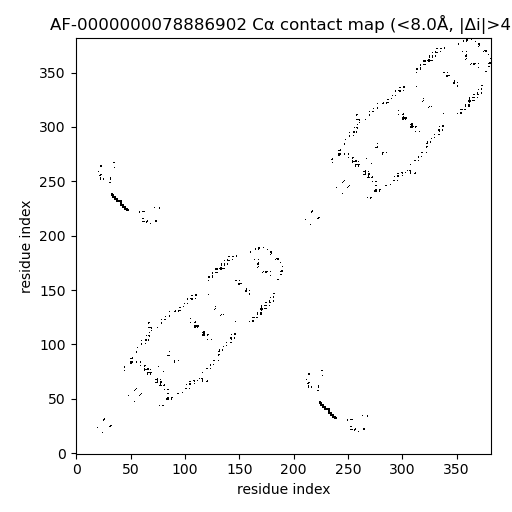-27.172 0.358 1 95.31 169 ARG B N 1
ATOM 2859 C CA . ARG B 1 169 ? -11.883 -26.359 0.256 1 95.31 169 ARG B CA 1
ATOM 2860 C C . ARG B 1 169 ? -12.172 -25.984 -1.194 1 95.31 169 ARG B C 1
ATOM 2862 O O . ARG B 1 169 ? -13.328 -26.016 -1.633 1 95.31 169 ARG B O 1
ATOM 2869 N N . ASN B 1 170 ? -11.188 -25.688 -1.925 1 96.19 170 ASN B N 1
ATOM 2870 C CA . ASN B 1 170 ? -11.32 -25.219 -3.299 1 96.19 170 ASN B CA 1
ATOM 2871 C C . ASN B 1 170 ? -11.656 -26.359 -4.254 1 96.19 170 ASN B C 1
ATOM 2873 O O . ASN B 1 170 ? -12.477 -26.188 -5.164 1 96.19 170 ASN B O 1
ATOM 2877 N N . CYS B 1 171 ? -10.992 -27.484 -4.016 1 97.38 171 CYS B N 1
ATOM 2878 C CA . CYS B 1 171 ? -11.055 -28.578 -4.984 1 97.38 171 CYS B CA 1
ATOM 2879 C C . CYS B 1 171 ? -12.141 -29.578 -4.605 1 97.38 171 CYS B C 1
ATOM 2881 O O . CYS B 1 171 ? -12.375 -30.547 -5.332 1 97.38 171 CYS B O 1
ATOM 2883 N N . GLY B 1 172 ? -12.711 -29.359 -3.428 1 94.38 172 GLY B N 1
ATOM 2884 C CA . GLY B 1 172 ? -13.859 -30.172 -3.047 1 94.38 172 GLY B CA 1
ATOM 2885 C C . GLY B 1 172 ? -13.469 -31.469 -2.381 1 94.38 172 GLY B C 1
ATOM 2886 O O . GLY B 1 172 ? -12.289 -31.781 -2.252 1 94.38 172 GLY B O 1
ATOM 2887 N N . ARG B 1 173 ? -14.445 -32.281 -2.049 1 93.06 173 ARG B N 1
ATOM 2888 C CA . ARG B 1 173 ? -14.305 -33.469 -1.228 1 93.06 173 ARG B CA 1
ATOM 2889 C C . ARG B 1 173 ? -13.453 -34.531 -1.936 1 93.06 173 ARG B C 1
ATOM 2891 O O . ARG B 1 173 ? -12.75 -35.281 -1.287 1 93.06 173 ARG B O 1
ATOM 2898 N N . GLU B 1 174 ? -13.516 -34.531 -3.199 1 95.19 174 GLU B N 1
ATOM 2899 C CA . GLU B 1 174 ? -12.781 -35.5 -3.984 1 95.19 174 GLU B CA 1
ATOM 2900 C C . GLU B 1 174 ? -11.273 -35.312 -3.857 1 95.19 174 GLU B C 1
ATOM 2902 O O . GLU B 1 174 ? -10.492 -36.188 -4.223 1 95.19 174 GLU B O 1
ATOM 2907 N N . SER B 1 175 ? -10.852 -34.156 -3.346 1 96.62 175 SER B N 1
ATOM 2908 C CA . SER B 1 175 ? -9.422 -33.906 -3.203 1 96.62 175 SER B CA 1
ATOM 2909 C C . SER B 1 175 ? -8.867 -34.531 -1.931 1 96.62 175 SER B C 1
ATOM 2911 O O . SER B 1 175 ? -7.66 -34.781 -1.823 1 96.62 175 SER B O 1
ATOM 2913 N N . LEU B 1 176 ? -9.711 -34.812 -0.981 1 96.12 176 LEU B N 1
ATOM 2914 C CA . LEU B 1 176 ? -9.297 -35.219 0.349 1 96.12 176 LEU B CA 1
ATOM 2915 C C . LEU B 1 176 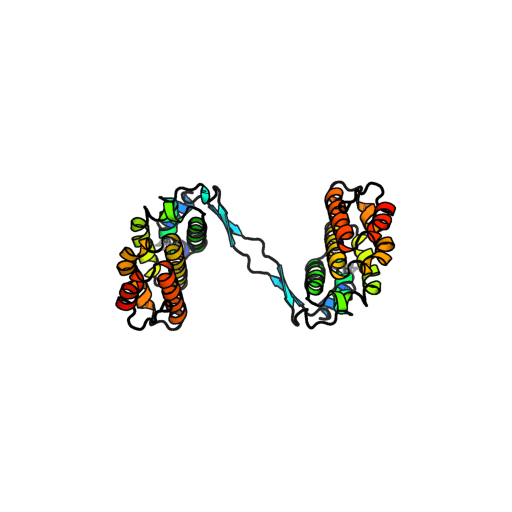? -8.547 -36.562 0.281 1 96.12 176 LEU B C 1
ATOM 2917 O O . LEU B 1 176 ? -7.461 -36.688 0.843 1 96.12 176 LEU B O 1
ATOM 2921 N N . PRO B 1 177 ? -9.086 -37.656 -0.427 1 96.06 177 PRO B N 1
ATOM 2922 C CA . PRO B 1 177 ? -8.336 -38.906 -0.517 1 96.06 177 PRO B CA 1
ATOM 2923 C C . PRO B 1 177 ? -6.949 -38.719 -1.134 1 96.06 177 PRO B C 1
ATOM 2925 O O . PRO B 1 177 ? -6 -39.406 -0.748 1 96.06 177 PRO B O 1
ATOM 2928 N N . ILE B 1 178 ? -6.832 -37.844 -2.068 1 96.5 178 ILE B N 1
ATOM 2929 C CA . ILE B 1 178 ? -5.559 -37.594 -2.73 1 96.5 178 ILE B CA 1
ATOM 2930 C C . ILE B 1 178 ? -4.594 -36.938 -1.75 1 96.5 178 ILE B C 1
ATOM 2932 O O . ILE B 1 178 ? -3.428 -37.344 -1.653 1 96.5 178 ILE B O 1
ATOM 2936 N N . ILE B 1 179 ? -5.09 -35.938 -1.029 1 96.81 179 ILE B N 1
ATOM 2937 C CA . ILE B 1 179 ? -4.285 -35.25 -0.041 1 96.81 179 ILE B CA 1
ATOM 2938 C C . ILE B 1 179 ? -3.812 -36.219 1.035 1 96.81 179 ILE B C 1
ATOM 2940 O O . ILE B 1 179 ? -2.629 -36.25 1.381 1 96.81 179 ILE B O 1
ATOM 2944 N N . LYS B 1 180 ? -4.711 -37.031 1.524 1 95.06 180 LYS B N 1
ATOM 2945 C CA . LYS B 1 180 ? -4.406 -37.938 2.605 1 95.06 180 LYS B CA 1
ATOM 2946 C C . LYS B 1 180 ? -3.451 -39.031 2.135 1 95.06 180 LYS B C 1
ATOM 2948 O O . LYS B 1 180 ? -2.672 -39.562 2.926 1 95.06 180 LYS B O 1
ATOM 2953 N N . LEU B 1 181 ? -3.539 -39.344 0.89 1 93.69 181 LEU B N 1
ATOM 2954 C CA . LEU B 1 181 ? -2.602 -40.312 0.326 1 93.69 181 LEU B CA 1
ATOM 2955 C C . LEU B 1 181 ? -1.17 -39.812 0.415 1 93.69 181 LEU B C 1
ATOM 2957 O O . LEU B 1 181 ? -0.245 -40.562 0.693 1 93.69 181 LEU B O 1
ATOM 2961 N N . LYS B 1 182 ? -0.979 -38.531 0.21 1 92.06 182 LYS B N 1
ATOM 2962 C CA . LYS B 1 182 ? 0.358 -37.938 0.176 1 92.06 182 LYS B CA 1
ATOM 2963 C C . LYS B 1 182 ? 0.753 -37.375 1.544 1 92.06 182 LYS B C 1
ATOM 2965 O O . LYS B 1 182 ? 1.939 -37.312 1.869 1 92.06 182 LYS B O 1
ATOM 2970 N N . VAL B 1 183 ? -0.268 -37 2.314 1 93.44 183 VAL B N 1
ATOM 2971 C CA . VAL B 1 183 ? -0.08 -36.5 3.676 1 93.44 183 VAL B CA 1
ATOM 2972 C C . VAL B 1 183 ? -1.038 -37.219 4.625 1 93.44 183 VAL B C 1
ATOM 2974 O O . VAL B 1 183 ? -2.053 -36.656 5.035 1 93.44 183 VAL B O 1
ATOM 2977 N N . PRO B 1 184 ? -0.576 -38.375 5.102 1 91.12 184 PRO B N 1
ATOM 2978 C CA . PRO B 1 184 ? -1.475 -39.219 5.895 1 91.12 184 PRO B CA 1
ATOM 2979 C C . PRO B 1 184 ? -1.896 -38.562 7.207 1 91.12 184 PRO B C 1
ATOM 2981 O O . PRO B 1 184 ? -2.971 -38.844 7.734 1 91.12 184 PRO B O 1
ATOM 2984 N N . THR B 1 185 ? -1.12 -37.656 7.691 1 90 185 THR B N 1
ATOM 2985 C CA . THR B 1 185 ? -1.397 -37.031 8.977 1 90 185 THR B CA 1
ATOM 2986 C C . THR B 1 185 ? -2.312 -35.812 8.812 1 90 185 THR B C 1
ATOM 2988 O O . THR B 1 185 ? -2.699 -35.188 9.789 1 90 185 THR B O 1
ATOM 2991 N N . TYR B 1 186 ? -2.572 -35.469 7.559 1 92.94 186 TYR B N 1
ATOM 2992 C CA . TYR B 1 186 ? -3.414 -34.281 7.277 1 92.94 186 TYR B CA 1
ATOM 2993 C C . TYR B 1 186 ? -4.801 -34.469 7.883 1 92.94 186 TYR B C 1
ATOM 2995 O O . TYR B 1 186 ? -5.402 -35.531 7.777 1 92.94 186 TYR B O 1
ATOM 3003 N N . GLN B 1 187 ? -5.238 -33.406 8.57 1 88.44 187 GLN B N 1
ATOM 3004 C CA . GLN B 1 187 ? -6.582 -33.406 9.141 1 88.44 187 GLN B CA 1
ATOM 3005 C C . GLN B 1 187 ? -7.512 -32.5 8.32 1 88.44 187 GLN B C 1
ATOM 3007 O O . GLN B 1 187 ? -7.27 -31.297 8.188 1 88.44 187 GLN B O 1
ATOM 3012 N N . SER B 1 188 ? -8.625 -33.094 7.832 1 85.25 188 SER B N 1
ATOM 3013 C CA . SER B 1 188 ? -9.562 -32.406 6.941 1 85.25 188 SER B CA 1
ATOM 3014 C C . SER B 1 188 ? -10.305 -31.297 7.668 1 85.25 188 SER B C 1
ATOM 3016 O O . SER B 1 188 ? -10.562 -31.391 8.867 1 85.25 188 SER B O 1
ATOM 3018 N N . VAL B 1 189 ? -10.523 -30.172 7.039 1 74.38 189 VAL B N 1
ATOM 3019 C CA . VAL B 1 189 ? -11.281 -29.062 7.613 1 74.38 189 VAL B CA 1
ATOM 3020 C C . VAL B 1 189 ? -12.695 -29.062 7.051 1 74.38 189 VAL B C 1
ATOM 3022 O O . VAL B 1 189 ? -13.523 -28.234 7.449 1 74.38 189 VAL B O 1
ATOM 3025 N N . CYS B 1 190 ? -13.008 -29.641 5.965 1 66.12 190 CYS B N 1
ATOM 3026 C CA . CYS B 1 190 ? -14.344 -29.672 5.383 1 66.12 190 CYS B CA 1
ATOM 3027 C C . CYS B 1 190 ? -15.164 -30.828 5.961 1 66.12 190 CYS B C 1
ATOM 3029 O O . CYS B 1 190 ? -16.25 -31.125 5.469 1 66.12 190 CYS B O 1
ATOM 3031 N N . LEU B 1 191 ? -14.797 -31.469 7.172 1 49.06 191 LEU B N 1
ATOM 3032 C CA . LEU B 1 191 ? -15.805 -32.406 7.645 1 49.06 191 LEU B CA 1
ATOM 3033 C C . LEU B 1 191 ? -17.016 -31.672 8.219 1 49.06 191 LEU B C 1
ATOM 3035 O O . LEU B 1 191 ? -16.859 -30.578 8.773 1 49.06 191 LEU B O 1
#

Sequence (382 aa):
RPSDRLNPKTVDPFNDKTQKSSFAAVYASGGVPCRLIHGSVKHKLQWDTPPDNLPFDPILITLAEGLRETKHPYTFVAREGFREMLDVEDSPERTTPILPKLVFPLRAALSAPDLEVFQNSLDALVQLSFVVREALNPHLKTLLPHVSRRLMDKSLKEKIISSLQHIERNCGRESLPIIKLKVPTYQSVCLRPSDRLNPKTVDPFNDKTQKSSFAAVYASGGVPCRLIHGSVKHKLQWDTPPDNLPFDPILITLAEGLRETKHPYTFVAREGFREMLDVEDSPERTTPILPKLVFPLRAALSAPDLEVFQNSLDALVQLSFVVREALNPHLKTLLPHVSRRLMDKSLKEKIISSLQHIERNCGRESLPIIKLKVPTYQSVCL

Secondary structure (DSSP, 8-state):
------------TT-------HHHHHHHTTSS-EEEEEEEEEEEEEESS-GGGS-HHHHHHHHHHHTT--STTHHHHHHHHHHHHHTSTTHHHHHGGGHHHHHHHHHHHHT-S-HHHHHHHHHHHHHHHHHHGGGGHHHHHHHHHHHHGGGGSHHHHHHHHHHHHHHHHHH-GGGHHHHHHH-TT---S--/------------TT-------HHHHHHHTTSS-EEEEEEEEEEEEEESS-GGGS-HHHHHHHHHHHTT--STTHHHHHHHHHHHHHTSTTHHHHHGGGHHHHHHHHHHHHT-S-HHHHHHHHHHHHHHHHHHGGGGHHHHHHHHHHHHGGGGSHHHHHHHHHHHHHHHHHH-GGGHHHHHHH-TT---S--

Foldseek 3Di:
DDPPDDPPPPPPVVVPVVPQDPVSVCVVVCVPPDDDDPDPPPDDDDDPDQLLPDQCVPQLLVLLLQLQPDDPPSVVCSLRVNLRNLVHPCNQVRCLVCVVSSLVSLQVQCQHPDPVSNLSSLVSVLSVLQSNAQSCQVSCLVRVLSLLVCCVPVVCVVVSLVSVQSSPVRNDPSNVVSNCVNVVVRDHPVD/DDPPDDPDPPPPVVVPPVPQDPVRVCVVVCVPPDDDDPDPPPDDDDDPDQLLPDQCVPQLLVLLLQLQPDDPPSVVCSLRVNLRNLVHPCNQVRCLVCVVSSLVSLQVQCQHPDPVSNLSSLVSVLSVLQSNAQSCQVSCLVRVLSLLVCCVPVVCVVVSLVSVQSSPVRNDPSNVVSNCVNVVPRDHPVD

InterPro domains:
  IPR011989 Armadillo-like helical [G3DSA:1.25.10.10] (76-182)
  IPR016024 Armadillo-type fold [SSF48371] (60-176)
  IPR019399 Parkin co-regulated protein [PF10274] (21-188)
  IPR019399 Parkin co-regulated protein [PTHR21207] (4-190)

Solvent-accessible surface area (backbone atoms only — not comparable to full-atom values): 21233 Å² total; per-residue (Å²): 132,81,83,86,68,84,72,72,77,75,71,63,73,82,62,62,73,68,75,69,48,73,39,54,49,40,43,73,72,51,64,44,53,54,41,85,36,78,31,67,57,45,70,38,80,46,57,80,56,56,58,84,75,51,58,50,81,60,41,47,45,45,22,38,51,17,30,56,36,81,50,84,65,48,26,54,49,14,48,51,49,37,51,53,44,57,66,32,90,65,25,39,78,58,45,54,83,46,42,75,68,43,47,58,33,46,38,54,10,34,60,39,86,48,64,67,28,24,53,52,34,51,50,50,50,38,51,48,23,59,47,41,18,53,74,42,50,85,50,40,74,71,41,42,56,42,55,46,70,43,49,78,41,71,90,40,29,64,59,50,53,54,43,50,48,52,33,32,68,39,26,33,76,81,30,45,65,57,48,36,72,58,34,70,81,63,76,81,76,85,118,132,81,83,84,69,84,71,74,77,74,71,62,73,81,62,61,71,66,73,70,49,73,40,53,50,40,43,74,73,51,64,45,54,54,43,84,35,77,32,69,56,45,71,37,81,45,58,79,55,56,60,85,76,52,58,50,81,60,41,46,45,46,22,40,51,16,32,56,36,82,50,84,66,47,25,54,49,14,49,51,48,39,50,55,44,58,65,33,87,64,28,38,76,60,44,54,81,46,42,76,70,42,48,58,35,46,40,53,11,33,60,40,84,50,64,68,28,23,53,52,34,50,51,48,51,38,52,47,22,60,48,41,18,52,75,43,48,85,50,41,73,72,42,43,55,43,54,44,69,43,50,78,41,71,89,41,31,64,60,51,53,54,43,50,47,52,33,32,66,37,27,33,7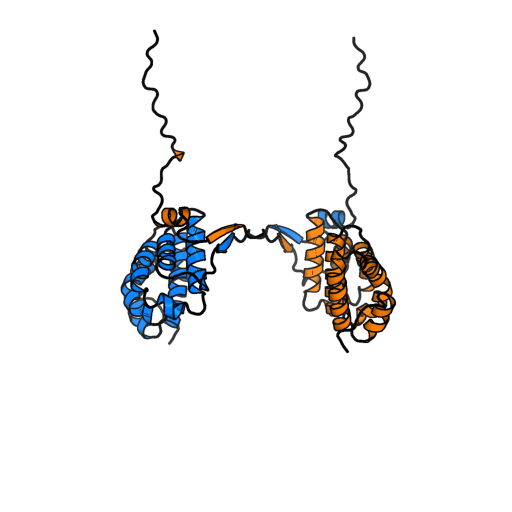6,80,29,45,66,57,48,36,71,59,34,73,82,63,76,81,77,86,117

Organism: Nematostella vectensis (NCBI:txid45351)

pLDDT: mean 88.59, std 18.55, range [24.39, 98.81]

Nearest PDB structures (foldseek):
  5h2v-assembly1_A  TM=7.894E-01  e=4.465E-02  Saccharomyces cerevisiae S288C
  3w3t-assembly1_A  TM=7.241E-01  e=4.261E-02  Saccharomyces cerevisiae S288C
  3w3x-assembly1_A  TM=7.768E-01  e=8.607E-02  Saccharomyces cerevisiae
  3w3y-assembly1_A  TM=7.162E-01  e=7.837E-02  Saccharomyces cerevisiae S288C
  3w3v-assembly1_A  TM=7.237E-01  e=9.453E-02  Saccharomyces cerevisiae S288C

=== Feature glossary ===
The record interleaves many kinds of information about one protein. Here is each kind framed as the question it answers.

Q: Are the domains correctly placed relative to each other?
A: Predicted aligned error is AlphaFold's pairwise confidence. Unlike pLDDT (per-residue), PAE is per-residue-pair and captures whether two parts of the structure are correctly placed relative to each other. Units are ångströms of expected positional error.

Q: Which residues are in helices, strands, or loops?
A: Eight-state secondary structure (DSSP): H is the canonical α-helix, G the tighter 3₁₀-helix, I the wider π-helix; E/B are β-structure, T and S are turns and bends, and '-' is everything else. DSSP derives these from the pattern of main-chain N–H···O=C hydrogen bonds, not from the sequence.

Q: What if only a Cα trace is available?
A: P-SEA three-state annotation labels each residue as helix, strand, or coil based purely on the geometry of the Cα trace. It serves as a fallback when the full backbone (and thus DSSP) is unavailable.

Q: What are the backbone torsion angles?
A: φ (phi) and ψ (psi) are the two rotatable backbone dihedrals per residue: φ is the C(i-1)–N–Cα–C torsion, ψ is the N–Cα–C–N(i+1) torsion, both in degrees on (−180°, 180°]. α-helical residues cluster near (−60°, −45°); β-strand residues near (−120°, +130°). A Ramachandran plot is simply a scatter of (φ, ψ) for every residue.

Q: What known structures does this most resemble?
A: Structural nearest neighbors (via Foldseek easy-search vs the PDB). Reported per hit: target PDB id, E-value, and alignment TM-score. A TM-score above ~0.5 is the conventional threshold for 'same fold'.

Q: What family and function is it annotated with?
A: Database cross-references. InterPro integrates a dozen domain/family signature databases into unified entries with residue-range hits. GO terms attach function/process/location labels with evidence codes. CATH codes position the fold in a four-level structural taxonomy. Organism is the NCBI-taxonomy species name.

Q: Which residues are buried vs exposed?
A: Solvent accessibility: the surface area of each residue that a 1.4 Å water probe can touch, in Å². When only backbone atoms are present the absolute values are lower than full-atom SASA (side chains contribute most of the area) and are flagged as backbone-only.

Q: What do the diagnostic plots show?
A: Three diagnostic plots accompany the record. The Cα contact map visualizes the tertiary structure as a 2D adjacency matrix (8 Å cutoff, sequence-local contacts suppressed). The Ramachandran plot shows the distribution of backbone (φ, ψ) torsions, with points in the α and β basins reflecting secondary structure content. The PAE plot shows AlphaFold's inter-residue confidence as a color matrix.

Q: What is the amino-acid chain?
A: The amino-acid sequence is the protein's primary structure: the linear order of residues from the N-terminus to the C-terminus, written in one-letter code. Everything else here — the 3D coordinates, the secondary structure, the domain annotations — is ultimately a consequence of this string.

Q: What do the rendered images show?
A: The six renders are orthographic views along the three Cartesian axes in both directions. Representation (cartoon, sticks, or surface) and color scheme (sequence-rainbow or by-chain) vary across proteins so the training set covers all the common visualization conventions.

Q: Where is each backbone atom in 3D?
A: The mmCIF table is the protein's shape written out atom by atom. For each backbone N, Cα, C, and carbonyl O, it records an (x, y, z) coordinate triple in Å plus the residue type, chain letter, and residue number.

Q: How mobile is each atom in the crystal?
A: For experimental (PDB) structures, the B-factor (temperature factor) quantifies the positional spread of each atom in the crystal — a combination of thermal vibration and static disorder — in units of Å². High B-factors mark flexible loops or poorly resolved regions; low B-factors mark the rigid, well-ordered core.

Q: How big and how compact is the whole molecule?
A: Three whole-structure scalars: the radius of gyration (RMS distance of Cα from centroid, in Å), the count of Cα–Cα contacts (pairs closer than 8 Å and separated by more than four residues in sequence — i.e. tertiary, not local, contacts), and the bounding-box dimensions. Together they distinguish compact globular folds from extended fibres or disordered chains.

Q: What does the local fold look like, residue by residue?
A: A 3Di character summarizes, for each residue, the relative orientation of the Cα frame of its nearest spatial neighbor. Because it encodes fold topology rather than chemistry, 3Di alignments detect remote structural similarity that sequence alignment misses.

Q: How confident is the AlphaFold model at each residue?
A: For AlphaFold models, the B-factor field carries pLDDT — the model's own estimate of local accuracy on a 0–100 scale. Regions with pLDDT<50 should be treated as essentially unmodeled; they often correspond to intrinsically disordered segments.